Protein AF-A0A8H6UHA2-F1 (afdb_monomer_lite)

Structure (mmCIF, N/CA/C/O backbone):
data_AF-A0A8H6UHA2-F1
#
_entry.id   AF-A0A8H6UHA2-F1
#
loop_
_atom_site.group_PDB
_atom_site.id
_atom_site.type_symbol
_atom_site.label_atom_id
_atom_site.label_alt_id
_atom_site.label_comp_id
_atom_site.label_asym_id
_atom_site.label_entity_id
_atom_site.label_seq_id
_atom_site.pdbx_PDB_ins_code
_atom_site.Cartn_x
_atom_site.Cartn_y
_atom_site.Cartn_z
_atom_site.occupancy
_atom_site.B_iso_or_equiv
_atom_site.auth_seq_id
_atom_site.auth_comp_id
_atom_site.auth_asym_id
_atom_site.auth_atom_id
_atom_site.pdbx_PDB_model_num
ATOM 1 N N . MET A 1 1 ? -34.410 -8.675 12.178 1.00 56.06 1 MET A N 1
ATOM 2 C CA . MET A 1 1 ? -33.194 -8.217 12.886 1.00 56.06 1 MET A CA 1
ATOM 3 C C . MET A 1 1 ? -32.420 -7.348 11.918 1.00 56.06 1 MET A C 1
ATOM 5 O O . MET A 1 1 ? -32.382 -7.712 10.748 1.00 56.06 1 MET A O 1
ATOM 9 N N . ALA A 1 2 ? -31.889 -6.205 12.358 1.00 67.25 2 ALA A N 1
ATOM 10 C CA . ALA A 1 2 ? -31.005 -5.407 11.510 1.00 67.25 2 ALA A CA 1
ATOM 11 C C . ALA A 1 2 ? -29.770 -6.248 11.123 1.00 67.25 2 ALA A C 1
ATOM 13 O O . ALA A 1 2 ? -29.340 -7.072 11.941 1.00 67.25 2 ALA A O 1
ATOM 14 N N . PRO A 1 3 ? -29.244 -6.111 9.895 1.00 74.31 3 PRO A N 1
ATOM 15 C CA . PRO A 1 3 ? -28.055 -6.845 9.479 1.00 74.31 3 PRO A CA 1
ATOM 16 C C . PRO A 1 3 ? -26.880 -6.507 10.405 1.00 74.31 3 PRO A C 1
ATOM 18 O O . PRO A 1 3 ? -26.643 -5.348 10.726 1.00 74.31 3 PRO A O 1
ATOM 21 N N . THR A 1 4 ? -26.153 -7.528 10.862 1.00 90.06 4 THR A N 1
ATOM 22 C CA . THR A 1 4 ? -24.969 -7.368 11.729 1.00 90.06 4 THR A CA 1
ATOM 23 C C . THR A 1 4 ? -23.661 -7.354 10.934 1.00 90.06 4 THR A C 1
ATOM 25 O O . THR A 1 4 ? -22.578 -7.383 11.520 1.00 90.06 4 THR A O 1
ATOM 28 N N . TYR A 1 5 ? -23.756 -7.393 9.606 1.00 95.19 5 TYR A N 1
ATOM 29 C CA . TYR A 1 5 ? -22.645 -7.417 8.665 1.00 95.19 5 TYR A CA 1
ATOM 30 C C . TYR A 1 5 ? -23.092 -6.863 7.308 1.00 95.19 5 TYR A C 1
ATOM 32 O O . TYR A 1 5 ? -24.283 -6.891 6.997 1.00 95.19 5 TYR A O 1
ATOM 40 N N . ILE A 1 6 ? -22.124 -6.434 6.502 1.00 96.50 6 ILE A N 1
ATOM 41 C CA . ILE A 1 6 ? -22.271 -6.173 5.067 1.00 96.50 6 ILE A CA 1
ATOM 42 C C . ILE A 1 6 ? -21.631 -7.310 4.257 1.00 96.50 6 ILE A C 1
ATOM 44 O O . ILE A 1 6 ? -20.741 -8.013 4.750 1.00 96.50 6 ILE A O 1
ATOM 48 N N . GLU A 1 7 ? -22.063 -7.481 3.011 1.00 95.69 7 GLU A N 1
ATOM 49 C CA . GLU A 1 7 ? -21.413 -8.350 2.024 1.00 95.69 7 GLU A CA 1
ATOM 50 C C . GLU A 1 7 ? -20.870 -7.498 0.879 1.00 95.69 7 GLU A C 1
ATOM 52 O O . GLU A 1 7 ? -21.615 -6.741 0.267 1.00 95.69 7 GLU A O 1
ATOM 57 N N . LEU A 1 8 ? -19.583 -7.635 0.568 1.00 96.00 8 LEU A N 1
ATOM 58 C CA . LEU A 1 8 ? -18.948 -6.934 -0.544 1.00 96.00 8 LEU A CA 1
ATOM 59 C C . LEU A 1 8 ? -17.928 -7.850 -1.217 1.00 96.00 8 LEU A C 1
ATOM 61 O O . LEU A 1 8 ? -17.124 -8.490 -0.542 1.00 96.00 8 LEU A O 1
ATOM 65 N N . HIS A 1 9 ? -17.978 -7.931 -2.549 1.00 93.44 9 HIS A N 1
ATOM 66 C CA . HIS A 1 9 ? -17.052 -8.726 -3.370 1.00 93.44 9 HIS A CA 1
ATOM 67 C C . HIS A 1 9 ? -16.891 -10.187 -2.890 1.00 93.44 9 HIS A C 1
ATOM 69 O O . HIS A 1 9 ? -15.796 -10.742 -2.880 1.00 93.44 9 HIS A O 1
ATOM 75 N N . GLY A 1 10 ? -17.994 -10.814 -2.459 1.00 90.31 10 GLY A N 1
ATOM 76 C CA . GLY A 1 10 ? -18.006 -12.196 -1.959 1.00 90.31 10 GLY A CA 1
ATOM 77 C C . GLY A 1 10 ? -17.456 -12.373 -0.538 1.00 90.31 10 GLY A C 1
ATOM 78 O O . GLY A 1 10 ? -17.262 -13.504 -0.093 1.00 90.31 10 GLY A O 1
ATOM 79 N N . ARG A 1 11 ? -17.209 -11.277 0.188 1.00 93.38 11 ARG A N 1
ATOM 80 C CA . ARG A 1 11 ? -16.680 -11.264 1.557 1.00 93.38 11 ARG A CA 1
ATOM 81 C C . ARG A 1 11 ? -17.698 -10.663 2.521 1.00 93.38 11 ARG A C 1
ATOM 83 O O . ARG A 1 11 ? -18.449 -9.766 2.156 1.00 93.38 11 ARG A O 1
ATOM 90 N N . LYS A 1 12 ? -17.704 -11.148 3.765 1.00 94.44 12 LYS A N 1
ATOM 91 C CA . LYS A 1 12 ? -18.527 -10.612 4.860 1.00 94.44 12 LYS A CA 1
ATOM 92 C C . LYS A 1 12 ? -17.694 -9.704 5.746 1.00 94.44 12 LYS A C 1
ATOM 94 O O . LYS A 1 12 ? -16.592 -10.095 6.123 1.00 94.44 12 LYS A O 1
ATOM 99 N N . TYR A 1 13 ? -18.242 -8.556 6.126 1.00 96.38 13 TYR A N 1
ATOM 100 C CA . TYR A 1 13 ? -17.638 -7.647 7.100 1.00 96.38 13 TYR A CA 1
ATOM 101 C C . TYR A 1 13 ? -18.652 -7.323 8.188 1.00 96.38 13 TYR A C 1
ATOM 103 O O . TYR A 1 13 ? -19.693 -6.733 7.910 1.00 96.38 13 TYR A O 1
ATOM 111 N N . ALA A 1 14 ? -18.373 -7.727 9.422 1.00 96.25 14 ALA A N 1
ATOM 112 C CA . ALA A 1 14 ? -19.202 -7.384 10.567 1.00 96.25 14 ALA A CA 1
ATOM 113 C C . ALA A 1 14 ? -19.240 -5.863 10.767 1.00 96.25 14 ALA A C 1
ATOM 115 O O . ALA A 1 14 ? -18.234 -5.181 10.573 1.00 96.25 14 ALA A O 1
ATOM 116 N N . LEU A 1 15 ? -20.390 -5.338 11.193 1.00 96.19 15 LEU A N 1
ATOM 117 C CA . LEU A 1 15 ? -20.465 -3.945 11.630 1.00 96.19 15 LEU A CA 1
ATOM 118 C C . LEU A 1 15 ? -19.591 -3.754 12.888 1.00 96.19 15 LEU A C 1
ATOM 120 O O . LEU A 1 15 ? -19.525 -4.670 13.723 1.00 96.19 15 LEU A O 1
ATOM 124 N N . PRO A 1 16 ? -18.922 -2.597 13.050 1.00 95.25 16 PRO A N 1
ATOM 125 C CA . PRO A 1 16 ? -18.050 -2.349 14.193 1.00 95.25 16 PRO A CA 1
ATOM 126 C C . PRO A 1 16 ? -18.838 -2.418 15.508 1.00 95.25 16 PRO A C 1
ATOM 128 O O . PRO A 1 16 ? -19.915 -1.844 15.645 1.00 95.25 16 PRO A O 1
ATOM 131 N N . ARG A 1 17 ? -18.292 -3.142 16.491 1.00 91.19 17 ARG A N 1
ATOM 132 C CA . ARG A 1 17 ? -18.884 -3.292 17.841 1.00 91.19 17 ARG A CA 1
ATOM 133 C C . ARG A 1 17 ? -18.364 -2.263 18.844 1.00 91.19 17 ARG A C 1
ATOM 135 O O . ARG A 1 17 ? -18.929 -2.100 19.917 1.00 91.19 17 ARG A O 1
ATOM 142 N N . GLN A 1 18 ? -17.252 -1.637 18.496 1.00 94.50 18 GLN A N 1
ATOM 143 C CA . GLN A 1 18 ? -16.556 -0.571 19.202 1.00 94.50 18 GLN A CA 1
ATOM 144 C C . GLN A 1 18 ? -15.773 0.221 18.143 1.00 94.50 18 GLN A C 1
ATOM 146 O O . GLN A 1 18 ? -15.638 -0.281 17.015 1.00 94.50 18 GLN A O 1
ATOM 151 N N . PRO A 1 19 ? -15.233 1.407 18.470 1.00 97.88 19 PRO A N 1
ATOM 152 C CA . PRO A 1 19 ? -14.441 2.167 17.516 1.00 97.88 19 PRO A CA 1
ATOM 153 C C . PRO A 1 19 ? -13.342 1.302 16.895 1.00 97.88 19 PRO A C 1
ATOM 155 O O . PRO A 1 19 ? -12.606 0.602 17.594 1.00 97.88 19 PRO A O 1
ATOM 158 N N . THR A 1 20 ? -13.276 1.285 15.569 1.00 98.56 20 THR A N 1
ATOM 159 C CA . THR A 1 20 ? -12.359 0.424 14.819 1.00 98.56 20 THR A CA 1
ATOM 160 C C . THR A 1 20 ? -11.537 1.277 13.870 1.00 98.56 20 THR A C 1
ATOM 162 O O . THR A 1 20 ? -12.085 2.017 13.059 1.00 98.56 20 THR A O 1
ATOM 165 N N . VAL A 1 21 ? -10.216 1.178 13.966 1.00 98.88 21 VAL A N 1
ATOM 166 C CA . VAL A 1 21 ? -9.272 2.013 13.225 1.00 98.88 21 VAL A CA 1
ATOM 167 C C . VAL A 1 21 ? -8.405 1.127 12.349 1.00 98.88 21 VAL A C 1
ATOM 169 O O . VAL A 1 21 ? -7.690 0.264 12.850 1.00 98.88 21 VAL A O 1
ATOM 172 N N . VAL A 1 22 ? -8.450 1.348 11.039 1.00 98.88 22 VAL A N 1
ATOM 173 C CA . VAL A 1 22 ? -7.529 0.737 10.080 1.00 98.88 22 VAL A CA 1
ATOM 174 C C . VAL A 1 22 ? -6.542 1.803 9.622 1.00 98.88 22 VAL A C 1
ATOM 176 O O . VAL A 1 22 ? -6.945 2.826 9.067 1.00 98.88 22 VAL A O 1
ATOM 179 N N . VAL A 1 23 ? -5.252 1.566 9.858 1.00 98.94 23 VAL A N 1
ATOM 180 C CA . VAL A 1 23 ? -4.166 2.475 9.478 1.00 98.94 23 VAL A CA 1
ATOM 181 C C . VAL A 1 23 ? -3.316 1.849 8.377 1.00 98.94 23 VAL A C 1
ATOM 183 O O . VAL A 1 23 ? -2.755 0.769 8.560 1.00 98.94 23 VAL A O 1
ATOM 186 N N . CYS A 1 24 ? -3.193 2.548 7.251 1.00 98.88 24 CYS A N 1
ATOM 187 C CA . CYS A 1 24 ? -2.229 2.245 6.199 1.00 98.88 24 CYS A CA 1
ATOM 188 C C . CYS A 1 24 ? -0.989 3.131 6.383 1.00 98.88 24 CYS A C 1
ATOM 190 O O . CYS A 1 24 ? -1.022 4.335 6.109 1.00 98.88 24 CYS A O 1
ATOM 192 N N . VAL A 1 25 ? 0.102 2.546 6.880 1.00 98.75 25 VAL A N 1
ATOM 193 C CA . VAL A 1 25 ? 1.410 3.207 6.945 1.00 98.75 25 VAL A CA 1
ATOM 194 C C . VAL A 1 25 ? 2.075 3.016 5.584 1.00 98.75 25 VAL A C 1
ATOM 196 O O . VAL A 1 25 ? 2.623 1.957 5.291 1.00 98.75 25 VAL A O 1
ATOM 199 N N . ASP A 1 26 ? 1.955 4.033 4.739 1.00 98.19 26 ASP A N 1
ATOM 200 C CA . ASP A 1 26 ? 2.427 4.020 3.353 1.00 98.19 26 ASP A CA 1
ATOM 201 C C . ASP A 1 26 ? 3.944 3.740 3.275 1.00 98.19 26 ASP A C 1
ATOM 203 O O . ASP A 1 26 ? 4.735 4.356 4.001 1.00 98.19 26 ASP A O 1
ATOM 207 N N . GLY A 1 27 ? 4.340 2.759 2.457 1.00 97.44 27 GLY A N 1
ATOM 208 C CA . GLY A 1 27 ? 5.735 2.325 2.288 1.00 97.44 27 GLY A CA 1
ATOM 209 C C . GLY A 1 27 ? 6.349 1.539 3.460 1.00 97.44 27 GLY A C 1
ATOM 210 O O . GLY A 1 27 ? 7.578 1.411 3.536 1.00 97.44 27 GLY A O 1
ATOM 211 N N . PHE A 1 28 ? 5.543 1.050 4.410 1.00 98.31 28 PHE A N 1
ATOM 212 C CA . PHE A 1 28 ? 6.022 0.413 5.641 1.00 98.31 28 PHE A CA 1
ATOM 213 C C . PHE A 1 28 ? 6.537 -1.015 5.419 1.00 98.31 28 PHE A C 1
ATOM 215 O O . PHE A 1 28 ? 5.839 -2.006 5.619 1.00 98.31 28 PHE A O 1
ATOM 222 N N . ASP A 1 29 ? 7.806 -1.107 5.029 1.00 98.00 29 ASP A N 1
ATOM 223 C CA . ASP A 1 29 ? 8.532 -2.366 4.867 1.00 98.00 29 ASP A CA 1
ATOM 224 C C . ASP A 1 29 ? 8.698 -3.139 6.200 1.00 98.00 29 ASP A C 1
ATOM 226 O O . ASP A 1 29 ? 8.981 -2.515 7.234 1.00 98.00 29 ASP A O 1
ATOM 230 N N . PRO A 1 30 ? 8.601 -4.487 6.209 1.00 97.75 30 PRO A N 1
ATOM 231 C CA . PRO A 1 30 ? 8.831 -5.304 7.403 1.00 97.75 30 PRO A CA 1
ATOM 232 C C . PRO A 1 30 ? 10.168 -5.052 8.114 1.00 97.75 30 PRO A C 1
ATOM 234 O O . PRO A 1 30 ? 10.244 -5.223 9.334 1.00 97.75 30 PRO A O 1
ATOM 237 N N . GLU A 1 31 ? 11.211 -4.609 7.401 1.00 97.25 31 GLU A N 1
ATOM 238 C CA . GLU A 1 31 ? 12.499 -4.259 8.006 1.00 97.25 31 GLU A CA 1
ATOM 239 C C . GLU A 1 31 ? 12.377 -3.080 8.999 1.00 97.25 31 GLU A C 1
ATOM 241 O O . GLU A 1 31 ? 13.049 -3.090 10.035 1.00 97.25 31 GLU A O 1
ATOM 246 N N . TYR A 1 32 ? 11.490 -2.099 8.757 1.00 98.50 32 TYR A N 1
ATOM 247 C CA . TYR A 1 32 ? 11.239 -1.002 9.708 1.00 98.50 32 TYR A CA 1
ATOM 248 C C . TYR A 1 32 ? 10.588 -1.504 10.995 1.00 98.50 32 TYR A C 1
ATOM 250 O O . TYR A 1 32 ? 11.011 -1.111 12.082 1.00 98.50 32 TYR A O 1
ATOM 258 N N . LEU A 1 33 ? 9.592 -2.390 10.882 1.00 98.00 33 LEU A N 1
ATOM 259 C CA . LEU A 1 33 ? 8.925 -2.985 12.039 1.00 98.00 33 LEU A CA 1
ATOM 260 C C . LEU A 1 33 ? 9.913 -3.819 12.861 1.00 98.00 33 LEU A C 1
ATOM 262 O O . LEU A 1 33 ? 10.067 -3.596 14.059 1.00 98.00 33 LEU A O 1
ATOM 266 N N . GLN A 1 34 ? 10.625 -4.746 12.213 1.00 96.38 34 GLN A N 1
ATOM 267 C CA . GLN A 1 34 ? 11.558 -5.643 12.892 1.00 96.38 34 GLN A CA 1
ATOM 268 C C . GLN A 1 34 ? 12.655 -4.862 13.621 1.00 96.38 34 GLN A C 1
ATOM 270 O O . GLN A 1 34 ? 12.948 -5.135 14.788 1.00 96.38 34 GLN A O 1
ATOM 275 N N . ARG A 1 35 ? 13.267 -3.886 12.938 1.00 95.88 35 ARG A N 1
ATOM 276 C CA . ARG A 1 35 ? 14.332 -3.068 13.517 1.00 95.88 35 ARG A CA 1
ATOM 277 C C . ARG A 1 35 ? 13.799 -2.153 14.614 1.00 95.88 35 ARG A C 1
ATOM 279 O O . ARG A 1 35 ? 14.401 -2.095 15.681 1.00 95.88 35 ARG A O 1
ATOM 286 N N . GLY A 1 36 ? 12.671 -1.488 14.376 1.00 97.50 36 GLY A N 1
ATOM 287 C CA . GLY A 1 36 ? 12.060 -0.572 15.331 1.00 97.50 36 GLY A CA 1
ATOM 288 C C . GLY A 1 36 ? 11.621 -1.264 16.624 1.00 97.50 36 GLY A C 1
ATOM 289 O O . GLY A 1 36 ? 11.874 -0.740 17.705 1.00 97.50 36 GLY A O 1
ATOM 290 N N . CYS A 1 37 ? 11.048 -2.468 16.545 1.00 96.88 37 CYS A N 1
ATOM 291 C CA . CYS A 1 37 ? 10.728 -3.277 17.726 1.00 96.88 37 CYS A CA 1
ATOM 292 C C . CYS A 1 37 ? 11.994 -3.737 18.461 1.00 96.88 37 CYS A C 1
ATOM 294 O O . CYS A 1 37 ? 12.083 -3.607 19.680 1.00 96.88 37 CYS A O 1
ATOM 296 N N . LYS A 1 38 ? 12.997 -4.238 17.725 1.00 95.88 38 LYS A N 1
ATOM 297 C CA . LYS A 1 38 ? 14.273 -4.686 18.306 1.00 95.88 38 LYS A CA 1
ATOM 298 C C . LYS A 1 38 ? 14.994 -3.568 19.063 1.00 95.88 38 LYS A C 1
ATOM 300 O O . LYS A 1 38 ? 15.564 -3.825 20.119 1.00 95.88 38 LYS A O 1
ATOM 305 N N . ASP A 1 39 ? 14.970 -2.355 18.521 1.00 96.50 39 ASP A N 1
ATOM 306 C CA . ASP A 1 39 ? 15.666 -1.196 19.080 1.00 96.50 39 ASP A CA 1
ATOM 307 C C . ASP A 1 39 ? 14.804 -0.416 20.100 1.00 96.50 39 ASP A C 1
ATOM 309 O O . ASP A 1 39 ? 15.235 0.619 20.601 1.00 96.50 39 ASP A O 1
ATOM 313 N N . GLY A 1 40 ? 13.592 -0.892 20.422 1.00 96.44 40 GLY A N 1
ATOM 314 C CA . GLY A 1 40 ? 12.695 -0.258 21.398 1.00 96.44 40 GLY A CA 1
ATOM 315 C C . GLY A 1 40 ? 12.020 1.035 20.919 1.00 96.44 40 GLY A C 1
ATOM 316 O O . GLY A 1 40 ? 11.446 1.762 21.725 1.00 96.44 40 GLY A O 1
ATOM 317 N N . ILE A 1 41 ? 12.069 1.323 19.618 1.00 98.19 41 ILE A N 1
ATOM 318 C CA . ILE A 1 41 ? 11.476 2.513 18.987 1.00 98.19 41 ILE A CA 1
ATOM 319 C C . ILE A 1 41 ? 9.951 2.395 18.877 1.00 98.19 41 ILE A C 1
ATOM 321 O O . ILE A 1 41 ? 9.255 3.406 18.965 1.00 98.19 41 ILE A O 1
ATOM 325 N N . LEU A 1 42 ? 9.435 1.173 18.698 1.00 98.62 42 LEU A N 1
ATOM 326 C CA . LEU A 1 42 ? 8.018 0.887 18.429 1.00 98.62 42 LEU A CA 1
ATOM 327 C C . LEU A 1 42 ? 7.376 0.061 19.561 1.00 98.62 42 LEU A C 1
ATOM 329 O O . LEU A 1 42 ? 7.096 -1.130 19.372 1.00 98.62 42 LEU A O 1
ATOM 333 N N . PRO A 1 43 ? 7.213 0.617 20.775 1.00 98.19 43 PRO A N 1
ATOM 334 C CA . PRO A 1 43 ? 6.697 -0.134 21.918 1.00 98.19 43 PRO A CA 1
ATOM 335 C C . PRO A 1 43 ? 5.250 -0.620 21.731 1.00 98.19 43 PRO A C 1
ATOM 337 O O . PRO A 1 43 ? 4.942 -1.745 22.128 1.00 98.19 43 PRO A O 1
ATOM 340 N N . ASN A 1 44 ? 4.366 0.158 21.094 1.00 98.56 44 ASN A N 1
ATOM 341 C CA . ASN A 1 44 ? 2.963 -0.235 20.922 1.00 98.56 44 ASN A CA 1
ATOM 342 C C . ASN A 1 44 ? 2.810 -1.336 19.869 1.00 98.56 44 ASN A C 1
ATOM 344 O O . ASN A 1 44 ? 2.152 -2.345 20.118 1.00 98.56 44 ASN A O 1
ATOM 348 N N . LEU A 1 45 ? 3.482 -1.215 18.724 1.00 98.25 45 LEU A N 1
ATOM 349 C CA . LEU A 1 45 ? 3.523 -2.271 17.713 1.00 98.25 45 LEU A CA 1
ATOM 350 C C . LEU A 1 45 ? 4.220 -3.535 18.239 1.00 98.25 45 LEU A C 1
ATOM 352 O O . LEU A 1 45 ? 3.795 -4.642 17.914 1.00 98.25 45 LEU A O 1
ATOM 356 N N . SER A 1 46 ? 5.224 -3.400 19.115 1.00 98.12 46 SER A N 1
ATOM 357 C CA . SER A 1 46 ? 5.800 -4.553 19.828 1.00 98.12 46 SER A CA 1
ATOM 358 C C . SER A 1 46 ? 4.749 -5.263 20.686 1.00 98.12 46 SER A C 1
ATOM 360 O O . SER A 1 46 ? 4.683 -6.491 20.680 1.00 98.12 46 SER A O 1
ATOM 362 N N . SER A 1 47 ? 3.881 -4.508 21.367 1.00 96.25 47 SER A N 1
ATOM 363 C CA . SER A 1 47 ? 2.745 -5.070 22.104 1.00 96.25 47 SER A CA 1
ATOM 364 C C . SER A 1 47 ? 1.745 -5.777 21.179 1.00 96.25 47 SER A C 1
ATOM 366 O O . SER A 1 47 ? 1.270 -6.862 21.517 1.00 96.25 47 SER A O 1
ATOM 368 N N . PHE A 1 48 ? 1.481 -5.244 19.978 1.00 95.62 48 PHE A N 1
ATOM 369 C CA . PHE A 1 48 ? 0.590 -5.892 19.001 1.00 95.62 48 PHE A CA 1
ATOM 370 C C . PHE A 1 48 ? 1.161 -7.238 18.536 1.00 95.62 48 PHE A C 1
ATOM 372 O O . PHE A 1 48 ? 0.414 -8.201 18.392 1.00 95.62 48 PHE A O 1
ATOM 379 N N . ILE A 1 49 ? 2.483 -7.333 18.355 1.00 92.56 49 ILE A N 1
ATOM 380 C CA . ILE A 1 49 ? 3.163 -8.594 18.017 1.00 92.56 49 ILE A CA 1
ATOM 381 C C . ILE A 1 49 ? 3.064 -9.606 19.167 1.00 92.56 49 ILE A C 1
ATOM 383 O O . ILE A 1 49 ? 2.874 -10.795 18.923 1.00 92.56 49 ILE A O 1
ATOM 387 N N . GLN A 1 50 ? 3.216 -9.153 20.413 1.00 90.31 50 GLN A N 1
ATOM 388 C CA . GLN A 1 50 ? 3.273 -10.033 21.587 1.00 90.31 50 GLN A CA 1
ATOM 389 C C . GLN A 1 50 ? 1.897 -10.505 22.065 1.00 90.31 50 GLN A C 1
ATOM 391 O O . GLN A 1 50 ? 1.759 -11.644 22.503 1.00 90.31 50 GLN A O 1
ATOM 396 N N . SER A 1 51 ? 0.899 -9.622 22.027 1.00 88.12 51 SER A N 1
ATOM 397 C CA . SER A 1 51 ? -0.411 -9.832 22.659 1.00 88.12 51 SER A CA 1
ATOM 398 C C . SER A 1 51 ? -1.595 -9.720 21.697 1.00 88.12 51 SER A C 1
ATOM 400 O O . SER A 1 51 ? -2.703 -10.139 22.032 1.00 88.12 51 SER A O 1
ATOM 402 N N . GLY A 1 52 ? -1.366 -9.171 20.504 1.00 91.50 52 GLY A N 1
ATOM 403 C CA . GLY A 1 52 ? -2.364 -8.997 19.461 1.00 91.50 52 GLY A CA 1
ATOM 404 C C . GLY A 1 52 ? -2.245 -10.048 18.360 1.00 91.50 52 GLY A C 1
ATOM 405 O O . GLY A 1 52 ? -2.108 -11.246 18.612 1.00 91.50 52 GLY A O 1
ATOM 406 N N . PHE A 1 53 ? -2.337 -9.594 17.114 1.00 92.31 53 PHE A N 1
ATOM 407 C CA . PHE A 1 53 ? -2.077 -10.403 15.927 1.00 92.31 53 PHE A CA 1
ATOM 408 C C . PHE A 1 53 ? -1.044 -9.711 15.048 1.00 92.31 53 PHE A C 1
ATOM 410 O O . PHE A 1 53 ? -1.074 -8.492 14.884 1.00 92.31 53 PHE A O 1
ATOM 417 N N . HIS A 1 54 ? -0.152 -10.502 14.460 1.00 92.62 54 HIS A N 1
ATOM 418 C CA . HIS A 1 54 ? 0.849 -10.038 13.513 1.00 92.62 54 HIS A CA 1
ATOM 419 C C . HIS A 1 54 ? 1.161 -11.138 12.501 1.00 92.62 54 HIS A C 1
ATOM 421 O O . HIS A 1 54 ? 1.379 -12.297 12.864 1.00 92.62 54 HIS A O 1
ATOM 427 N N . VAL A 1 55 ? 1.250 -10.747 11.235 1.00 92.75 55 VAL A N 1
ATOM 428 C CA . VAL A 1 55 ? 1.747 -11.578 10.142 1.00 92.75 55 VAL A CA 1
ATOM 429 C C . VAL A 1 55 ? 2.438 -10.698 9.102 1.00 92.75 55 VAL A C 1
ATOM 431 O O . VAL A 1 55 ? 2.160 -9.503 8.995 1.00 92.75 55 VAL A O 1
ATOM 434 N N . THR A 1 56 ? 3.324 -11.287 8.304 1.00 94.25 56 THR A N 1
ATOM 435 C CA . THR A 1 56 ? 3.768 -10.669 7.052 1.00 94.25 56 THR A CA 1
ATOM 436 C C . THR A 1 56 ? 2.783 -11.046 5.950 1.00 94.25 56 THR A C 1
ATOM 438 O O . THR A 1 56 ? 2.684 -12.213 5.577 1.00 94.25 56 THR A O 1
ATOM 441 N N . ALA A 1 57 ? 2.037 -10.063 5.459 1.00 95.62 57 ALA A N 1
ATOM 442 C CA . ALA A 1 57 ? 1.077 -10.204 4.373 1.00 95.62 57 ALA A CA 1
ATOM 443 C C . ALA A 1 57 ? 1.696 -9.762 3.035 1.00 95.62 57 ALA A C 1
ATOM 445 O O . ALA A 1 57 ? 2.814 -9.246 2.990 1.00 95.62 57 ALA A O 1
ATOM 446 N N . LYS A 1 58 ? 0.959 -9.951 1.937 1.00 97.38 58 LYS A N 1
ATOM 447 C CA . LYS A 1 58 ? 1.314 -9.460 0.603 1.00 97.38 58 LYS A CA 1
ATOM 448 C C . LYS A 1 58 ? 0.357 -8.390 0.107 1.00 97.38 58 LYS A C 1
ATOM 450 O O . LYS A 1 58 ? -0.859 -8.581 0.096 1.00 97.38 58 LYS A O 1
ATOM 455 N N . CYS A 1 59 ? 0.896 -7.293 -0.397 1.00 98.31 59 CYS A N 1
ATOM 456 C CA . CYS A 1 59 ? 0.095 -6.296 -1.080 1.00 98.31 59 CYS A CA 1
ATOM 457 C C . CYS A 1 59 ? -0.363 -6.757 -2.482 1.00 98.31 59 CYS A C 1
ATOM 459 O O . CYS A 1 59 ? 0.057 -7.800 -3.008 1.00 98.31 59 CYS A O 1
ATOM 461 N N . ALA A 1 60 ? -1.305 -6.028 -3.072 1.00 97.69 60 ALA A N 1
ATOM 462 C CA . ALA A 1 60 ? -1.714 -6.195 -4.459 1.00 97.69 60 ALA A CA 1
ATOM 463 C C . ALA A 1 60 ? -0.633 -5.682 -5.422 1.00 97.69 60 ALA A C 1
ATOM 465 O O . ALA A 1 60 ? 0.188 -4.830 -5.075 1.00 97.69 60 ALA A O 1
ATOM 466 N N . MET A 1 61 ? -0.647 -6.198 -6.652 1.00 97.19 61 MET A N 1
ATOM 467 C CA . MET A 1 61 ? 0.253 -5.735 -7.705 1.00 97.19 61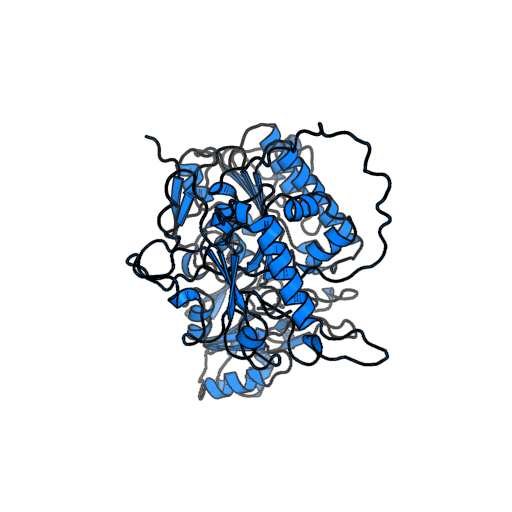 MET A CA 1
ATOM 468 C C . MET A 1 61 ? -0.456 -4.760 -8.658 1.00 97.19 61 MET A C 1
ATOM 470 O O . MET A 1 61 ? -1.647 -4.936 -8.940 1.00 97.19 61 MET A O 1
ATOM 474 N N . PRO A 1 62 ? 0.272 -3.764 -9.197 1.00 97.19 62 PRO A N 1
ATOM 475 C CA . PRO A 1 62 ? 1.638 -3.390 -8.813 1.00 97.19 62 PRO A CA 1
ATOM 476 C C . PRO A 1 62 ? 1.710 -2.851 -7.372 1.00 97.19 62 PRO A C 1
ATOM 478 O O . PRO A 1 62 ? 0.730 -2.302 -6.872 1.00 97.19 62 PRO A O 1
ATOM 481 N N . ALA A 1 63 ? 2.863 -3.004 -6.708 1.00 97.31 63 ALA A N 1
ATOM 482 C CA . ALA A 1 63 ? 3.073 -2.596 -5.311 1.00 97.31 63 ALA A CA 1
ATOM 483 C C . ALA A 1 63 ? 3.211 -1.063 -5.187 1.00 97.31 63 ALA A C 1
ATOM 485 O O . ALA A 1 63 ? 4.286 -0.530 -4.916 1.00 97.31 63 ALA A O 1
ATOM 486 N N . VAL A 1 64 ? 2.128 -0.350 -5.490 1.00 95.25 64 VAL A N 1
ATOM 487 C CA . VAL A 1 64 ? 2.027 1.115 -5.574 1.00 95.25 64 VAL A CA 1
ATOM 488 C C . VAL A 1 64 ? 0.816 1.631 -4.791 1.00 95.25 64 VAL A C 1
ATOM 490 O O . VAL A 1 64 ? -0.170 0.906 -4.622 1.00 95.25 64 VAL A O 1
ATOM 493 N N . THR A 1 65 ? 0.889 2.888 -4.352 1.00 94.56 65 THR A N 1
ATOM 494 C CA . THR A 1 65 ? -0.025 3.536 -3.397 1.00 94.56 65 THR A CA 1
ATOM 495 C C . THR A 1 65 ? -1.505 3.458 -3.790 1.00 94.56 65 THR A C 1
ATOM 497 O O . THR A 1 65 ? -2.302 2.901 -3.035 1.00 94.56 65 THR A O 1
ATOM 500 N N . ASN A 1 66 ? -1.902 3.983 -4.963 1.00 94.88 66 ASN A N 1
ATOM 501 C CA . ASN A 1 66 ? -3.318 4.069 -5.359 1.00 94.88 66 ASN A CA 1
ATOM 502 C C . ASN A 1 66 ? -3.995 2.684 -5.445 1.00 94.88 66 ASN A C 1
ATOM 504 O O . ASN A 1 66 ? -4.967 2.469 -4.720 1.00 94.88 66 ASN A O 1
ATOM 508 N N . PRO A 1 67 ? -3.508 1.734 -6.275 1.00 96.31 67 PRO A N 1
ATOM 509 C CA . PRO A 1 67 ? -4.069 0.388 -6.356 1.00 96.31 67 PRO A CA 1
ATOM 510 C C . PRO A 1 67 ? -4.238 -0.287 -5.003 1.00 96.31 67 PRO A C 1
ATOM 512 O O . PRO A 1 67 ? -5.307 -0.812 -4.727 1.00 96.31 67 PRO A O 1
ATOM 515 N N . ASN A 1 68 ? -3.223 -0.220 -4.142 1.00 98.44 68 ASN A N 1
ATOM 516 C CA . ASN A 1 68 ? -3.248 -0.917 -2.865 1.00 98.44 68 ASN A CA 1
ATOM 517 C C . ASN A 1 68 ? -4.171 -0.272 -1.837 1.00 98.44 68 ASN A C 1
ATOM 519 O O . ASN A 1 68 ? -4.882 -0.989 -1.139 1.00 98.44 68 ASN A O 1
ATOM 523 N N . ASN A 1 69 ? -4.232 1.058 -1.778 1.00 98.50 69 ASN A N 1
ATOM 524 C CA . ASN A 1 69 ? -5.229 1.738 -0.956 1.00 98.50 69 ASN A CA 1
ATOM 525 C C . ASN A 1 69 ? -6.653 1.380 -1.395 1.00 98.50 69 ASN A C 1
ATOM 527 O O . ASN A 1 69 ? -7.502 1.101 -0.548 1.00 98.50 69 ASN A O 1
ATOM 531 N N . VAL A 1 70 ? -6.908 1.325 -2.708 1.00 98.31 70 VAL A N 1
ATOM 532 C CA . VAL A 1 70 ? -8.217 0.905 -3.226 1.00 98.31 70 VAL A CA 1
ATOM 533 C C . VAL A 1 70 ? -8.477 -0.570 -2.920 1.00 98.31 70 VAL A C 1
ATOM 535 O O . VAL A 1 70 ? -9.579 -0.911 -2.494 1.00 98.31 70 VAL A O 1
ATOM 538 N N . SER A 1 71 ? -7.474 -1.444 -3.039 1.00 98.69 71 SER A N 1
ATOM 539 C CA . SER A 1 71 ? -7.607 -2.843 -2.630 1.00 98.69 71 SER A CA 1
ATOM 540 C C . SER A 1 71 ? -8.002 -2.940 -1.156 1.00 98.69 71 SER A C 1
ATOM 542 O O . SER A 1 71 ? -8.953 -3.643 -0.826 1.00 98.69 71 SER A O 1
ATOM 544 N N . ILE A 1 72 ? -7.349 -2.180 -0.267 1.00 98.81 72 ILE A N 1
ATOM 545 C CA . ILE A 1 72 ? -7.642 -2.185 1.173 1.00 98.81 72 ILE A CA 1
ATOM 546 C C . ILE A 1 72 ? -9.099 -1.811 1.453 1.00 98.81 72 ILE A C 1
ATOM 548 O O . ILE A 1 72 ? -9.784 -2.547 2.163 1.00 98.81 72 ILE A O 1
ATOM 552 N N . ILE A 1 73 ? -9.605 -0.725 0.864 1.00 98.56 73 ILE A N 1
ATOM 553 C CA . ILE A 1 73 ? -10.985 -0.274 1.108 1.00 98.56 73 ILE A CA 1
ATOM 554 C C . ILE A 1 73 ? -12.043 -1.073 0.338 1.00 98.56 73 ILE A C 1
ATOM 556 O O . ILE A 1 73 ? -13.224 -0.901 0.612 1.00 98.56 73 ILE A O 1
ATOM 560 N N . THR A 1 74 ? -11.669 -1.920 -0.623 1.00 98.38 74 THR A N 1
ATOM 561 C CA . THR A 1 74 ? -12.606 -2.782 -1.376 1.00 98.38 74 THR A CA 1
ATOM 562 C C . THR A 1 74 ? -12.547 -4.244 -0.955 1.00 98.38 74 THR A C 1
ATOM 564 O O . THR A 1 74 ? -13.439 -5.019 -1.307 1.00 98.38 74 THR A O 1
ATOM 567 N N . GLY A 1 75 ? -11.507 -4.634 -0.216 1.00 97.62 75 GLY A N 1
ATOM 568 C CA . GLY A 1 75 ? -11.285 -6.008 0.212 1.00 97.62 75 GLY A CA 1
ATOM 569 C C . GLY A 1 75 ? -10.911 -6.976 -0.910 1.00 97.62 75 GLY A C 1
ATOM 570 O O . GLY A 1 75 ? -11.020 -8.191 -0.716 1.00 97.62 75 GLY A O 1
ATOM 571 N N . GLY A 1 76 ? -10.517 -6.466 -2.078 1.00 96.00 76 GLY A N 1
ATOM 572 C CA . GLY A 1 76 ? -10.254 -7.263 -3.273 1.00 96.00 76 GLY A CA 1
ATOM 573 C C . GLY A 1 76 ? -9.032 -6.779 -4.057 1.00 96.00 76 GLY A C 1
ATOM 574 O O . GLY A 1 76 ? -8.562 -5.666 -3.834 1.00 96.00 76 GLY A O 1
ATOM 575 N N . PRO A 1 77 ? -8.508 -7.611 -4.973 1.00 97.00 77 PRO A N 1
ATOM 576 C CA . PRO A 1 77 ? -7.352 -7.270 -5.795 1.00 97.00 77 PRO A CA 1
ATOM 577 C C . PRO A 1 77 ? -7.692 -6.238 -6.883 1.00 97.00 77 PRO A C 1
ATOM 579 O O . PRO A 1 77 ? -8.856 -5.900 -7.119 1.00 97.00 77 PRO A O 1
ATOM 582 N N . THR A 1 78 ? -6.671 -5.781 -7.609 1.00 97.25 78 THR A N 1
ATOM 583 C CA . THR A 1 78 ? -6.800 -4.715 -8.615 1.00 97.25 78 THR A CA 1
ATOM 584 C C . THR A 1 78 ? -7.704 -5.086 -9.789 1.00 97.25 78 THR A C 1
ATOM 586 O O . THR A 1 78 ? -8.367 -4.207 -10.340 1.00 97.25 78 THR A O 1
ATOM 589 N N . ALA A 1 79 ? -7.833 -6.373 -10.124 1.00 97.12 79 ALA A N 1
ATOM 590 C CA . ALA A 1 79 ? -8.808 -6.866 -11.099 1.00 97.12 79 ALA A CA 1
ATOM 591 C C . ALA A 1 79 ? -10.268 -6.576 -10.706 1.00 97.12 79 ALA A C 1
ATOM 593 O O . ALA A 1 79 ? -11.104 -6.393 -11.590 1.00 97.12 79 ALA A O 1
ATOM 594 N N . VAL A 1 80 ? -10.578 -6.505 -9.404 1.00 96.69 80 VAL A N 1
ATOM 595 C CA . VAL A 1 80 ? -11.938 -6.230 -8.912 1.00 96.69 80 VAL A CA 1
ATOM 596 C C . VAL A 1 80 ? -12.282 -4.756 -9.078 1.00 96.69 80 VAL A C 1
ATOM 598 O O . VAL A 1 80 ? -13.313 -4.435 -9.661 1.00 96.69 80 VAL A O 1
ATOM 601 N N . HIS A 1 81 ? -11.416 -3.860 -8.600 1.00 96.75 81 HIS A N 1
ATOM 602 C CA . HIS A 1 81 ? -11.717 -2.428 -8.521 1.00 96.75 81 HIS A CA 1
ATOM 603 C C . HIS A 1 81 ? -11.182 -1.598 -9.700 1.00 96.75 81 HIS A C 1
ATOM 605 O O . HIS A 1 81 ? -11.518 -0.424 -9.824 1.00 96.75 81 HIS A O 1
ATOM 611 N N . GLY A 1 82 ? -10.348 -2.170 -10.574 1.00 95.12 82 GLY A N 1
ATOM 612 C CA . GLY A 1 82 ? -9.905 -1.568 -11.840 1.00 95.12 82 GLY A CA 1
ATOM 613 C C . GLY A 1 82 ? -8.768 -0.540 -11.748 1.00 95.12 82 GLY A C 1
ATOM 614 O O . GLY A 1 82 ? -8.135 -0.242 -12.760 1.00 95.12 82 GLY A O 1
ATOM 615 N N . ILE A 1 83 ? -8.463 -0.017 -10.558 1.00 95.25 83 ILE A N 1
ATOM 616 C CA . ILE A 1 83 ? -7.352 0.929 -10.350 1.00 95.25 83 ILE A CA 1
ATOM 617 C C . ILE A 1 83 ? -6.005 0.196 -10.458 1.00 95.25 83 ILE A C 1
ATOM 619 O O . ILE A 1 83 ? -5.636 -0.568 -9.568 1.00 95.25 83 ILE A O 1
ATOM 623 N N . SER A 1 84 ? -5.267 0.444 -11.545 1.00 91.12 84 SER A N 1
ATOM 624 C CA . SER A 1 84 ? -4.062 -0.312 -11.938 1.00 91.12 84 SER A CA 1
ATOM 625 C C . SER A 1 84 ? -2.729 0.437 -11.759 1.00 91.12 84 SER A C 1
ATOM 627 O O . SER A 1 84 ? -1.658 -0.114 -12.042 1.00 91.12 84 SER A O 1
ATOM 629 N N . GLY A 1 85 ? -2.772 1.692 -11.303 1.00 92.81 85 GLY A N 1
ATOM 630 C CA . GLY A 1 85 ? -1.605 2.543 -11.071 1.00 92.81 85 GLY A CA 1
ATOM 631 C C . GLY A 1 85 ? -1.978 3.954 -10.615 1.00 92.81 85 GLY A C 1
ATOM 632 O O . GLY A 1 85 ? -3.132 4.233 -10.295 1.00 92.81 85 GLY A O 1
ATOM 633 N N . ASN A 1 86 ? -1.002 4.862 -10.618 1.00 87.75 86 ASN A N 1
ATOM 634 C CA . ASN A 1 86 ? -1.228 6.302 -10.459 1.00 87.75 86 ASN A CA 1
ATOM 635 C C . ASN A 1 86 ? -1.647 6.979 -11.776 1.00 87.75 86 ASN A C 1
ATOM 637 O O . ASN A 1 86 ? -2.298 8.030 -11.741 1.00 87.75 86 ASN A O 1
ATOM 641 N N . TYR A 1 87 ? -1.296 6.358 -12.904 1.00 87.88 87 TYR A N 1
ATOM 642 C CA . TYR A 1 87 ? -1.725 6.670 -14.265 1.00 87.88 87 TYR A CA 1
ATOM 643 C C . TYR A 1 87 ? -1.675 5.396 -15.123 1.00 87.88 87 TYR A C 1
ATOM 645 O O . TYR A 1 87 ? -1.103 4.381 -14.712 1.00 87.88 87 TYR A O 1
ATOM 653 N N . TYR A 1 88 ? -2.270 5.453 -16.309 1.00 88.56 88 TYR A N 1
ATOM 654 C CA . TYR A 1 88 ? -2.228 4.386 -17.306 1.00 88.56 88 TYR A CA 1
ATOM 655 C C . TYR A 1 88 ? -2.075 4.976 -18.711 1.00 88.56 88 TYR A C 1
ATOM 657 O O . TYR A 1 88 ? -2.262 6.174 -18.908 1.00 88.56 88 TYR A O 1
ATOM 665 N N . LEU A 1 89 ? -1.735 4.134 -19.685 1.00 90.31 89 LEU A N 1
ATOM 666 C CA . LEU A 1 89 ? -1.747 4.503 -21.098 1.00 90.31 89 LEU A CA 1
ATOM 667 C C . LEU A 1 89 ? -3.062 4.029 -21.714 1.00 90.31 89 LEU A C 1
ATOM 669 O O . LEU A 1 89 ? -3.396 2.847 -21.626 1.00 90.31 89 LEU A O 1
ATOM 673 N N . ASP A 1 90 ? -3.813 4.945 -22.311 1.00 89.12 90 ASP A N 1
ATOM 674 C CA . ASP A 1 90 ? -4.961 4.598 -23.137 1.00 89.12 90 ASP A CA 1
ATOM 675 C C . ASP A 1 90 ? -4.442 4.008 -24.453 1.00 89.12 90 ASP A C 1
ATOM 677 O O . ASP A 1 90 ? -3.757 4.679 -25.224 1.00 89.12 90 ASP A O 1
ATOM 681 N N . ARG A 1 91 ? -4.720 2.723 -24.686 1.00 88.31 91 ARG A N 1
ATOM 682 C CA . ARG A 1 91 ? -4.212 2.005 -25.859 1.00 88.31 91 ARG A CA 1
ATOM 683 C C . ARG A 1 91 ? -4.813 2.521 -27.166 1.00 88.31 91 ARG A C 1
ATOM 685 O O . ARG A 1 91 ? -4.143 2.452 -28.191 1.00 88.31 91 ARG A O 1
ATOM 692 N N . GLU A 1 92 ? -6.051 3.008 -27.140 1.00 88.25 92 GLU A N 1
ATOM 693 C CA . GLU A 1 92 ? -6.744 3.477 -28.342 1.00 88.25 92 GLU A CA 1
ATOM 694 C C . GLU A 1 92 ? -6.218 4.842 -28.778 1.00 88.25 92 GLU A C 1
ATOM 696 O O . GLU A 1 92 ? -5.996 5.069 -29.967 1.00 88.25 92 GLU A O 1
ATOM 701 N N . THR A 1 93 ? -5.993 5.747 -27.821 1.00 90.00 93 THR A N 1
ATOM 702 C CA . THR A 1 93 ? -5.543 7.115 -28.122 1.00 90.00 93 THR A CA 1
ATOM 703 C C . THR A 1 93 ? -4.025 7.286 -28.067 1.00 90.00 93 THR A C 1
ATOM 705 O O . THR A 1 93 ? -3.497 8.237 -28.640 1.00 90.00 93 THR A O 1
ATOM 708 N N . GLY A 1 94 ? -3.314 6.390 -27.378 1.00 88.12 94 GLY A N 1
ATOM 709 C CA . GLY A 1 94 ? -1.889 6.526 -27.071 1.00 88.12 94 GLY A CA 1
ATOM 710 C C . GLY A 1 94 ? -1.586 7.575 -25.993 1.00 88.12 94 GLY A C 1
ATOM 711 O O . GLY A 1 94 ? -0.425 7.939 -25.811 1.00 88.12 94 GLY A O 1
ATOM 712 N N . GLU A 1 95 ? -2.602 8.089 -25.293 1.00 89.25 95 GLU A N 1
ATOM 713 C CA . GLU A 1 95 ? -2.441 9.131 -24.274 1.00 89.25 95 GLU A CA 1
ATOM 714 C C . GLU A 1 95 ? -2.177 8.550 -22.882 1.00 89.25 95 GLU A C 1
ATOM 716 O O . GLU A 1 95 ? -2.836 7.613 -22.431 1.00 89.25 95 GLU A O 1
ATOM 721 N N . GLU A 1 96 ? -1.253 9.166 -22.147 1.00 88.19 96 GLU A N 1
ATOM 722 C CA . GLU A 1 96 ? -1.015 8.872 -20.734 1.00 88.19 96 GLU A CA 1
ATOM 723 C C . GLU A 1 96 ? -2.052 9.613 -19.870 1.00 88.19 96 GLU A C 1
ATOM 725 O O . GLU A 1 96 ? -2.122 10.843 -19.873 1.00 88.19 96 GLU A O 1
ATOM 730 N N . ARG A 1 97 ? -2.873 8.871 -19.119 1.00 87.62 97 ARG A N 1
ATOM 731 C CA . ARG A 1 97 ? -3.980 9.408 -18.318 1.00 87.62 97 ARG A CA 1
ATOM 732 C C . ARG A 1 97 ? -3.787 9.179 -16.832 1.00 87.62 97 ARG A C 1
ATOM 734 O O . ARG A 1 97 ? -3.684 8.048 -16.359 1.00 87.62 97 ARG A O 1
ATOM 741 N N . MET A 1 98 ? -3.805 10.280 -16.091 1.00 87.75 98 MET A N 1
ATOM 742 C CA . MET A 1 98 ? -3.740 10.291 -14.634 1.00 87.75 98 MET A CA 1
ATOM 743 C C . MET A 1 98 ? -5.039 9.811 -13.997 1.00 87.75 98 MET A C 1
ATOM 745 O O . MET A 1 98 ? -6.123 10.215 -14.405 1.00 87.75 98 MET A O 1
ATOM 749 N N . ILE A 1 99 ? -4.916 9.003 -12.944 1.00 89.00 99 ILE A N 1
ATOM 750 C CA . ILE A 1 99 ? -6.049 8.594 -12.109 1.00 89.00 99 ILE A CA 1
ATOM 751 C C . ILE A 1 99 ? -6.164 9.596 -10.960 1.00 89.00 99 ILE A C 1
ATOM 753 O O . ILE A 1 99 ? -5.382 9.532 -10.011 1.00 89.00 99 ILE A O 1
ATOM 757 N N . LEU A 1 100 ? -7.068 10.570 -11.086 1.00 88.88 100 LEU A N 1
ATOM 758 C CA . LEU A 1 100 ? -7.209 11.706 -10.157 1.00 88.88 100 LEU A CA 1
ATOM 759 C C . LEU A 1 100 ? -8.409 11.592 -9.209 1.00 88.88 100 LEU A C 1
ATOM 761 O O . LEU A 1 100 ? -8.490 12.353 -8.243 1.00 88.88 100 LEU A O 1
ATOM 765 N N . ASP A 1 101 ? -9.318 10.673 -9.506 1.00 90.88 101 ASP A N 1
ATOM 766 C CA . ASP A 1 101 ? -10.597 10.476 -8.839 1.00 90.88 101 ASP A CA 1
ATOM 767 C C . ASP A 1 101 ? -11.066 9.018 -9.006 1.00 90.88 101 ASP A C 1
ATOM 769 O O . ASP A 1 101 ? -10.350 8.156 -9.530 1.00 90.88 101 ASP A O 1
ATOM 773 N N . ASP A 1 102 ? -12.265 8.743 -8.515 1.00 93.12 102 ASP A N 1
ATOM 774 C CA . ASP A 1 102 ? -12.919 7.443 -8.501 1.00 93.12 102 ASP A CA 1
ATOM 775 C C . ASP A 1 102 ? -13.635 7.072 -9.814 1.00 93.12 102 ASP A C 1
ATOM 777 O O . ASP A 1 102 ? -14.248 6.009 -9.884 1.00 93.12 102 ASP A O 1
ATOM 781 N N . THR A 1 103 ? -13.537 7.870 -10.886 1.00 93.44 103 THR A N 1
ATOM 782 C CA . THR A 1 103 ? -14.281 7.624 -12.144 1.00 93.44 103 THR A CA 1
ATOM 783 C C . THR A 1 103 ? -13.957 6.286 -12.811 1.00 93.44 103 THR A C 1
ATOM 785 O O . THR A 1 103 ? -14.773 5.739 -13.553 1.00 93.44 103 THR A O 1
ATOM 788 N N . LEU A 1 104 ? -12.760 5.751 -12.560 1.00 91.50 104 LEU A N 1
ATOM 789 C CA . LEU A 1 104 ? -12.292 4.470 -13.096 1.00 91.50 104 LEU A CA 1
ATOM 790 C C . LEU A 1 104 ? -12.529 3.296 -12.144 1.00 91.50 104 LEU A C 1
ATOM 792 O O . LEU A 1 104 ? -12.223 2.153 -12.497 1.00 91.50 104 LEU A O 1
ATOM 796 N N . MET A 1 105 ? -13.027 3.571 -10.941 1.00 94.31 105 MET A N 1
ATOM 797 C CA . MET A 1 105 ? -13.270 2.555 -9.937 1.00 94.31 105 MET A CA 1
ATOM 798 C C . MET A 1 105 ? -14.453 1.667 -10.338 1.00 94.31 105 MET A C 1
ATOM 800 O O . MET A 1 105 ? -15.470 2.126 -10.855 1.00 94.31 105 MET A O 1
ATOM 804 N N . ARG A 1 106 ? -14.307 0.364 -10.098 1.00 95.31 106 ARG A N 1
ATOM 805 C CA . ARG A 1 106 ? -15.345 -0.650 -10.301 1.00 95.31 106 ARG A CA 1
ATOM 806 C C . ARG A 1 106 ? -15.851 -1.139 -8.947 1.00 95.31 106 ARG A C 1
ATOM 808 O O . ARG A 1 106 ? -15.049 -1.431 -8.063 1.00 95.31 106 ARG A O 1
ATOM 815 N N . GLY A 1 107 ? -17.165 -1.300 -8.822 1.00 94.44 107 GLY A N 1
ATOM 816 C CA . GLY A 1 107 ? -17.790 -1.793 -7.593 1.00 94.44 107 GLY A CA 1
ATOM 817 C C . GLY A 1 107 ? -17.895 -0.730 -6.499 1.00 94.44 107 GLY A C 1
ATOM 818 O O . GLY A 1 107 ? -17.806 0.460 -6.776 1.00 94.44 107 GLY A O 1
ATOM 819 N N . SER A 1 108 ? -18.128 -1.179 -5.266 1.00 97.25 108 SER A N 1
ATOM 820 C CA . SER A 1 108 ? -18.302 -0.324 -4.081 1.00 97.25 108 SER A CA 1
ATOM 821 C C . SER A 1 108 ? -17.106 -0.459 -3.129 1.00 97.25 108 SER A C 1
ATOM 823 O O . SER A 1 108 ? -16.222 -1.295 -3.336 1.00 97.25 108 SER A O 1
ATOM 825 N N . THR A 1 109 ? -17.069 0.352 -2.071 1.00 98.56 109 THR A N 1
ATOM 826 C CA . THR A 1 109 ? -16.069 0.259 -0.995 1.00 98.56 109 THR A CA 1
ATOM 827 C C . THR A 1 109 ? -16.702 -0.269 0.287 1.00 98.56 109 THR A C 1
ATOM 829 O O . THR A 1 109 ? -17.867 -0.011 0.573 1.00 98.56 109 THR A O 1
ATOM 832 N N . ILE A 1 110 ? -15.910 -0.945 1.120 1.00 98.75 110 ILE A N 1
ATOM 833 C CA . ILE A 1 110 ? -16.280 -1.323 2.489 1.00 98.75 110 ILE A CA 1
ATOM 834 C C . ILE A 1 110 ? -16.740 -0.073 3.248 1.00 98.75 110 ILE A C 1
ATOM 836 O O . ILE A 1 110 ? -17.719 -0.124 3.980 1.00 98.75 110 ILE A O 1
ATOM 840 N N . LEU A 1 111 ? -16.069 1.063 3.041 1.00 98.69 111 LEU A N 1
ATOM 841 C CA . LEU A 1 111 ? -16.396 2.336 3.683 1.00 98.69 111 LEU A CA 1
ATOM 842 C C . LEU A 1 111 ? -17.792 2.845 3.292 1.00 98.69 111 LEU A C 1
ATOM 844 O O . LEU A 1 111 ? -18.566 3.224 4.170 1.00 98.69 111 LEU A O 1
ATOM 848 N N . ALA A 1 112 ? -18.125 2.826 2.000 1.00 98.38 112 ALA A N 1
ATOM 849 C CA . ALA A 1 112 ? -19.432 3.232 1.493 1.00 98.38 112 ALA A CA 1
ATOM 850 C C . ALA A 1 112 ? -20.542 2.302 1.985 1.00 98.38 112 ALA A C 1
ATOM 852 O O . ALA A 1 112 ? -21.529 2.782 2.535 1.00 98.38 112 ALA A O 1
ATOM 853 N N . GLU A 1 113 ? -20.341 0.986 1.874 1.00 98.31 113 GLU A N 1
ATOM 854 C CA . GLU A 1 113 ? -21.314 -0.005 2.339 1.00 98.31 113 GLU A CA 1
ATOM 855 C C . GLU A 1 113 ? -21.562 0.107 3.850 1.00 98.31 113 GLU A C 1
ATOM 857 O O . GLU A 1 113 ? -22.703 0.030 4.300 1.00 98.31 113 GLU A O 1
ATOM 862 N N . MET A 1 114 ? -20.520 0.347 4.652 1.00 98.19 114 MET A N 1
ATOM 863 C CA . MET A 1 114 ? -20.666 0.592 6.091 1.00 98.19 114 MET A CA 1
ATOM 864 C C . MET A 1 114 ? -21.487 1.857 6.366 1.00 98.19 114 MET A C 1
ATOM 866 O O . MET A 1 114 ? -22.405 1.823 7.189 1.00 98.19 114 MET A O 1
ATOM 870 N N . ALA A 1 115 ? -21.203 2.952 5.655 1.00 98.12 115 ALA A N 1
ATOM 871 C CA . ALA A 1 115 ? -21.955 4.198 5.783 1.00 98.12 115 ALA A CA 1
ATOM 872 C C . ALA A 1 115 ? -23.433 4.031 5.380 1.00 98.12 115 ALA A C 1
ATOM 874 O O . ALA A 1 115 ? -24.321 4.541 6.062 1.00 98.12 115 ALA A O 1
ATOM 875 N N . ASP A 1 116 ? -23.717 3.254 4.331 1.00 97.25 116 ASP A N 1
ATOM 876 C CA . ASP A 1 116 ? -25.086 2.916 3.911 1.00 97.25 116 ASP A CA 1
ATOM 877 C C . ASP A 1 116 ? -25.841 2.060 4.939 1.00 97.25 116 ASP A C 1
ATOM 879 O O . ASP A 1 116 ? -27.071 2.094 4.999 1.00 97.25 116 ASP A O 1
ATOM 883 N N . HIS A 1 117 ? -25.112 1.363 5.813 1.00 96.38 117 HIS A N 1
ATOM 884 C CA . HIS A 1 117 ? -25.659 0.615 6.945 1.00 96.38 117 HIS A CA 1
ATOM 885 C C . HIS A 1 117 ? -25.629 1.405 8.266 1.00 96.38 117 HIS A C 1
ATOM 887 O O . HIS A 1 117 ? -25.808 0.829 9.340 1.00 96.38 117 HIS A O 1
ATOM 893 N N . GLY A 1 118 ? -25.448 2.729 8.197 1.00 96.38 118 GLY A N 1
ATOM 894 C CA . GLY A 1 118 ? -25.553 3.641 9.337 1.00 96.38 118 GLY A CA 1
ATOM 895 C C . GLY A 1 118 ? -24.314 3.711 10.230 1.00 96.38 118 GLY A C 1
ATOM 896 O O . GLY A 1 118 ? -24.384 4.303 11.306 1.00 96.38 118 GLY A O 1
ATOM 897 N N . VAL A 1 119 ? -23.187 3.128 9.812 1.00 98.06 119 VAL A N 1
ATOM 898 C CA . VAL A 1 119 ? -21.901 3.279 10.506 1.00 98.06 119 VAL A CA 1
ATOM 899 C C . VAL A 1 119 ? -21.345 4.673 10.221 1.00 98.06 119 VAL A C 1
ATOM 901 O O . VAL A 1 119 ? -21.265 5.086 9.065 1.00 98.06 119 VAL A O 1
ATOM 904 N N . ARG A 1 120 ? -20.905 5.402 11.250 1.00 98.31 120 ARG A N 1
ATOM 905 C CA . ARG A 1 120 ? -20.240 6.698 11.053 1.00 98.31 120 ARG A CA 1
ATOM 906 C C . ARG A 1 120 ? -18.794 6.442 10.654 1.00 98.31 120 ARG A C 1
ATOM 908 O O . ARG A 1 120 ? -18.024 5.877 11.432 1.00 98.31 120 ARG A O 1
ATOM 915 N N . VAL A 1 121 ? -18.437 6.816 9.431 1.00 98.81 121 VAL A N 1
ATOM 916 C CA . VAL A 1 121 ? -17.152 6.458 8.813 1.00 98.81 121 VAL A CA 1
ATOM 917 C C . VAL A 1 121 ? -16.268 7.688 8.654 1.00 98.81 121 VAL A C 1
ATOM 919 O O . VAL A 1 121 ? -16.717 8.691 8.105 1.00 98.81 121 VAL A O 1
ATOM 922 N N . ALA A 1 122 ? -15.001 7.602 9.063 1.00 98.81 122 ALA A N 1
ATOM 923 C CA . ALA A 1 122 ? -13.981 8.577 8.696 1.00 98.81 122 ALA A CA 1
ATOM 924 C C . ALA A 1 122 ? -12.981 7.997 7.698 1.00 98.81 122 ALA A C 1
ATOM 926 O O . ALA A 1 122 ? -12.439 6.917 7.922 1.00 98.81 122 ALA A O 1
ATOM 927 N N . ALA A 1 123 ? -12.679 8.745 6.640 1.00 98.69 123 ALA A N 1
ATOM 928 C CA . ALA A 1 123 ? -11.611 8.429 5.699 1.00 98.69 123 ALA A CA 1
ATOM 929 C C . ALA A 1 123 ? -10.670 9.632 5.559 1.00 98.69 123 ALA A C 1
ATOM 931 O O . ALA A 1 123 ? -11.000 10.619 4.899 1.00 98.69 123 ALA A O 1
ATOM 932 N N . ILE A 1 124 ? -9.506 9.568 6.207 1.00 98.75 124 ILE A N 1
ATOM 933 C CA . ILE A 1 124 ? -8.546 10.677 6.252 1.00 98.75 124 ILE A CA 1
ATOM 934 C C . ILE A 1 124 ? -7.244 10.238 5.595 1.00 98.75 124 ILE A C 1
ATOM 936 O O . ILE A 1 124 ? -6.689 9.182 5.898 1.00 98.75 124 ILE A O 1
ATOM 940 N N . THR A 1 125 ? -6.753 11.064 4.681 1.00 98.62 125 THR A N 1
ATOM 941 C CA . THR A 1 125 ? -5.563 10.765 3.877 1.00 98.62 125 THR A CA 1
ATOM 942 C C . THR A 1 125 ? -4.494 11.832 4.069 1.00 98.62 125 THR A C 1
ATOM 944 O O . THR A 1 125 ? -4.801 12.991 4.346 1.00 98.62 125 THR A O 1
ATOM 947 N N . ALA A 1 126 ? -3.227 11.491 3.857 1.00 97.25 126 ALA A N 1
ATOM 948 C CA . ALA A 1 126 ? -2.182 12.508 3.789 1.00 97.25 126 ALA A CA 1
ATOM 949 C C . ALA A 1 126 ? -2.313 13.379 2.518 1.00 97.25 126 ALA A C 1
ATOM 951 O O . ALA A 1 126 ? -2.173 14.601 2.588 1.00 97.25 126 ALA A O 1
ATOM 952 N N . LYS A 1 127 ? -2.587 12.757 1.359 1.00 93.44 127 LYS A N 1
ATOM 953 C CA . LYS A 1 127 ? -2.611 13.393 0.025 1.00 93.44 127 LYS A CA 1
ATOM 954 C C . LYS A 1 127 ? -4.020 13.532 -0.535 1.00 93.44 127 LYS A C 1
ATOM 956 O O . LYS A 1 127 ? -4.778 12.567 -0.577 1.00 93.44 127 LYS A O 1
ATOM 961 N N . ASP A 1 128 ? -4.323 14.690 -1.111 1.00 94.12 128 ASP A N 1
ATOM 962 C CA . ASP A 1 128 ? -5.676 14.980 -1.594 1.00 94.12 128 ASP A CA 1
ATOM 963 C C . ASP A 1 128 ? -6.065 14.207 -2.858 1.00 94.12 128 ASP A C 1
ATOM 965 O O . ASP A 1 128 ? -7.221 13.826 -3.025 1.00 94.12 128 ASP A O 1
ATOM 969 N N . LYS A 1 129 ? -5.090 13.895 -3.722 1.00 89.56 129 LYS A N 1
ATOM 970 C CA . LYS A 1 129 ? -5.320 13.051 -4.906 1.00 89.56 129 LYS A CA 1
ATOM 971 C C . LYS A 1 129 ? -5.913 11.692 -4.514 1.00 89.56 129 LYS A C 1
ATOM 973 O O . LYS A 1 129 ? -6.848 11.225 -5.149 1.00 89.56 129 LYS A O 1
ATOM 978 N N . LEU A 1 130 ? -5.378 11.072 -3.463 1.00 92.38 130 LEU A N 1
ATOM 979 C CA . LEU A 1 130 ? -5.849 9.773 -2.987 1.00 92.38 130 LEU A CA 1
ATOM 980 C C . LEU A 1 130 ? -7.223 9.891 -2.301 1.00 92.38 130 LEU A C 1
ATOM 982 O O . LEU A 1 130 ? -8.069 9.011 -2.458 1.00 92.38 130 LEU A O 1
ATOM 986 N N . ARG A 1 131 ? -7.486 11.009 -1.608 1.00 96.06 131 ARG A N 1
ATOM 987 C CA . ARG A 1 131 ? -8.794 11.312 -1.003 1.00 96.06 131 ARG A CA 1
ATOM 988 C C . ARG A 1 131 ? -9.938 11.277 -2.010 1.00 96.06 131 ARG A C 1
ATOM 990 O O . ARG A 1 131 ? -10.989 10.754 -1.663 1.00 96.06 131 ARG A O 1
ATOM 997 N N . ASN A 1 132 ? -9.734 11.802 -3.221 1.00 94.69 132 ASN A N 1
ATOM 998 C CA . ASN A 1 132 ? -10.738 11.799 -4.297 1.00 94.69 132 ASN A CA 1
ATOM 999 C C . ASN A 1 132 ? -11.095 10.397 -4.819 1.00 94.69 132 ASN A C 1
ATOM 1001 O O . ASN A 1 132 ? -12.076 10.258 -5.537 1.00 94.69 132 ASN A O 1
ATOM 1005 N N . ILE A 1 133 ? -10.278 9.384 -4.520 1.00 95.38 133 ILE A N 1
ATOM 1006 C CA . ILE A 1 133 ? -10.554 7.989 -4.879 1.00 95.38 133 ILE A CA 1
ATOM 1007 C C . ILE A 1 133 ? -11.207 7.281 -3.688 1.00 95.38 133 ILE A C 1
ATOM 1009 O O . ILE A 1 133 ? -12.217 6.599 -3.826 1.00 95.38 133 ILE A O 1
ATOM 1013 N N . ILE A 1 134 ? -10.639 7.456 -2.490 1.00 95.12 134 ILE A N 1
ATOM 1014 C CA . ILE A 1 134 ? -11.091 6.768 -1.272 1.00 95.12 134 ILE A CA 1
ATOM 1015 C C . ILE A 1 134 ? -12.502 7.194 -0.849 1.00 95.12 134 ILE A C 1
ATOM 1017 O O . ILE A 1 134 ? -13.221 6.400 -0.245 1.00 95.12 134 ILE A O 1
ATOM 1021 N N . ASN A 1 135 ? -12.916 8.427 -1.148 1.00 94.75 135 ASN A N 1
ATOM 1022 C CA . ASN A 1 135 ? -14.246 8.917 -0.790 1.00 94.75 135 ASN A CA 1
ATOM 1023 C C . ASN A 1 135 ? -15.379 8.373 -1.681 1.00 94.75 135 ASN A C 1
ATOM 1025 O O . ASN A 1 135 ? -16.521 8.800 -1.503 1.00 94.75 135 ASN A O 1
ATOM 1029 N N . HIS A 1 136 ? -15.094 7.430 -2.587 1.00 96.75 136 HIS A N 1
ATOM 1030 C CA . HIS A 1 136 ? -16.093 6.767 -3.419 1.00 96.75 136 HIS A CA 1
ATOM 1031 C C . HIS A 1 136 ? -17.269 6.243 -2.581 1.00 96.75 136 HIS A C 1
ATOM 1033 O O . HIS A 1 136 ? -17.102 5.385 -1.711 1.00 96.75 136 HIS A O 1
ATOM 1039 N N . GLY A 1 137 ? -18.464 6.783 -2.837 1.00 96.25 137 GLY A N 1
ATOM 1040 C CA . GLY A 1 137 ? -19.712 6.418 -2.157 1.00 96.25 137 GLY A CA 1
ATOM 1041 C C . GLY A 1 137 ? -19.923 7.018 -0.756 1.00 96.25 137 GLY A C 1
ATOM 1042 O O . GLY A 1 137 ? -21.005 6.833 -0.184 1.00 96.25 137 GLY A O 1
ATOM 1043 N N . LEU A 1 138 ? -18.957 7.765 -0.208 1.00 97.56 138 LEU A N 1
ATOM 1044 C CA . LEU A 1 138 ? -19.099 8.468 1.071 1.00 97.56 138 LEU A CA 1
ATOM 1045 C C . LEU A 1 138 ? -19.863 9.787 0.913 1.00 97.56 138 LEU A C 1
ATOM 1047 O O . LEU A 1 138 ? -19.807 10.458 -0.115 1.00 97.56 138 LEU A O 1
ATOM 1051 N N . SER A 1 139 ? -20.589 10.182 1.960 1.00 97.44 139 SER A N 1
ATOM 1052 C CA . SER A 1 139 ? -21.296 11.464 1.989 1.00 97.44 139 SER A CA 1
ATOM 1053 C C . SER A 1 139 ? -21.521 11.933 3.425 1.00 97.44 139 SER A C 1
ATOM 1055 O O . SER A 1 139 ? -21.898 11.115 4.268 1.00 97.44 139 SER A O 1
ATOM 1057 N N . PRO A 1 140 ? -21.426 13.245 3.710 1.00 97.56 140 PRO A N 1
ATOM 1058 C CA . PRO A 1 140 ? -21.795 13.788 5.019 1.00 97.56 140 PRO A CA 1
ATOM 1059 C C . PRO A 1 140 ? -23.233 13.451 5.432 1.00 97.56 140 PRO A C 1
ATOM 1061 O O . PRO A 1 140 ? -23.518 13.248 6.609 1.00 97.56 140 PRO A O 1
ATOM 1064 N N . LYS A 1 141 ? -24.143 13.281 4.459 1.00 96.88 141 LYS A N 1
ATOM 1065 C CA . LYS A 1 141 ? -25.535 12.861 4.705 1.00 96.88 141 LYS A CA 1
ATOM 1066 C C . LYS A 1 141 ? -25.652 11.446 5.283 1.00 96.88 141 LYS A C 1
ATOM 1068 O O . LYS A 1 141 ? -26.658 11.145 5.917 1.00 96.88 141 LYS A O 1
ATOM 1073 N N . LYS A 1 142 ? -24.641 10.598 5.069 1.00 96.12 142 LYS A N 1
ATOM 1074 C CA . LYS A 1 142 ? -24.523 9.249 5.645 1.00 96.12 142 LYS A CA 1
ATOM 1075 C C . LYS A 1 142 ? -23.750 9.253 6.976 1.00 96.12 142 LYS A C 1
ATOM 1077 O O . LYS A 1 142 ? -23.408 8.197 7.489 1.00 96.12 142 LYS A O 1
ATOM 1082 N N . GLY A 1 143 ? -23.425 10.430 7.523 1.00 96.12 143 GLY A N 1
ATOM 1083 C CA . GLY A 1 143 ? -22.588 10.562 8.719 1.00 96.12 143 GLY A CA 1
ATOM 1084 C C . GLY A 1 143 ? -21.099 10.313 8.461 1.00 96.12 143 GLY A C 1
ATOM 1085 O O . GLY A 1 143 ? -20.365 10.014 9.401 1.00 96.12 143 GLY A O 1
ATOM 1086 N N . SER A 1 144 ? -20.650 10.396 7.204 1.00 98.50 144 SER A N 1
ATOM 1087 C CA . SER A 1 144 ? -19.241 10.214 6.851 1.00 98.50 144 SER A CA 1
ATOM 1088 C C . SER A 1 144 ? -18.442 11.513 6.977 1.00 98.50 144 SER A C 1
ATOM 1090 O O . SER A 1 144 ? -18.925 12.574 6.584 1.00 98.50 144 SER A O 1
ATOM 1092 N N . ILE A 1 145 ? -17.192 11.413 7.433 1.00 98.69 145 ILE A N 1
ATOM 1093 C CA . ILE A 1 145 ? -16.205 12.502 7.420 1.00 98.69 145 ILE A CA 1
ATOM 1094 C C . ILE A 1 145 ? -15.032 12.097 6.534 1.00 98.69 145 ILE A C 1
ATOM 1096 O O . ILE A 1 145 ? -14.433 11.044 6.734 1.00 98.69 145 ILE A O 1
ATOM 1100 N N . PHE A 1 146 ? -14.663 12.914 5.553 1.00 98.38 146 PHE A N 1
ATOM 1101 C CA . PHE A 1 146 ? -13.531 12.583 4.686 1.00 98.38 146 PHE A CA 1
ATOM 1102 C C . PHE A 1 146 ? -12.810 13.822 4.174 1.00 98.38 146 PHE A C 1
ATOM 1104 O O . PHE A 1 146 ? -13.417 14.754 3.648 1.00 98.38 146 PHE A O 1
ATOM 1111 N N . PHE A 1 147 ? -11.488 13.830 4.314 1.00 98.56 147 PHE A N 1
ATOM 1112 C CA . PHE A 1 147 ? -10.631 14.921 3.859 1.00 98.56 147 PHE A CA 1
ATOM 1113 C C . PHE A 1 147 ? -9.161 14.485 3.797 1.00 98.56 147 PHE A C 1
ATOM 1115 O O . PHE A 1 147 ? -8.812 13.344 4.107 1.00 98.56 147 PHE A O 1
ATOM 1122 N N . SER A 1 148 ? -8.292 15.388 3.345 1.00 98.50 148 SER A N 1
ATOM 1123 C CA . SER A 1 148 ? -6.848 15.179 3.346 1.00 98.50 148 SER A CA 1
ATOM 1124 C C . SER A 1 148 ? -6.134 16.200 4.220 1.00 98.50 148 SER A C 1
ATOM 1126 O O . SER A 1 148 ? -6.546 17.360 4.283 1.00 98.50 148 SER A O 1
ATOM 1128 N N . SER A 1 149 ? -5.025 15.801 4.841 1.00 98.19 149 SER A N 1
ATOM 1129 C CA . SER A 1 149 ? -4.134 16.740 5.528 1.00 98.19 149 SER A CA 1
ATOM 1130 C C . SER A 1 149 ? -3.640 17.832 4.577 1.00 98.19 149 SER A C 1
ATOM 1132 O O . SER A 1 149 ? -3.550 18.981 4.981 1.00 98.19 149 SER A O 1
ATOM 1134 N N . GLU A 1 150 ? -3.367 17.501 3.306 1.00 97.25 150 GLU A N 1
ATOM 1135 C CA . GLU A 1 150 ? -2.876 18.438 2.279 1.00 97.25 150 GLU A CA 1
ATOM 1136 C C . GLU A 1 150 ? -3.850 19.591 1.989 1.00 97.25 150 GLU A C 1
ATOM 1138 O O . GLU A 1 150 ? -3.418 20.681 1.607 1.00 97.25 150 GLU A O 1
ATOM 1143 N N . ARG A 1 151 ? -5.158 19.366 2.154 1.00 96.94 151 ARG A N 1
ATOM 1144 C CA . ARG A 1 151 ? -6.214 20.353 1.881 1.00 96.94 151 ARG A CA 1
ATOM 1145 C C . ARG A 1 151 ? -7.154 20.554 3.070 1.00 96.94 151 ARG A C 1
ATOM 1147 O O . ARG A 1 151 ? -8.307 20.934 2.880 1.00 96.94 151 ARG A O 1
ATOM 1154 N N . ALA A 1 152 ? -6.668 20.353 4.296 1.00 97.44 152 ALA A N 1
ATOM 1155 C CA . ALA A 1 152 ? -7.476 20.485 5.511 1.00 97.44 152 ALA A CA 1
ATOM 1156 C C . ALA A 1 152 ? -8.160 21.865 5.614 1.00 97.44 152 ALA A C 1
ATOM 1158 O O . ALA A 1 152 ? -9.343 21.953 5.937 1.00 97.44 152 ALA A O 1
ATOM 1159 N N . TYR A 1 153 ? -7.456 22.933 5.233 1.00 96.50 153 TYR A N 1
ATOM 1160 C CA . TYR A 1 153 ? -7.973 24.306 5.185 1.00 96.50 153 TYR A CA 1
ATOM 1161 C C . TYR A 1 153 ? -9.143 24.548 4.207 1.00 96.50 153 TYR A C 1
ATOM 1163 O O . TYR A 1 153 ? -9.768 25.604 4.264 1.00 96.50 153 TYR A O 1
ATOM 1171 N N . MET A 1 154 ? -9.435 23.616 3.293 1.00 96.62 154 MET A N 1
ATOM 1172 C CA . MET A 1 154 ? -10.532 23.732 2.319 1.00 96.62 154 MET A CA 1
ATOM 1173 C C . MET A 1 154 ? -11.806 22.989 2.746 1.00 96.62 154 MET A C 1
ATOM 1175 O O . MET A 1 154 ? -12.786 22.995 2.003 1.00 96.62 154 MET A O 1
ATOM 1179 N N . CYS A 1 155 ? -11.800 22.318 3.901 1.00 97.62 155 CYS A N 1
ATOM 1180 C CA . CYS A 1 155 ? -12.907 21.456 4.303 1.00 97.62 155 CYS A CA 1
ATOM 1181 C C . CYS A 1 155 ? -14.165 22.251 4.664 1.00 97.62 155 CYS A C 1
ATOM 1183 O O . CYS A 1 155 ? -14.101 23.272 5.353 1.00 97.62 155 CYS A O 1
ATOM 1185 N N . THR A 1 156 ? -15.319 21.738 4.240 1.00 97.75 156 THR A N 1
ATOM 1186 C CA . THR A 1 156 ? -16.638 22.295 4.569 1.00 97.75 156 THR A CA 1
ATOM 1187 C C . THR A 1 156 ? -17.577 21.200 5.070 1.00 97.75 156 THR A C 1
ATOM 1189 O O . THR A 1 156 ? -17.458 20.047 4.662 1.00 97.75 156 THR A O 1
ATOM 1192 N N . GLU A 1 157 ? -18.555 21.549 5.910 1.00 97.44 157 GLU A N 1
ATOM 1193 C CA . GLU A 1 157 ? -19.567 20.591 6.387 1.00 97.44 157 GLU A CA 1
ATOM 1194 C C . GLU A 1 157 ? -20.327 19.924 5.230 1.00 97.44 157 GLU A C 1
ATOM 1196 O O . GLU A 1 157 ? -20.549 18.715 5.241 1.00 97.44 157 GLU A O 1
ATOM 1201 N N . GLU A 1 158 ? -20.672 20.693 4.193 1.00 96.81 158 GLU A N 1
ATOM 1202 C CA . GLU A 1 158 ? -21.444 20.200 3.047 1.00 96.81 158 GLU A CA 1
ATOM 1203 C C . GLU A 1 158 ? -20.693 19.140 2.233 1.00 96.81 158 GLU A C 1
ATOM 1205 O O . GLU A 1 158 ? -21.291 18.147 1.813 1.00 96.81 158 GLU A O 1
ATOM 1210 N N . VAL A 1 159 ? -19.392 19.342 2.013 1.00 95.75 159 VAL A N 1
ATOM 1211 C CA . VAL A 1 159 ? -18.581 18.461 1.164 1.00 95.75 159 VAL A CA 1
ATOM 1212 C C . VAL A 1 159 ? -17.912 17.356 1.976 1.00 95.75 159 VAL A C 1
ATOM 1214 O O . VAL A 1 159 ? -17.854 16.221 1.517 1.00 95.75 159 VAL A O 1
ATOM 1217 N N . ASN A 1 160 ? -17.410 17.670 3.170 1.00 98.25 160 ASN A N 1
ATOM 1218 C CA . ASN A 1 160 ? -16.497 16.815 3.932 1.00 98.25 160 ASN A CA 1
ATOM 1219 C C . ASN A 1 160 ? -17.085 16.286 5.244 1.00 98.25 160 ASN A C 1
ATOM 1221 O O . ASN A 1 160 ? -16.456 15.431 5.863 1.00 98.25 160 ASN A O 1
ATOM 1225 N N . GLY A 1 161 ? -18.235 16.802 5.695 1.00 97.88 161 GLY A N 1
ATOM 1226 C CA . GLY A 1 161 ? -18.818 16.474 7.006 1.00 97.88 161 GLY A CA 1
ATOM 1227 C C . GLY A 1 161 ? -18.058 17.094 8.180 1.00 97.88 161 GLY A C 1
ATOM 1228 O O . GLY A 1 161 ? -18.211 16.668 9.327 1.00 97.88 161 GLY A O 1
ATOM 1229 N N . ILE A 1 162 ? -17.175 18.047 7.867 1.00 98.19 162 ILE A N 1
ATOM 1230 C CA . ILE A 1 162 ? -16.407 18.827 8.827 1.00 98.19 162 ILE A CA 1
ATOM 1231 C C . ILE A 1 162 ? -15.950 20.144 8.187 1.00 98.19 162 ILE A C 1
ATOM 1233 O O . ILE A 1 162 ? -15.484 20.154 7.046 1.00 98.19 162 ILE A O 1
ATOM 1237 N N . SER A 1 163 ? -16.050 21.258 8.911 1.00 97.31 163 SER A N 1
ATOM 1238 C CA . SER A 1 163 ? -15.458 22.549 8.522 1.00 97.31 163 SER A CA 1
ATOM 1239 C C . SER A 1 163 ? -14.366 23.018 9.483 1.00 97.31 163 SER A C 1
ATOM 1241 O O . SER A 1 163 ? -14.228 22.495 10.586 1.00 97.31 163 SER A O 1
ATOM 1243 N N . ASP A 1 164 ? -13.604 24.039 9.073 1.00 96.44 164 ASP A N 1
ATOM 1244 C CA . ASP A 1 164 ? -12.594 24.713 9.905 1.00 96.44 164 ASP A CA 1
ATOM 1245 C C . ASP A 1 164 ? -11.589 23.746 10.558 1.00 96.44 164 ASP A C 1
ATOM 1247 O O . ASP A 1 164 ? -11.198 23.921 11.715 1.00 96.44 164 ASP A O 1
ATOM 1251 N N . VAL A 1 165 ? -11.155 22.715 9.819 1.00 98.06 165 VAL A N 1
ATOM 1252 C CA . VAL A 1 165 ? -10.346 21.601 10.350 1.00 98.06 165 VAL A CA 1
ATOM 1253 C C . VAL A 1 165 ? -9.090 22.088 11.070 1.00 98.06 165 VAL A C 1
ATOM 1255 O O . VAL A 1 165 ? -8.749 21.543 12.113 1.00 98.06 165 VAL A O 1
ATOM 1258 N N . GLU A 1 166 ? -8.428 23.138 10.581 1.00 97.69 166 GLU A N 1
ATOM 1259 C CA . GLU A 1 166 ? -7.231 23.672 11.240 1.00 97.69 166 GLU A CA 1
ATOM 1260 C C . GLU A 1 166 ? -7.522 24.214 12.644 1.00 97.69 166 GLU A C 1
ATOM 1262 O O . GLU A 1 166 ? -6.792 23.948 13.600 1.00 97.69 166 GLU A O 1
ATOM 1267 N N . LYS A 1 167 ? -8.625 24.954 12.780 1.00 97.69 167 LYS A N 1
ATOM 1268 C CA . LYS A 1 167 ? -9.072 25.512 14.058 1.00 97.69 167 LYS A CA 1
ATOM 1269 C C . LYS A 1 167 ? -9.598 24.415 14.974 1.00 97.69 167 LYS A C 1
ATOM 1271 O O . LYS A 1 167 ? -9.300 24.431 16.164 1.00 97.69 167 LYS A O 1
ATOM 1276 N N . TRP A 1 168 ? -10.374 23.482 14.424 1.00 98.44 168 TRP A N 1
ATOM 1277 C CA . TRP A 1 168 ? -10.908 22.337 15.154 1.00 98.44 168 TRP A CA 1
ATOM 1278 C C . TRP A 1 168 ? -9.772 21.477 15.720 1.00 98.44 168 TRP A C 1
ATOM 1280 O O . TRP A 1 168 ? -9.740 21.223 16.925 1.00 98.44 168 TRP A O 1
ATOM 1290 N N . LEU A 1 169 ? -8.794 21.103 14.891 1.00 98.00 169 LEU A N 1
ATOM 1291 C CA . LEU A 1 169 ? -7.650 20.291 15.307 1.00 98.00 169 LEU A CA 1
ATOM 1292 C C . LEU A 1 169 ? -6.631 21.079 16.144 1.00 98.00 169 LEU A C 1
ATOM 1294 O O . LEU A 1 169 ? -5.869 20.483 16.899 1.00 98.00 169 LEU A O 1
ATOM 1298 N N . GLY A 1 170 ? -6.612 22.410 16.028 1.00 97.44 170 GLY A N 1
ATOM 1299 C CA . GLY A 1 170 ? -5.597 23.262 16.649 1.00 97.44 170 GLY A CA 1
ATOM 1300 C C . GLY A 1 170 ? -4.238 23.173 15.946 1.00 97.44 170 GLY A C 1
ATOM 1301 O O . GLY A 1 170 ? -3.202 23.401 16.569 1.00 97.44 170 GLY A O 1
ATOM 1302 N N . ARG A 1 171 ? -4.232 22.813 14.657 1.00 95.62 171 ARG A N 1
ATOM 1303 C CA . ARG A 1 171 ? -3.036 22.597 13.834 1.00 95.62 171 ARG A CA 1
ATOM 1304 C C . ARG A 1 171 ? -3.227 23.224 12.459 1.00 95.62 171 ARG A C 1
ATOM 1306 O O . ARG A 1 171 ? -4.273 23.057 11.849 1.00 95.62 171 ARG A O 1
ATOM 1313 N N . THR A 1 172 ? -2.207 23.892 11.936 1.00 96.19 172 THR A N 1
ATOM 1314 C CA . THR A 1 172 ? -2.217 24.383 10.550 1.00 96.19 172 THR A CA 1
ATOM 1315 C C . THR A 1 172 ? -1.960 23.246 9.564 1.00 96.19 172 THR A C 1
ATOM 1317 O O . THR A 1 172 ? -1.267 22.284 9.898 1.00 96.19 172 THR A O 1
ATOM 1320 N N . THR A 1 173 ? -2.458 23.388 8.338 1.00 94.12 173 THR A N 1
ATOM 1321 C CA . THR A 1 173 ? -2.201 22.485 7.210 1.00 94.12 173 THR A CA 1
ATOM 1322 C C . THR A 1 173 ? -0.690 22.265 7.045 1.00 94.12 173 THR A C 1
ATOM 1324 O O . THR A 1 173 ? 0.043 23.234 6.813 1.00 94.12 173 THR A O 1
ATOM 1327 N N . PRO A 1 174 ? -0.197 21.018 7.157 1.00 94.31 174 PRO A N 1
ATOM 1328 C CA . PRO A 1 174 ? 1.229 20.737 7.058 1.00 94.31 174 PRO A CA 1
ATOM 1329 C C . PRO A 1 174 ? 1.773 20.909 5.634 1.00 94.31 174 PRO A C 1
ATOM 1331 O O . PRO A 1 174 ? 1.049 20.711 4.653 1.00 94.31 174 PRO A O 1
ATOM 1334 N N . PRO A 1 175 ? 3.082 21.176 5.470 1.00 92.56 175 PRO A N 1
ATOM 1335 C CA . PRO A 1 175 ? 3.722 21.130 4.163 1.00 92.56 175 PRO A CA 1
ATOM 1336 C C . PRO A 1 175 ? 3.592 19.746 3.512 1.00 92.56 175 PRO A C 1
ATOM 1338 O O . PRO A 1 175 ? 3.828 18.721 4.155 1.00 92.56 175 PRO A O 1
ATOM 1341 N N . LYS A 1 176 ? 3.327 19.717 2.198 1.00 88.12 176 LYS A N 1
ATOM 1342 C CA . LYS A 1 176 ? 3.162 18.480 1.409 1.00 88.12 176 LYS A CA 1
ATOM 1343 C C . LYS A 1 176 ? 4.323 17.487 1.567 1.00 88.12 176 LYS A C 1
ATOM 1345 O O . LYS A 1 176 ? 4.106 16.280 1.508 1.00 88.12 176 LYS A O 1
ATOM 1350 N N . TYR A 1 177 ? 5.547 17.979 1.715 1.00 88.44 177 TYR A N 1
ATOM 1351 C CA . TYR A 1 177 ? 6.766 17.175 1.807 1.00 88.44 177 TYR A CA 1
ATOM 1352 C C . TYR A 1 177 ? 7.295 17.175 3.245 1.00 88.44 177 TYR A C 1
ATOM 1354 O O . TYR A 1 177 ? 8.343 17.756 3.527 1.00 88.44 177 TYR A O 1
ATOM 1362 N N . SER A 1 178 ? 6.540 16.575 4.167 1.00 93.44 178 SER A N 1
ATOM 1363 C CA . SER A 1 178 ? 6.895 16.508 5.588 1.00 93.44 178 SER A CA 1
ATOM 1364 C C . SER A 1 178 ? 6.335 15.252 6.264 1.00 93.44 178 SER A C 1
ATOM 1366 O O . SER A 1 178 ? 5.324 14.707 5.823 1.00 93.44 178 SER A O 1
ATOM 1368 N N . ALA A 1 179 ? 6.974 14.823 7.359 1.00 94.94 179 ALA A N 1
ATOM 1369 C CA . ALA A 1 179 ? 6.421 13.824 8.281 1.00 94.94 179 ALA A CA 1
ATOM 1370 C C . ALA A 1 179 ? 5.082 14.285 8.882 1.00 94.94 179 ALA A C 1
ATOM 1372 O O . ALA A 1 179 ? 4.170 13.489 9.106 1.00 94.94 179 ALA A O 1
ATOM 1373 N N . ASP A 1 180 ? 4.967 15.595 9.104 1.00 97.19 180 ASP A N 1
ATOM 1374 C CA . ASP A 1 180 ? 3.842 16.218 9.786 1.00 97.19 180 ASP A CA 1
ATOM 1375 C C . ASP A 1 180 ? 2.514 16.036 9.038 1.00 97.19 180 ASP A C 1
ATOM 1377 O O . ASP A 1 180 ? 1.460 15.924 9.660 1.00 97.19 180 ASP A O 1
ATOM 1381 N N . LEU A 1 181 ? 2.571 15.891 7.708 1.00 97.44 181 LEU A N 1
ATOM 1382 C CA . LEU A 1 181 ? 1.411 15.576 6.874 1.00 97.44 181 LEU A CA 1
ATOM 1383 C C . LEU A 1 181 ? 0.729 14.261 7.287 1.00 97.44 181 LEU A C 1
ATOM 1385 O O . LEU A 1 181 ? -0.499 14.197 7.348 1.00 97.44 181 LEU A O 1
ATOM 1389 N N . SER A 1 182 ? 1.525 13.234 7.593 1.00 98.38 182 SER 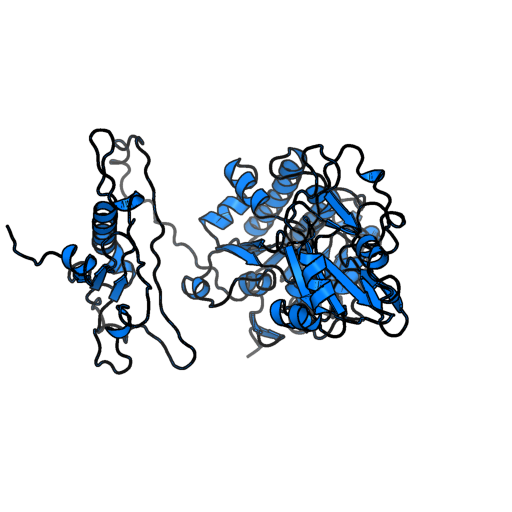A N 1
ATOM 1390 C CA . SER A 1 182 ? 1.051 11.933 8.073 1.00 98.38 182 SER A CA 1
ATOM 1391 C C . SER A 1 182 ? 0.600 12.010 9.534 1.00 98.38 182 SER A C 1
ATOM 1393 O O . SER A 1 182 ? -0.439 11.462 9.889 1.00 98.38 182 SER A O 1
ATOM 1395 N N . LEU A 1 183 ? 1.332 12.731 10.389 1.00 98.69 183 LEU A N 1
ATOM 1396 C CA . LEU A 1 183 ? 0.960 12.874 11.803 1.00 98.69 183 LEU A CA 1
ATOM 1397 C C . LEU A 1 183 ? -0.360 13.636 11.982 1.00 98.69 183 LEU A C 1
ATOM 1399 O O . LEU A 1 183 ? -1.136 13.306 12.872 1.00 98.69 183 LEU A O 1
ATOM 1403 N N . PHE A 1 184 ? -0.657 14.603 11.111 1.00 98.75 184 PHE A N 1
ATOM 1404 C CA . PHE A 1 184 ? -1.942 15.306 11.090 1.00 98.75 184 PHE A CA 1
ATOM 1405 C C . PHE A 1 184 ? -3.124 14.354 10.847 1.00 98.75 184 PHE A C 1
ATOM 1407 O O . PHE A 1 184 ? -4.168 14.522 11.472 1.00 98.75 184 PHE A O 1
ATOM 1414 N N . VAL A 1 185 ? -2.959 13.329 9.995 1.00 98.88 185 VAL A N 1
ATOM 1415 C CA . VAL A 1 185 ? -3.997 12.307 9.749 1.00 98.88 185 VAL A CA 1
ATOM 1416 C C . VAL A 1 185 ? -4.355 11.588 11.049 1.00 98.88 185 VAL A C 1
ATOM 1418 O O . VAL A 1 185 ? -5.531 11.437 11.377 1.00 98.88 185 VAL A O 1
ATOM 1421 N N . LEU A 1 186 ? -3.334 11.156 11.793 1.00 98.88 186 LEU A N 1
ATOM 1422 C CA . LEU A 1 186 ? -3.512 10.406 13.035 1.00 98.88 186 LEU A CA 1
ATOM 1423 C C . LEU A 1 186 ? -4.092 11.285 14.143 1.00 98.88 186 LEU A C 1
ATOM 1425 O O . LEU A 1 186 ? -5.025 10.860 14.818 1.00 98.88 186 LEU A O 1
ATOM 1429 N N . ASP A 1 187 ? -3.603 12.516 14.287 1.00 98.81 187 ASP A N 1
ATOM 1430 C CA . ASP A 1 187 ? -4.112 13.463 15.283 1.00 98.81 187 ASP A CA 1
ATOM 1431 C C . ASP A 1 187 ? -5.580 13.835 15.005 1.00 98.81 187 ASP A C 1
ATOM 1433 O O . ASP A 1 187 ? -6.390 13.896 15.931 1.00 98.81 187 ASP A O 1
ATOM 1437 N N . ALA A 1 188 ? -5.962 14.014 13.735 1.00 98.81 188 ALA A N 1
ATOM 1438 C CA . ALA A 1 188 ? -7.359 14.212 13.361 1.00 98.81 188 ALA A CA 1
ATOM 1439 C C . ALA A 1 188 ? -8.225 12.983 13.677 1.00 98.81 188 ALA A C 1
ATOM 1441 O O . ALA A 1 188 ? -9.319 13.121 14.223 1.00 98.81 188 ALA A O 1
ATOM 1442 N N . GLY A 1 189 ? -7.737 11.777 13.374 1.00 98.81 189 GLY A N 1
ATOM 1443 C CA . GLY A 1 189 ? -8.431 10.538 13.725 1.00 98.81 189 GLY A CA 1
ATOM 1444 C C . GLY A 1 189 ? -8.636 10.395 15.237 1.00 98.81 189 GLY A C 1
ATOM 1445 O O . GLY A 1 189 ? -9.739 10.076 15.676 1.00 98.81 189 GLY A O 1
ATOM 1446 N N . LEU A 1 190 ? -7.606 10.690 16.037 1.00 98.88 190 LEU A N 1
ATOM 1447 C CA . LEU A 1 190 ? -7.678 10.657 17.500 1.00 98.88 190 LEU A CA 1
ATOM 1448 C C . LEU A 1 190 ? -8.705 11.647 18.034 1.00 98.88 190 LEU A C 1
ATOM 1450 O O . LEU A 1 190 ? -9.531 11.277 18.862 1.00 98.88 190 LEU A O 1
ATOM 1454 N N . LYS A 1 191 ? -8.702 12.879 17.523 1.00 98.75 191 LYS A N 1
ATOM 1455 C CA . LYS A 1 191 ? -9.661 13.896 17.950 1.00 98.75 191 LYS A CA 1
ATOM 1456 C C . LYS A 1 191 ? -11.105 13.505 17.612 1.00 98.75 191 LYS A C 1
ATOM 1458 O O . LYS A 1 191 ? -11.997 13.679 18.434 1.00 98.75 191 LYS A O 1
ATOM 1463 N N . LEU A 1 192 ? -11.348 12.930 16.432 1.00 98.81 192 LEU A N 1
ATOM 1464 C CA . LEU A 1 192 ? -12.673 12.404 16.070 1.00 98.81 192 LEU A CA 1
ATOM 1465 C C . LEU A 1 192 ? -13.110 11.233 16.960 1.00 98.81 192 LEU A C 1
ATOM 1467 O O . LEU A 1 192 ? -14.304 11.101 17.236 1.00 98.81 192 LEU A O 1
ATOM 1471 N N . LEU A 1 193 ? -12.165 10.394 17.395 1.00 98.62 193 LEU A N 1
ATOM 1472 C CA . LEU A 1 193 ? -12.427 9.320 18.350 1.00 98.62 193 LEU A CA 1
ATOM 1473 C C . LEU A 1 193 ? -12.784 9.875 19.736 1.00 98.62 193 LEU A C 1
ATOM 1475 O O . LEU A 1 193 ? -13.755 9.423 20.331 1.00 98.62 193 LEU A O 1
ATOM 1479 N N . GLU A 1 194 ? -12.037 10.864 20.231 1.00 98.38 194 GLU A N 1
ATOM 1480 C CA . GLU A 1 194 ? -12.293 11.535 21.517 1.00 98.38 194 GLU A CA 1
ATOM 1481 C C . GLU A 1 194 ? -13.645 12.250 21.556 1.00 98.38 194 GLU A C 1
ATOM 1483 O O . GLU A 1 194 ? -14.304 12.278 22.591 1.00 98.38 194 GLU A O 1
ATOM 1488 N N . GLU A 1 195 ? -14.071 12.815 20.426 1.00 98.25 195 GLU A N 1
ATOM 1489 C CA . GLU A 1 195 ? -15.389 13.436 20.268 1.00 98.25 195 GLU A CA 1
ATOM 1490 C C . GLU A 1 195 ? -16.513 12.407 20.045 1.00 98.25 195 GLU A C 1
ATOM 1492 O O . GLU A 1 195 ? -17.665 12.795 19.851 1.00 98.25 195 GLU A O 1
ATOM 1497 N N . GLU A 1 196 ? -16.189 11.108 20.029 1.00 97.75 196 GLU A N 1
ATOM 1498 C CA . GLU A 1 196 ? -17.109 9.994 19.781 1.00 97.75 196 GLU A CA 1
ATOM 1499 C C . GLU A 1 196 ? -17.920 10.156 18.484 1.00 97.75 196 GLU A C 1
ATOM 1501 O O . GLU A 1 196 ? -19.070 9.723 18.398 1.00 97.75 196 GLU A O 1
ATOM 1506 N N . ARG A 1 197 ? -17.348 10.789 17.450 1.00 96.81 197 ARG A N 1
ATOM 1507 C CA . ARG A 1 197 ? -18.061 11.135 16.203 1.00 96.81 197 ARG A CA 1
ATOM 1508 C C . ARG A 1 197 ? -18.105 10.009 15.177 1.00 96.81 197 ARG A C 1
ATOM 1510 O O . ARG A 1 197 ? -18.942 10.060 14.279 1.00 96.81 197 ARG A O 1
ATOM 1517 N N . ILE A 1 198 ? -17.205 9.036 15.285 1.00 98.38 198 ILE A N 1
ATOM 1518 C CA . ILE A 1 198 ? -16.906 8.055 14.239 1.00 98.38 198 ILE A CA 1
ATOM 1519 C C . ILE A 1 198 ? -16.749 6.662 14.852 1.00 98.38 198 ILE A C 1
ATOM 1521 O O . ILE A 1 198 ? -16.129 6.502 15.900 1.00 98.38 198 ILE A O 1
ATOM 1525 N N . ASP A 1 199 ? -17.283 5.656 14.161 1.00 98.38 199 ASP A N 1
ATOM 1526 C CA . ASP A 1 199 ? -17.251 4.249 14.567 1.00 98.38 199 ASP A CA 1
ATOM 1527 C C . ASP A 1 199 ? -16.189 3.449 13.793 1.00 98.38 199 ASP A C 1
ATOM 1529 O O . ASP A 1 199 ? -15.602 2.505 14.327 1.00 98.38 199 ASP A O 1
ATOM 1533 N N . LEU A 1 200 ? -15.922 3.826 12.536 1.00 98.81 200 LEU A N 1
ATOM 1534 C CA . LEU A 1 200 ? -14.956 3.164 11.658 1.00 98.81 200 LEU A CA 1
ATOM 1535 C C . LEU A 1 200 ? -14.040 4.180 10.976 1.00 98.81 200 LEU A C 1
ATOM 1537 O O . LEU A 1 200 ? -14.512 5.100 10.312 1.00 98.81 200 LEU A O 1
ATOM 1541 N N . PHE A 1 201 ? -12.732 3.977 11.085 1.00 98.88 201 PHE A N 1
ATOM 1542 C CA . PHE A 1 201 ? -11.724 4.861 10.514 1.00 98.88 201 PHE A CA 1
ATOM 1543 C C . PHE A 1 201 ? -10.884 4.132 9.468 1.00 98.88 201 PHE A C 1
ATOM 1545 O O . PHE A 1 201 ? -10.396 3.028 9.717 1.00 98.88 201 PHE A O 1
ATOM 1552 N N . TYR A 1 202 ? -10.642 4.800 8.343 1.00 98.94 202 TYR A N 1
ATOM 1553 C CA . TYR A 1 202 ? -9.534 4.516 7.443 1.00 98.94 202 TYR A CA 1
ATOM 1554 C C . TYR A 1 202 ? -8.573 5.701 7.428 1.00 98.94 202 TYR A C 1
ATOM 1556 O O . TYR A 1 202 ? -8.934 6.800 7.002 1.00 98.94 202 TYR A O 1
ATOM 1564 N N . LEU A 1 203 ? -7.357 5.479 7.917 1.00 98.94 203 LEU A N 1
ATOM 1565 C CA . LEU A 1 203 ? -6.318 6.496 8.031 1.00 98.94 203 LEU A CA 1
ATOM 1566 C C . LEU A 1 203 ? -5.127 6.069 7.176 1.00 98.94 203 LEU A C 1
ATOM 1568 O O . LEU A 1 203 ? -4.477 5.076 7.488 1.00 98.94 203 LEU A O 1
ATOM 1572 N N . THR A 1 204 ? -4.826 6.801 6.107 1.00 98.62 204 THR A N 1
ATOM 1573 C CA . THR A 1 204 ? -3.680 6.484 5.239 1.00 98.62 204 THR A CA 1
ATOM 1574 C C . THR A 1 204 ? -2.645 7.594 5.248 1.00 98.62 204 THR A C 1
ATOM 1576 O O . THR A 1 204 ? -2.961 8.778 5.083 1.00 98.62 204 THR A O 1
ATOM 1579 N N . LEU A 1 205 ? -1.396 7.195 5.468 1.00 98.56 205 LEU A N 1
ATOM 1580 C CA . LEU A 1 205 ? -0.258 8.091 5.627 1.00 98.56 205 LEU A CA 1
ATOM 1581 C C . LEU A 1 205 ? 0.424 8.353 4.274 1.00 98.56 205 LEU A C 1
ATOM 1583 O O . LEU A 1 205 ? -0.149 8.078 3.225 1.00 98.56 205 LEU A O 1
ATOM 1587 N N . SER A 1 206 ? 1.614 8.954 4.305 1.00 95.69 206 SER A N 1
ATOM 1588 C CA . SER A 1 206 ? 2.496 9.109 3.146 1.00 95.69 206 SER A CA 1
ATOM 1589 C C . SER A 1 206 ? 3.868 8.509 3.435 1.00 95.69 206 SER A C 1
ATOM 1591 O O . SER A 1 206 ? 4.450 8.752 4.496 1.00 95.69 206 SER A O 1
ATOM 1593 N N . ASP A 1 207 ? 4.409 7.825 2.436 1.00 94.00 207 ASP A N 1
ATOM 1594 C CA . ASP A 1 207 ? 5.750 7.234 2.390 1.00 94.00 207 ASP A CA 1
ATOM 1595 C C . ASP A 1 207 ? 6.909 8.236 2.224 1.00 94.00 207 ASP A C 1
ATOM 1597 O O . ASP A 1 207 ? 8.067 7.832 2.102 1.00 94.00 207 ASP A O 1
ATOM 1601 N N . PHE A 1 208 ? 6.653 9.550 2.256 1.00 93.19 208 PHE A N 1
ATOM 1602 C CA . PHE A 1 208 ? 7.668 10.583 2.002 1.00 93.19 208 PHE A CA 1
ATOM 1603 C C . PHE A 1 208 ? 8.953 10.408 2.832 1.00 93.19 208 PHE A C 1
ATOM 1605 O O . PHE A 1 208 ? 10.058 10.615 2.326 1.00 93.19 208 PHE A O 1
ATOM 1612 N N . ILE A 1 209 ? 8.816 10.037 4.109 1.00 94.94 209 ILE A N 1
ATOM 1613 C CA . ILE A 1 209 ? 9.963 9.766 4.985 1.00 94.94 209 ILE A CA 1
ATOM 1614 C C . ILE A 1 209 ? 10.663 8.467 4.575 1.00 94.94 209 ILE A C 1
ATOM 1616 O O . ILE A 1 209 ? 11.890 8.434 4.487 1.00 94.94 209 ILE A O 1
ATOM 1620 N N . LEU A 1 210 ? 9.909 7.415 4.259 1.00 95.12 210 LEU A N 1
ATOM 1621 C CA . LEU A 1 210 ? 10.454 6.087 3.966 1.00 95.12 210 LEU A CA 1
ATOM 1622 C C . LEU A 1 210 ? 11.138 6.021 2.590 1.00 95.12 210 LEU A C 1
ATOM 1624 O O . LEU A 1 210 ? 12.097 5.266 2.417 1.00 95.12 210 LEU A O 1
ATOM 1628 N N . HIS A 1 211 ? 10.751 6.889 1.653 1.00 93.19 211 HIS A N 1
ATOM 1629 C CA . HIS A 1 211 ? 11.486 7.140 0.409 1.00 93.19 211 HIS A CA 1
ATOM 1630 C C . HIS A 1 211 ? 12.874 7.761 0.625 1.00 93.19 211 HIS A C 1
ATOM 1632 O O . HIS A 1 211 ? 13.768 7.587 -0.202 1.00 93.19 211 HIS A O 1
ATOM 1638 N N . LYS A 1 212 ? 13.078 8.503 1.717 1.00 91.12 212 LYS A N 1
ATOM 1639 C CA . LYS A 1 212 ? 14.338 9.215 1.980 1.00 91.12 212 LYS A CA 1
ATOM 1640 C C . LYS A 1 212 ? 15.265 8.464 2.922 1.00 91.12 212 LYS A C 1
ATOM 1642 O O . LYS A 1 212 ? 16.482 8.524 2.767 1.00 91.12 212 LYS A O 1
ATOM 1647 N N . TYR A 1 213 ? 14.691 7.767 3.893 1.00 94.56 213 TYR A N 1
ATOM 1648 C CA . TYR A 1 213 ? 15.410 7.325 5.076 1.00 94.56 213 TYR A CA 1
ATOM 1649 C C . TYR A 1 213 ? 15.253 5.814 5.270 1.00 94.56 213 TYR A C 1
ATOM 1651 O O . TYR A 1 213 ? 14.126 5.348 5.428 1.00 94.56 213 TYR A O 1
ATOM 1659 N N . PRO A 1 214 ? 16.341 5.019 5.241 1.00 95.94 214 PRO A N 1
ATOM 1660 C CA . PRO A 1 214 ? 16.271 3.564 5.382 1.00 95.94 214 PRO A CA 1
ATOM 1661 C C . PRO A 1 214 ? 15.906 3.127 6.814 1.00 95.94 214 PRO A C 1
ATOM 1663 O O . PRO A 1 214 ? 16.004 3.938 7.744 1.00 95.94 214 PRO A O 1
ATOM 1666 N N . PRO A 1 215 ? 15.530 1.850 7.024 1.00 96.88 215 PRO A N 1
ATOM 1667 C CA . PRO A 1 215 ? 15.307 1.299 8.359 1.00 96.88 215 PRO A CA 1
ATOM 1668 C C . PRO A 1 215 ? 16.487 1.556 9.303 1.00 96.88 215 PRO A C 1
ATOM 1670 O O . PRO A 1 215 ? 17.644 1.343 8.942 1.00 96.88 215 PRO A O 1
ATOM 1673 N N . GLY A 1 216 ? 16.190 2.023 10.518 1.00 95.50 216 GLY A N 1
ATOM 1674 C CA . GLY A 1 216 ? 17.185 2.316 11.553 1.00 95.50 216 GLY A CA 1
ATOM 1675 C C . GLY A 1 216 ? 17.846 3.696 11.470 1.00 95.50 216 GLY A C 1
ATOM 1676 O O . GLY A 1 216 ? 18.634 4.032 12.353 1.00 95.50 216 GLY A O 1
ATOM 1677 N N . SER A 1 217 ? 17.541 4.508 10.455 1.00 97.12 217 SER A N 1
ATOM 1678 C CA . SER A 1 217 ? 17.965 5.915 10.436 1.00 97.12 217 SER A CA 1
ATOM 1679 C C . SER A 1 217 ? 17.234 6.743 11.509 1.00 97.12 217 SER A C 1
ATOM 1681 O O . SER A 1 217 ? 16.077 6.442 11.819 1.00 97.12 217 SER A O 1
ATOM 1683 N N . PRO A 1 218 ? 17.865 7.794 12.072 1.00 98.06 218 PRO A N 1
ATOM 1684 C CA . PRO A 1 218 ? 17.238 8.640 13.087 1.00 98.06 218 PRO A CA 1
ATOM 1685 C C . PRO A 1 218 ? 15.897 9.236 12.645 1.00 98.06 218 PRO A C 1
ATOM 1687 O O . PRO A 1 218 ? 14.945 9.224 13.415 1.00 98.06 218 PRO A O 1
ATOM 1690 N N . GLU A 1 219 ? 15.795 9.702 11.400 1.00 97.44 219 GLU A N 1
ATOM 1691 C CA . GLU A 1 219 ? 14.597 10.355 10.870 1.00 97.44 219 GLU A CA 1
ATOM 1692 C C . GLU A 1 219 ? 13.440 9.375 10.651 1.00 97.44 219 GLU A C 1
ATOM 1694 O O . GLU A 1 219 ? 12.293 9.700 10.960 1.00 97.44 219 GLU A O 1
ATOM 1699 N N . ALA A 1 220 ? 13.719 8.163 10.153 1.00 97.94 220 ALA A N 1
ATOM 1700 C CA . ALA A 1 220 ? 12.690 7.133 10.037 1.00 97.94 220 ALA A CA 1
ATOM 1701 C C . ALA A 1 220 ? 12.243 6.631 11.416 1.00 97.94 220 ALA A C 1
ATOM 1703 O O . ALA A 1 220 ? 11.050 6.425 11.632 1.00 97.94 220 ALA A O 1
ATOM 1704 N N . ASN A 1 221 ? 13.183 6.463 12.350 1.00 98.56 221 ASN A N 1
ATOM 1705 C CA . ASN A 1 221 ? 12.878 6.038 13.712 1.00 98.56 221 ASN A CA 1
ATOM 1706 C C . ASN A 1 221 ? 12.027 7.078 14.449 1.00 98.56 221 ASN A C 1
ATOM 1708 O O . ASN A 1 221 ? 11.040 6.699 15.068 1.00 98.56 221 ASN A O 1
ATOM 1712 N N . ASP A 1 222 ? 12.363 8.368 14.355 1.00 98.69 222 ASP A N 1
ATOM 1713 C CA . ASP A 1 222 ? 11.576 9.446 14.967 1.00 98.69 222 ASP A CA 1
ATOM 1714 C C . ASP A 1 222 ? 10.154 9.498 14.394 1.00 98.69 222 ASP A C 1
ATOM 1716 O O . ASP A 1 222 ? 9.174 9.485 15.140 1.00 98.69 222 ASP A O 1
ATOM 1720 N N . PHE A 1 223 ? 10.023 9.456 13.065 1.00 98.75 223 PHE A N 1
ATOM 1721 C CA . PHE A 1 223 ? 8.716 9.432 12.413 1.00 98.75 223 PHE A CA 1
ATOM 1722 C C . PHE A 1 223 ? 7.868 8.233 12.860 1.00 98.75 223 PHE A C 1
ATOM 1724 O O . PHE A 1 223 ? 6.715 8.404 13.261 1.00 98.75 223 PHE A O 1
ATOM 1731 N N . LEU A 1 224 ? 8.430 7.023 12.819 1.00 98.81 224 LEU A N 1
ATOM 1732 C CA . LEU A 1 224 ? 7.698 5.810 13.177 1.00 98.81 224 LEU A CA 1
ATOM 1733 C C . LEU A 1 224 ? 7.411 5.723 14.679 1.00 98.81 224 LEU A C 1
ATOM 1735 O O . LEU A 1 224 ? 6.352 5.228 15.044 1.00 98.81 224 LEU A O 1
ATOM 1739 N N . HIS A 1 225 ? 8.282 6.253 15.542 1.00 98.81 225 HIS A N 1
ATOM 1740 C CA . HIS A 1 225 ? 8.006 6.391 16.974 1.00 98.81 225 HIS A CA 1
ATOM 1741 C C . HIS A 1 225 ? 6.786 7.285 17.217 1.00 98.81 225 HIS A C 1
ATOM 1743 O O . HIS A 1 225 ? 5.897 6.953 18.000 1.00 98.81 225 HIS A O 1
ATOM 1749 N N . GLN A 1 226 ? 6.705 8.407 16.499 1.00 98.81 226 GLN A N 1
ATOM 1750 C CA . GLN A 1 226 ? 5.561 9.305 16.585 1.00 98.81 226 GLN A CA 1
ATOM 1751 C C . GLN A 1 226 ? 4.276 8.661 16.053 1.00 98.81 226 GLN A C 1
ATOM 1753 O O . GLN A 1 226 ? 3.225 8.884 16.652 1.00 98.81 226 GLN A O 1
ATOM 1758 N N . VAL A 1 227 ? 4.343 7.862 14.982 1.00 98.88 227 VAL A N 1
ATOM 1759 C CA . VAL A 1 227 ? 3.207 7.059 14.493 1.00 98.88 227 VAL A CA 1
ATOM 1760 C C . VAL A 1 227 ? 2.784 6.030 15.546 1.00 98.88 227 VAL A C 1
ATOM 1762 O O . VAL A 1 227 ? 1.613 5.996 15.919 1.00 98.88 227 VAL A O 1
ATOM 1765 N N . ASP A 1 228 ? 3.729 5.249 16.073 1.00 98.94 228 ASP A N 1
ATOM 1766 C CA . ASP A 1 228 ? 3.509 4.219 17.097 1.00 98.94 228 ASP A CA 1
ATOM 1767 C C . ASP A 1 228 ? 2.822 4.780 18.348 1.00 98.94 228 ASP A C 1
ATOM 1769 O O . ASP A 1 228 ? 1.856 4.194 18.838 1.00 98.94 228 ASP A O 1
ATOM 1773 N N . ALA A 1 229 ? 3.235 5.966 18.804 1.00 98.88 229 ALA A N 1
ATOM 1774 C CA . ALA A 1 229 ? 2.606 6.646 19.930 1.00 98.88 229 ALA A CA 1
ATOM 1775 C C . ALA A 1 229 ? 1.111 6.942 19.691 1.00 98.88 229 ALA A C 1
ATOM 1777 O O . ALA A 1 229 ? 0.297 6.714 20.586 1.00 98.88 229 ALA A O 1
ATOM 1778 N N . ARG A 1 230 ? 0.713 7.393 18.488 1.00 98.81 230 ARG A N 1
ATOM 1779 C CA . ARG A 1 230 ? -0.716 7.607 18.171 1.00 98.81 230 ARG A CA 1
ATOM 1780 C C . ARG A 1 230 ? -1.479 6.290 18.073 1.00 98.81 230 ARG A C 1
ATOM 1782 O O . ARG A 1 230 ? -2.627 6.226 18.503 1.00 98.81 230 ARG A O 1
ATOM 1789 N N . LEU A 1 231 ? -0.857 5.239 17.534 1.00 98.88 231 LEU A N 1
ATOM 1790 C CA . LEU A 1 231 ? -1.465 3.905 17.499 1.00 98.88 231 LEU A CA 1
ATOM 1791 C C . LEU A 1 231 ? -1.792 3.416 18.918 1.00 98.88 231 LEU A C 1
ATOM 1793 O O . LEU A 1 231 ? -2.899 2.932 19.146 1.00 98.88 231 LEU A O 1
ATOM 1797 N N . GLY A 1 232 ? -0.880 3.620 19.874 1.00 98.69 232 GLY A N 1
ATOM 1798 C CA . GLY A 1 232 ? -1.130 3.374 21.297 1.00 98.69 232 GLY A CA 1
ATOM 1799 C C . GLY A 1 232 ? -2.308 4.187 21.838 1.00 98.69 232 GLY A C 1
ATOM 1800 O O . GLY A 1 232 ? -3.226 3.627 22.432 1.00 98.69 232 GLY A O 1
ATOM 1801 N N . GLN A 1 233 ? -2.354 5.487 21.538 1.00 98.81 233 GLN A N 1
ATOM 1802 C CA . GLN A 1 233 ? -3.428 6.386 21.980 1.00 98.81 233 GLN A CA 1
ATOM 1803 C C . GLN A 1 233 ? -4.826 5.990 21.477 1.00 98.81 233 GLN A C 1
ATOM 1805 O O . GLN A 1 233 ? -5.806 6.184 22.203 1.00 98.81 233 GLN A O 1
ATOM 1810 N N . PHE A 1 234 ? -4.941 5.426 20.268 1.00 98.81 234 PHE A N 1
ATOM 1811 C CA . PHE A 1 234 ? -6.201 4.860 19.775 1.00 98.81 234 PHE A CA 1
ATOM 1812 C C . PHE A 1 234 ? -6.638 3.655 20.620 1.00 98.81 234 PHE A C 1
ATOM 1814 O O . PHE A 1 234 ? -7.802 3.568 21.016 1.00 98.81 234 PHE A O 1
ATOM 1821 N N . VAL A 1 235 ? -5.706 2.747 20.933 1.00 98.25 235 VAL A N 1
ATOM 1822 C CA . VAL A 1 235 ? -5.977 1.563 21.767 1.00 98.25 235 VAL A CA 1
ATOM 1823 C C . VAL A 1 235 ? -6.369 1.963 23.190 1.00 98.25 235 VAL A C 1
ATOM 1825 O O . VAL A 1 235 ? -7.346 1.439 23.722 1.00 98.25 235 VAL A O 1
ATOM 1828 N N . GLU A 1 236 ? -5.671 2.930 23.788 1.00 98.00 236 GLU A N 1
ATOM 1829 C CA . GLU A 1 236 ? -5.981 3.475 25.120 1.00 98.00 236 GLU A CA 1
ATOM 1830 C C . GLU A 1 236 ? -7.402 4.052 25.207 1.00 98.00 236 GLU A C 1
ATOM 1832 O O . GLU A 1 236 ? -8.051 3.958 26.246 1.00 98.00 236 GLU A O 1
ATOM 1837 N N . ARG A 1 237 ? -7.911 4.605 24.099 1.00 97.69 237 ARG A N 1
ATOM 1838 C CA . ARG A 1 237 ? -9.281 5.135 23.966 1.00 97.69 237 ARG A CA 1
ATOM 1839 C C . ARG A 1 237 ? -10.308 4.062 23.584 1.00 97.69 237 ARG A C 1
ATOM 1841 O O . ARG A 1 237 ? -11.435 4.380 23.218 1.00 97.69 237 ARG A O 1
ATOM 1848 N N . GLY A 1 238 ? -9.937 2.785 23.673 1.00 96.06 238 GLY A N 1
ATOM 1849 C CA . GLY A 1 238 ? -10.837 1.649 23.478 1.00 96.06 238 GLY A CA 1
ATOM 1850 C C . GLY A 1 238 ? -11.032 1.221 22.023 1.00 96.06 238 GLY A C 1
ATOM 1851 O O . GLY A 1 238 ? -11.899 0.383 21.755 1.00 96.06 238 GLY A O 1
ATOM 1852 N N . ALA A 1 239 ? -10.248 1.744 21.076 1.00 98.00 239 ALA A N 1
ATOM 1853 C CA . ALA A 1 239 ? -10.353 1.317 19.688 1.00 98.00 239 ALA A CA 1
ATOM 1854 C C . ALA A 1 239 ? -9.663 -0.035 19.433 1.00 98.00 239 ALA A C 1
ATOM 1856 O O . ALA A 1 239 ? -8.600 -0.334 19.983 1.00 98.00 239 ALA A O 1
ATOM 1857 N N . VAL A 1 240 ? -10.231 -0.844 18.534 1.00 97.75 240 VAL A N 1
ATOM 1858 C CA . VAL A 1 240 ? -9.465 -1.911 17.867 1.00 97.75 240 VAL A CA 1
ATOM 1859 C C . VAL A 1 240 ? -8.658 -1.264 16.754 1.00 97.75 240 VAL A C 1
ATOM 1861 O O . VAL A 1 240 ? -9.232 -0.589 15.904 1.00 97.75 240 VAL A O 1
ATOM 1864 N N . VAL A 1 241 ? -7.346 -1.486 16.732 1.00 98.69 241 VAL A N 1
ATOM 1865 C CA . VAL A 1 241 ? -6.452 -0.892 15.734 1.00 98.69 241 VAL A CA 1
ATOM 1866 C C . VAL A 1 241 ? -5.864 -1.999 14.874 1.00 98.69 241 VAL A C 1
ATOM 1868 O O . VAL A 1 241 ? -5.220 -2.904 15.399 1.00 98.69 241 VAL A O 1
ATOM 1871 N N . ALA A 1 242 ? -6.073 -1.929 13.564 1.00 98.62 242 ALA A N 1
ATOM 1872 C CA . ALA A 1 242 ? -5.367 -2.737 12.581 1.00 98.62 242 ALA A CA 1
ATOM 1873 C C . ALA A 1 242 ? -4.385 -1.859 11.803 1.00 98.62 242 ALA A C 1
ATOM 1875 O O . ALA A 1 242 ? -4.718 -0.740 11.417 1.00 98.62 242 ALA A O 1
ATOM 1876 N N . VAL A 1 243 ? -3.177 -2.366 11.574 1.00 98.88 243 VAL A N 1
ATOM 1877 C CA . VAL A 1 243 ? -2.103 -1.640 10.886 1.00 98.88 243 VAL A CA 1
ATOM 1878 C C . VAL A 1 243 ? -1.620 -2.480 9.719 1.00 98.88 243 VAL A C 1
ATOM 1880 O O . VAL A 1 243 ? -1.328 -3.660 9.890 1.00 98.88 243 VAL A O 1
ATOM 1883 N N . THR A 1 244 ? -1.536 -1.876 8.542 1.00 98.81 244 THR A N 1
ATOM 1884 C CA . THR A 1 244 ? -0.984 -2.495 7.335 1.00 98.81 244 THR A CA 1
ATOM 1885 C C . THR A 1 244 ? -0.165 -1.477 6.546 1.00 98.81 244 THR A C 1
ATOM 1887 O O . THR A 1 244 ? -0.109 -0.304 6.916 1.00 98.81 244 THR A O 1
ATOM 1890 N N . ALA A 1 245 ? 0.434 -1.911 5.443 1.00 98.81 245 ALA A N 1
ATOM 1891 C CA . ALA A 1 245 ? 0.971 -1.030 4.412 1.00 98.81 245 ALA A CA 1
ATOM 1892 C C . ALA A 1 245 ? 0.300 -1.292 3.056 1.00 98.81 245 ALA A C 1
ATOM 1894 O O . ALA A 1 245 ? -0.245 -2.372 2.799 1.00 98.81 245 ALA A O 1
ATOM 1895 N N . ASP A 1 246 ? 0.371 -0.310 2.172 1.00 98.25 246 ASP A N 1
ATOM 1896 C CA . ASP A 1 246 ? 0.067 -0.449 0.752 1.00 98.25 246 ASP A CA 1
ATOM 1897 C C . ASP A 1 246 ? 1.197 -1.153 -0.006 1.00 98.25 246 ASP A C 1
ATOM 1899 O O . ASP A 1 246 ? 0.925 -1.966 -0.881 1.00 98.25 246 ASP A O 1
ATOM 1903 N N . HIS A 1 247 ? 2.452 -0.899 0.350 1.00 98.50 247 HIS A N 1
ATOM 1904 C CA . HIS A 1 247 ? 3.637 -1.595 -0.150 1.00 98.50 247 HIS A CA 1
ATOM 1905 C C . HIS A 1 247 ? 4.819 -1.457 0.818 1.00 98.50 247 HIS A C 1
ATOM 1907 O O . HIS A 1 247 ? 4.803 -0.656 1.749 1.00 98.50 247 HIS A O 1
ATOM 1913 N N . GLY A 1 248 ? 5.860 -2.258 0.592 1.00 97.88 248 GLY A N 1
ATOM 1914 C CA . GLY A 1 248 ? 7.169 -2.101 1.219 1.00 97.88 248 GLY A CA 1
ATOM 1915 C C . GLY A 1 248 ? 8.018 -1.023 0.537 1.00 97.88 248 GLY A C 1
ATOM 1916 O O . GLY A 1 248 ? 7.527 -0.213 -0.256 1.00 97.88 248 GLY A O 1
ATOM 1917 N N . MET A 1 249 ? 9.319 -1.021 0.834 1.00 97.31 249 MET A N 1
ATOM 1918 C CA . MET A 1 249 ? 10.254 -0.009 0.333 1.00 97.31 249 MET A CA 1
ATOM 1919 C C . MET A 1 249 ? 11.695 -0.530 0.318 1.00 97.31 249 MET A C 1
ATOM 1921 O O . MET A 1 249 ? 12.270 -0.822 1.368 1.00 97.31 249 MET A O 1
ATOM 1925 N N . SER A 1 250 ? 12.338 -0.531 -0.852 1.00 96.38 250 SER A N 1
ATOM 1926 C CA . SER A 1 250 ? 13.723 -1.010 -0.998 1.00 96.38 250 SER A CA 1
ATOM 1927 C C . SER A 1 250 ? 14.690 0.084 -1.433 1.00 96.38 250 SER A C 1
ATOM 1929 O O . SER A 1 250 ? 14.319 1.025 -2.129 1.00 96.38 250 SER A O 1
ATOM 1931 N N . ASP A 1 251 ? 15.968 -0.083 -1.080 1.00 95.75 251 ASP A N 1
ATOM 1932 C CA . ASP A 1 251 ? 17.070 0.686 -1.669 1.00 95.75 251 ASP A CA 1
ATOM 1933 C C . ASP A 1 251 ? 17.339 0.224 -3.108 1.00 95.75 251 ASP A C 1
ATOM 1935 O O . ASP A 1 251 ? 17.584 -0.960 -3.349 1.00 95.75 251 ASP A O 1
ATOM 1939 N N . LYS A 1 252 ? 17.304 1.175 -4.043 1.00 95.69 252 LYS A N 1
ATOM 1940 C CA . LYS A 1 252 ? 17.406 1.008 -5.500 1.00 95.69 252 LYS A CA 1
ATOM 1941 C C . LYS A 1 252 ? 18.687 1.631 -6.054 1.00 95.69 252 LYS A C 1
ATOM 1943 O O . LYS A 1 252 ? 18.722 2.113 -7.188 1.00 95.69 252 LYS A O 1
ATOM 1948 N N . SER A 1 253 ? 19.727 1.660 -5.230 1.00 93.50 253 SER A N 1
ATOM 1949 C CA . SER A 1 253 ? 21.001 2.295 -5.549 1.00 93.50 253 SER A CA 1
ATOM 1950 C C . SER A 1 253 ? 22.127 1.271 -5.642 1.00 93.50 253 SER A C 1
ATOM 1952 O O . SER A 1 253 ? 22.148 0.266 -4.932 1.00 93.50 253 SER A O 1
ATOM 1954 N N . ASN A 1 254 ? 23.112 1.564 -6.483 1.00 93.62 254 ASN A N 1
ATOM 1955 C CA . ASN A 1 254 ? 24.379 0.854 -6.560 1.00 93.62 254 ASN A CA 1
ATOM 1956 C C . ASN A 1 254 ? 25.194 1.022 -5.262 1.00 93.62 254 ASN A C 1
ATOM 1958 O O . ASN A 1 254 ? 24.857 1.804 -4.363 1.00 93.62 254 ASN A O 1
ATOM 1962 N N . ALA A 1 255 ? 26.309 0.295 -5.162 1.00 92.00 255 ALA A N 1
ATOM 1963 C CA . ALA A 1 255 ? 27.214 0.386 -4.015 1.00 92.00 255 ALA A CA 1
ATOM 1964 C C . ALA A 1 255 ? 27.760 1.813 -3.803 1.00 92.00 255 ALA A C 1
ATOM 1966 O O . ALA A 1 255 ? 27.875 2.257 -2.664 1.00 92.00 255 ALA A O 1
ATOM 1967 N N . ASP A 1 256 ? 28.006 2.558 -4.885 1.00 91.00 256 ASP A N 1
ATOM 1968 C CA . ASP A 1 256 ? 28.470 3.954 -4.856 1.00 91.00 256 ASP A CA 1
ATOM 1969 C C . ASP A 1 256 ? 27.368 4.980 -4.513 1.00 91.00 256 ASP A C 1
ATOM 1971 O O . ASP A 1 256 ? 27.643 6.173 -4.404 1.00 91.00 256 ASP A O 1
ATOM 1975 N N . GLY A 1 257 ? 26.121 4.529 -4.331 1.00 89.75 257 GLY A N 1
ATOM 1976 C CA . GLY A 1 257 ? 24.968 5.381 -4.036 1.00 89.75 257 GLY A CA 1
ATOM 1977 C C . GLY A 1 257 ? 24.266 5.965 -5.257 1.00 89.75 257 GLY A C 1
ATOM 1978 O O . GLY A 1 257 ? 23.228 6.600 -5.088 1.00 89.75 257 GLY A O 1
ATOM 1979 N N . SER A 1 258 ? 24.765 5.727 -6.472 1.00 90.56 258 SER A N 1
ATOM 1980 C CA . SER A 1 258 ? 24.062 6.115 -7.696 1.00 90.56 258 SER A CA 1
ATOM 1981 C C . SER A 1 258 ? 22.800 5.261 -7.913 1.00 90.56 258 SER A C 1
ATOM 1983 O O . SER A 1 258 ? 22.801 4.079 -7.566 1.00 90.56 258 SER A O 1
ATOM 1985 N N . PRO A 1 259 ? 21.716 5.802 -8.498 1.00 92.25 259 PRO A N 1
ATOM 1986 C CA . PRO A 1 259 ? 20.533 5.012 -8.841 1.00 92.25 259 PRO A CA 1
ATOM 1987 C C . PRO A 1 259 ? 20.848 3.853 -9.800 1.00 92.25 259 PRO A C 1
ATOM 1989 O O . PRO A 1 259 ? 21.487 4.047 -10.835 1.00 92.25 259 PRO A O 1
ATOM 1992 N N . ASN A 1 260 ? 20.354 2.652 -9.493 1.00 95.50 260 ASN A N 1
ATOM 1993 C CA . ASN A 1 260 ? 20.451 1.487 -10.371 1.00 95.50 260 ASN A CA 1
ATOM 1994 C C . ASN A 1 260 ? 19.223 1.422 -11.288 1.00 95.50 260 ASN A C 1
ATOM 1996 O O . ASN A 1 260 ? 18.198 0.828 -10.942 1.00 95.50 260 ASN A O 1
ATOM 2000 N N . VAL A 1 261 ? 19.324 2.081 -12.443 1.00 95.44 261 VAL A N 1
ATOM 2001 C CA . VAL A 1 261 ? 18.211 2.248 -13.385 1.00 95.44 261 VAL A CA 1
ATOM 2002 C C . VAL A 1 261 ? 18.439 1.440 -14.655 1.00 95.44 261 VAL A C 1
ATOM 2004 O O . VAL A 1 261 ? 19.488 1.557 -15.291 1.00 95.44 261 VAL A O 1
ATOM 2007 N N . LEU A 1 262 ? 17.424 0.674 -15.051 1.00 97.12 262 LEU A N 1
ATOM 2008 C CA . LEU A 1 262 ? 17.285 0.127 -16.396 1.00 97.12 262 LEU A CA 1
ATOM 2009 C C . LEU A 1 262 ? 16.401 1.054 -17.242 1.00 97.12 262 LEU A C 1
ATOM 2011 O O . LEU A 1 262 ? 15.242 1.271 -16.901 1.00 97.12 262 LEU A O 1
ATOM 2015 N N . TRP A 1 263 ? 16.925 1.561 -18.357 1.00 96.69 263 TRP A N 1
ATOM 2016 C CA . TRP A 1 263 ? 16.167 2.363 -19.326 1.00 96.69 263 TRP A CA 1
ATOM 2017 C C . TRP A 1 263 ? 15.564 1.447 -20.385 1.00 96.69 263 TRP A C 1
ATOM 2019 O O . TRP A 1 263 ? 16.112 1.282 -21.472 1.00 96.69 263 TRP A O 1
ATOM 2029 N N . LEU A 1 264 ? 14.474 0.768 -20.026 1.00 97.38 264 LEU A N 1
ATOM 2030 C CA . LEU A 1 264 ? 13.961 -0.348 -20.817 1.00 97.38 264 LEU A CA 1
ATOM 2031 C C . LEU A 1 264 ? 13.496 0.089 -22.213 1.00 97.38 264 LEU A C 1
ATOM 2033 O O . LEU A 1 264 ? 13.659 -0.672 -23.162 1.00 97.38 264 LEU A O 1
ATOM 2037 N N . GLU A 1 265 ? 12.950 1.300 -22.360 1.00 96.62 265 GLU A N 1
ATOM 2038 C CA . GLU A 1 265 ? 12.508 1.777 -23.677 1.00 96.62 265 GLU A CA 1
ATOM 2039 C C . GLU A 1 265 ? 13.700 1.990 -24.619 1.00 96.62 265 GLU A C 1
ATOM 2041 O O . GLU A 1 265 ? 13.614 1.630 -25.790 1.00 96.62 265 GLU A O 1
ATOM 2046 N N . ASP A 1 266 ? 14.828 2.493 -24.103 1.00 97.44 266 ASP A N 1
ATOM 2047 C CA . ASP A 1 266 ? 16.062 2.664 -24.880 1.00 97.44 266 ASP A CA 1
ATOM 2048 C C . ASP A 1 266 ? 16.645 1.305 -25.312 1.00 97.44 266 ASP A C 1
ATOM 2050 O O . ASP A 1 266 ? 17.011 1.139 -26.475 1.00 97.44 266 ASP A O 1
ATOM 2054 N N . GLU A 1 267 ? 16.683 0.316 -24.409 1.00 98.00 267 GLU A N 1
ATOM 2055 C CA . GLU A 1 267 ? 17.173 -1.040 -24.715 1.00 98.00 267 GLU A CA 1
ATOM 2056 C C . GLU A 1 267 ? 16.315 -1.739 -25.782 1.00 98.00 267 GLU A C 1
ATOM 2058 O O . GLU A 1 267 ? 16.841 -2.372 -26.701 1.00 98.00 267 GLU A O 1
ATOM 2063 N N . LEU A 1 268 ? 14.985 -1.607 -25.695 1.00 97.69 268 LEU A N 1
ATOM 2064 C CA . LEU A 1 268 ? 14.067 -2.188 -26.676 1.00 97.69 268 LEU A CA 1
ATOM 2065 C C . LEU A 1 268 ? 14.151 -1.469 -28.028 1.00 97.69 268 LEU A C 1
ATOM 2067 O O . LEU A 1 268 ? 14.202 -2.135 -29.060 1.00 97.69 268 LEU A O 1
ATOM 2071 N N . LEU A 1 269 ? 14.223 -0.132 -28.043 1.00 97.00 269 LEU A N 1
ATOM 2072 C CA . LEU A 1 269 ? 14.383 0.653 -29.274 1.00 97.00 269 LEU A CA 1
ATOM 2073 C C . LEU A 1 269 ? 15.711 0.376 -29.983 1.00 97.00 269 LEU A C 1
ATOM 2075 O O . LEU A 1 269 ? 15.757 0.404 -31.211 1.00 97.00 269 LEU A O 1
ATOM 2079 N N . ALA A 1 270 ? 16.784 0.108 -29.236 1.00 97.00 270 ALA A N 1
ATOM 2080 C CA . ALA A 1 270 ? 18.086 -0.208 -29.814 1.00 97.00 270 ALA A CA 1
ATOM 2081 C C . ALA A 1 270 ? 18.080 -1.532 -30.596 1.00 97.00 270 ALA A C 1
ATOM 2083 O O . ALA A 1 270 ? 18.840 -1.677 -31.555 1.00 97.00 270 ALA A O 1
ATOM 2084 N N . ARG A 1 271 ? 17.237 -2.493 -30.195 1.00 96.06 271 ARG A N 1
ATOM 2085 C CA . ARG A 1 271 ? 17.191 -3.835 -30.789 1.00 96.06 271 ARG A CA 1
ATOM 2086 C C . ARG A 1 271 ? 16.021 -4.050 -31.753 1.00 96.06 271 ARG A C 1
ATOM 2088 O O . ARG A 1 271 ? 16.213 -4.727 -32.757 1.00 96.06 271 ARG A O 1
ATOM 2095 N N . TRP A 1 272 ? 14.859 -3.461 -31.472 1.00 97.06 272 TRP A N 1
ATOM 2096 C CA . TRP A 1 272 ? 13.630 -3.574 -32.271 1.00 97.06 272 TRP A CA 1
ATOM 2097 C C . TRP A 1 272 ? 12.958 -2.204 -32.468 1.00 97.06 272 TRP A C 1
ATOM 2099 O O . TRP A 1 272 ? 11.854 -1.972 -31.957 1.00 97.06 272 TRP A O 1
ATOM 2109 N N . PRO A 1 273 ? 13.591 -1.258 -33.183 1.00 96.06 273 PRO A N 1
ATOM 2110 C CA . PRO A 1 273 ? 13.027 0.077 -33.405 1.00 96.06 273 PRO A CA 1
ATOM 2111 C C . PRO A 1 273 ? 11.650 0.046 -34.094 1.00 96.06 273 PRO A C 1
ATOM 2113 O O . PRO A 1 273 ? 10.794 0.886 -33.817 1.00 96.06 273 PRO A O 1
ATOM 2116 N N . GLU A 1 274 ? 11.404 -0.943 -34.954 1.00 96.44 274 GLU A N 1
ATOM 2117 C CA . GLU A 1 274 ? 10.142 -1.161 -35.664 1.00 96.44 274 GLU A CA 1
ATOM 2118 C C . GLU A 1 274 ? 8.974 -1.555 -34.754 1.00 96.44 274 GLU A C 1
ATOM 2120 O O . GLU A 1 274 ? 7.821 -1.378 -35.150 1.00 96.44 274 GLU A O 1
ATOM 2125 N N . SER A 1 275 ? 9.254 -2.047 -33.542 1.00 96.00 275 SER A N 1
ATOM 2126 C CA . SER A 1 275 ? 8.231 -2.440 -32.566 1.00 96.00 275 SER A CA 1
ATOM 2127 C C . SER A 1 275 ? 7.579 -1.244 -31.860 1.00 96.00 275 SER A C 1
ATOM 2129 O O . SER A 1 275 ? 6.497 -1.384 -31.291 1.00 96.00 275 SER A O 1
ATOM 2131 N N . GLN A 1 276 ? 8.202 -0.059 -31.938 1.00 95.81 276 GLN A N 1
ATOM 2132 C CA . GLN A 1 276 ? 7.744 1.191 -31.315 1.00 95.81 276 GLN A CA 1
ATOM 2133 C C . GLN A 1 276 ? 7.272 0.987 -29.857 1.00 95.81 276 GLN A C 1
ATOM 2135 O O . GLN A 1 276 ? 6.099 1.226 -29.547 1.00 95.81 276 GLN A O 1
ATOM 2140 N N . PRO A 1 277 ? 8.161 0.504 -28.965 1.00 96.25 277 PRO A N 1
ATOM 2141 C CA . PRO A 1 277 ? 7.818 0.222 -27.581 1.00 96.25 277 PRO A CA 1
ATOM 2142 C C . PRO A 1 277 ? 7.577 1.524 -26.820 1.00 96.25 277 PRO A C 1
ATOM 2144 O O . PRO A 1 277 ? 8.331 2.482 -26.980 1.00 96.25 277 PRO A O 1
ATOM 2147 N N . ARG A 1 278 ? 6.574 1.536 -25.944 1.00 94.94 278 ARG A N 1
ATOM 2148 C CA . ARG A 1 278 ? 6.340 2.582 -24.944 1.00 94.94 278 ARG A CA 1
ATOM 2149 C C . ARG A 1 278 ? 6.291 1.968 -23.558 1.00 94.94 278 ARG A C 1
ATOM 2151 O O . ARG A 1 278 ? 5.466 1.094 -23.294 1.00 94.94 278 ARG A O 1
ATOM 2158 N N . VAL A 1 279 ? 7.178 2.427 -22.679 1.00 94.62 279 VAL A N 1
ATOM 2159 C CA . VAL A 1 279 ? 7.315 1.913 -21.313 1.00 94.62 279 VAL A CA 1
ATOM 2160 C C . VAL A 1 279 ? 6.617 2.848 -20.333 1.00 94.62 279 VAL A C 1
ATOM 2162 O O . VAL A 1 279 ? 6.917 4.036 -20.254 1.00 94.62 279 VAL A O 1
ATOM 2165 N N . ILE A 1 280 ? 5.701 2.286 -19.551 1.00 92.50 280 ILE A N 1
ATOM 2166 C CA . ILE A 1 280 ? 4.848 2.988 -18.596 1.00 92.50 280 ILE A CA 1
ATOM 2167 C C . ILE A 1 280 ? 5.174 2.496 -17.193 1.00 92.50 280 ILE A C 1
ATOM 2169 O O . ILE A 1 280 ? 5.024 1.309 -16.891 1.00 92.50 280 ILE A O 1
ATOM 2173 N N . CYS A 1 281 ? 5.600 3.413 -16.324 1.00 92.00 281 CYS A N 1
ATOM 2174 C CA . CYS A 1 281 ? 5.913 3.113 -14.932 1.00 92.00 281 CYS A CA 1
ATOM 2175 C C . CYS A 1 281 ? 4.783 3.615 -14.020 1.00 92.00 281 CYS A C 1
ATOM 2177 O O . CYS A 1 281 ? 4.773 4.790 -13.665 1.00 92.00 281 CYS A O 1
ATOM 2179 N N . PRO A 1 282 ? 3.838 2.760 -13.592 1.00 89.75 282 PRO A N 1
ATOM 2180 C CA . PRO A 1 282 ? 2.586 3.187 -12.959 1.00 89.75 282 PRO A CA 1
ATOM 2181 C C . PRO A 1 282 ? 2.738 3.835 -11.573 1.00 89.75 282 PRO A C 1
ATOM 2183 O O . PRO A 1 282 ? 1.734 4.228 -10.985 1.00 89.75 282 PRO A O 1
ATOM 2186 N N . ILE A 1 283 ? 3.955 3.925 -11.032 1.00 83.81 283 ILE A N 1
ATOM 2187 C CA . ILE A 1 283 ? 4.254 4.517 -9.722 1.00 83.81 283 ILE A CA 1
ATOM 2188 C C . ILE A 1 283 ? 4.148 6.046 -9.713 1.00 83.81 283 ILE A C 1
ATOM 2190 O O . ILE A 1 283 ? 3.818 6.623 -8.683 1.00 83.81 283 ILE A O 1
ATOM 2194 N N . ALA A 1 284 ? 4.394 6.727 -10.833 1.00 69.81 284 ALA A N 1
ATOM 2195 C CA . ALA A 1 284 ? 4.550 8.181 -10.826 1.00 69.81 284 ALA A CA 1
ATOM 2196 C C . ALA A 1 284 ? 3.455 8.937 -11.550 1.00 69.81 284 ALA A C 1
ATOM 2198 O O . ALA A 1 284 ? 2.673 8.387 -12.309 1.00 69.81 284 ALA A O 1
ATOM 2199 N N . ASP A 1 285 ? 3.428 10.235 -11.296 1.00 64.88 285 ASP A N 1
ATOM 2200 C CA . ASP A 1 285 ? 2.723 11.195 -12.124 1.00 64.88 285 ASP A CA 1
ATOM 2201 C C . ASP A 1 285 ? 3.539 11.418 -13.420 1.00 64.88 285 ASP A C 1
ATOM 2203 O O . ASP A 1 285 ? 4.724 11.750 -13.313 1.00 64.88 285 ASP A O 1
ATOM 2207 N N . PRO A 1 286 ? 2.958 11.265 -14.629 1.00 52.41 286 PRO A N 1
ATOM 2208 C CA . PRO A 1 286 ? 3.658 11.457 -15.899 1.00 52.41 286 PRO A CA 1
ATOM 2209 C C . PRO A 1 286 ? 4.169 12.893 -16.089 1.00 52.41 286 PRO A C 1
ATOM 2211 O O . PRO A 1 286 ? 5.081 13.125 -16.886 1.00 52.41 286 PRO A O 1
ATOM 2214 N N . TYR A 1 287 ? 3.634 13.859 -15.333 1.00 51.88 287 TYR A N 1
ATOM 2215 C CA . TYR A 1 287 ? 4.091 15.248 -15.323 1.00 51.88 287 TYR A CA 1
ATOM 2216 C C . TYR A 1 287 ? 5.240 15.498 -14.334 1.00 51.88 287 TYR A C 1
ATOM 2218 O O . TYR A 1 287 ? 5.925 16.517 -14.428 1.00 51.88 287 TYR A O 1
ATOM 2226 N N . VAL A 1 288 ? 5.507 14.561 -13.417 1.00 55.78 288 VAL A N 1
ATOM 2227 C CA . VAL A 1 288 ? 6.647 14.598 -12.490 1.00 55.78 288 VAL A CA 1
ATOM 2228 C C . VAL A 1 288 ? 7.763 13.712 -13.053 1.00 55.78 288 VAL A C 1
ATOM 2230 O O . VAL A 1 288 ? 8.130 12.680 -12.500 1.00 55.78 288 VAL A O 1
ATOM 2233 N N . ARG A 1 289 ? 8.365 14.161 -14.160 1.00 53.31 289 ARG A N 1
ATOM 2234 C CA . ARG A 1 289 ? 9.591 13.584 -14.761 1.00 53.31 289 ARG A CA 1
ATOM 2235 C C . ARG A 1 289 ? 10.874 13.873 -13.954 1.00 53.31 289 ARG A C 1
ATOM 2237 O O . ARG A 1 289 ? 11.992 13.812 -14.466 1.00 53.31 289 ARG A O 1
ATOM 2244 N N . HIS A 1 290 ? 10.718 14.199 -12.674 1.00 46.25 290 HIS A N 1
ATOM 2245 C CA . HIS A 1 290 ? 11.796 14.433 -11.722 1.00 46.25 290 HIS A CA 1
ATOM 2246 C C . HIS A 1 290 ? 11.873 13.226 -10.793 1.00 46.25 290 HIS A C 1
ATOM 2248 O O . HIS A 1 290 ? 10.961 13.072 -9.993 1.00 46.25 290 HIS A O 1
ATOM 2254 N N . HIS A 1 291 ? 12.930 12.409 -10.903 1.00 50.94 291 HIS A N 1
ATOM 2255 C CA . HIS A 1 291 ? 13.357 11.294 -10.026 1.00 50.94 291 HIS A CA 1
ATOM 2256 C C . HIS A 1 291 ? 12.341 10.226 -9.538 1.00 50.94 291 HIS A C 1
ATOM 2258 O O . HIS A 1 291 ? 12.772 9.135 -9.174 1.00 50.94 291 HIS A O 1
ATOM 2264 N N . GLY A 1 292 ? 11.032 10.484 -9.537 1.00 53.84 292 GLY A N 1
ATOM 2265 C CA . GLY A 1 292 ? 9.972 9.652 -8.972 1.00 53.84 292 GLY A CA 1
ATOM 2266 C C . GLY A 1 292 ? 9.303 8.712 -9.972 1.00 53.84 292 GLY A C 1
ATOM 2267 O O . GLY A 1 292 ? 8.671 7.756 -9.545 1.00 53.84 292 GLY A O 1
ATOM 2268 N N . ALA A 1 293 ? 9.497 8.900 -11.284 1.00 72.31 293 ALA A N 1
ATOM 2269 C CA . ALA A 1 293 ? 9.017 7.995 -12.343 1.00 72.31 293 ALA A CA 1
ATOM 2270 C C . ALA A 1 293 ? 9.827 6.699 -12.491 1.00 72.31 293 ALA A C 1
ATOM 2272 O O . ALA A 1 293 ? 9.867 6.086 -13.556 1.00 72.31 293 ALA A O 1
ATOM 2273 N N . LEU A 1 294 ? 10.459 6.275 -11.400 1.00 88.00 294 LEU A N 1
ATOM 2274 C CA . LEU A 1 294 ? 11.305 5.101 -11.320 1.00 88.00 294 LEU A CA 1
ATOM 2275 C C . LEU A 1 294 ? 10.734 4.132 -10.291 1.00 88.00 294 LEU A C 1
ATOM 2277 O O . LEU A 1 294 ? 10.838 4.343 -9.082 1.00 88.00 294 LEU A O 1
ATOM 2281 N N . GLY A 1 295 ? 10.155 3.048 -10.788 1.00 92.56 295 GLY A N 1
ATOM 2282 C CA . GLY A 1 295 ? 9.571 1.978 -9.990 1.00 92.56 295 GLY A CA 1
ATOM 2283 C C . GLY A 1 295 ? 10.111 0.619 -10.402 1.00 92.56 295 GLY A C 1
ATOM 2284 O O . GLY A 1 295 ? 10.873 0.484 -11.357 1.00 92.56 295 GLY A O 1
ATOM 2285 N N . SER A 1 296 ? 9.713 -0.409 -9.665 1.00 96.81 296 SER A N 1
ATOM 2286 C CA . SER A 1 296 ? 10.193 -1.782 -9.871 1.00 96.81 296 SER A CA 1
ATOM 2287 C C . SER A 1 296 ? 9.235 -2.643 -10.698 1.00 96.81 296 SER A C 1
ATOM 2289 O O . SER A 1 296 ? 9.398 -3.856 -10.774 1.00 96.81 296 SER A O 1
ATOM 2291 N N . PHE A 1 297 ? 8.236 -2.014 -11.315 1.00 97.50 297 PHE A N 1
ATOM 2292 C CA . PHE A 1 297 ? 7.249 -2.622 -12.200 1.00 97.50 297 PHE A CA 1
ATOM 2293 C C . PHE A 1 297 ? 6.969 -1.653 -13.346 1.00 97.50 297 PHE A C 1
ATOM 2295 O O . PHE A 1 297 ? 6.734 -0.467 -13.102 1.00 97.50 297 PHE A O 1
ATOM 2302 N N . VAL A 1 298 ? 6.970 -2.150 -14.580 1.00 96.88 298 VAL A N 1
ATOM 2303 C CA . VAL A 1 298 ? 6.575 -1.384 -15.766 1.00 96.88 298 VAL A CA 1
ATOM 2304 C C . VAL A 1 298 ? 5.715 -2.220 -16.703 1.00 96.88 298 VAL A C 1
ATOM 2306 O O . VAL A 1 298 ? 5.829 -3.446 -16.756 1.00 96.88 298 VAL A O 1
ATOM 2309 N N . ARG A 1 299 ? 4.883 -1.520 -17.472 1.00 96.81 299 ARG A N 1
ATOM 2310 C CA . ARG A 1 299 ? 4.127 -2.057 -18.605 1.00 96.81 299 ARG A CA 1
ATOM 2311 C C . ARG A 1 299 ? 4.777 -1.580 -19.891 1.00 96.81 299 ARG A C 1
ATOM 2313 O O . ARG A 1 299 ? 5.163 -0.418 -19.977 1.00 96.81 299 ARG A O 1
ATOM 2320 N N . VAL A 1 300 ? 4.874 -2.448 -20.884 1.00 97.19 300 VAL A N 1
ATOM 2321 C CA . VAL A 1 300 ? 5.359 -2.107 -22.219 1.00 97.19 300 VAL A CA 1
ATOM 2322 C C . VAL A 1 300 ? 4.228 -2.313 -23.212 1.00 97.19 300 VAL A C 1
ATOM 2324 O O . VAL A 1 300 ? 3.603 -3.372 -23.234 1.00 97.19 300 VAL A O 1
ATOM 2327 N N . TYR A 1 301 ? 3.975 -1.287 -24.014 1.00 96.81 301 TYR A N 1
ATOM 2328 C CA . TYR A 1 301 ? 3.011 -1.293 -25.107 1.00 96.81 301 TYR A CA 1
ATOM 2329 C C . TYR A 1 301 ? 3.774 -1.224 -26.423 1.00 96.81 301 TYR A C 1
ATOM 2331 O O . TYR A 1 301 ? 4.657 -0.378 -26.564 1.00 96.81 301 TYR A O 1
ATOM 2339 N N . PHE A 1 302 ? 3.443 -2.082 -27.381 1.00 96.38 302 PHE A N 1
ATOM 2340 C CA . PHE A 1 302 ? 4.038 -2.048 -28.713 1.00 96.38 302 PHE A CA 1
ATOM 2341 C C . PHE A 1 302 ? 3.024 -1.497 -29.714 1.00 96.38 302 PHE A C 1
ATOM 2343 O O . PHE A 1 302 ? 1.950 -2.067 -29.910 1.00 96.38 302 PHE A O 1
ATOM 2350 N N . PHE A 1 303 ? 3.369 -0.377 -30.351 1.00 95.44 303 PHE A N 1
ATOM 2351 C CA . PHE A 1 303 ? 2.537 0.250 -31.388 1.00 95.44 303 PHE A CA 1
ATOM 2352 C C . PHE A 1 303 ? 2.971 -0.123 -32.810 1.00 95.44 303 PHE A C 1
ATOM 2354 O O . PHE A 1 303 ? 2.268 0.172 -33.776 1.00 95.44 303 PHE A O 1
ATOM 2361 N N . GLY A 1 304 ? 4.135 -0.758 -32.941 1.00 93.44 304 GLY A N 1
ATOM 2362 C CA . GLY A 1 304 ? 4.691 -1.230 -34.198 1.00 93.44 304 GLY A CA 1
ATOM 2363 C C . GLY A 1 304 ? 4.632 -2.750 -34.343 1.00 93.44 304 GLY A C 1
ATOM 2364 O O . GLY A 1 304 ? 3.894 -3.446 -33.646 1.00 93.44 304 GLY A O 1
ATOM 2365 N N . GLN A 1 305 ? 5.418 -3.284 -35.276 1.00 91.38 305 GLN A N 1
ATOM 2366 C CA . GLN A 1 305 ? 5.432 -4.717 -35.555 1.00 91.38 305 GLN A CA 1
ATOM 2367 C C . GLN A 1 305 ? 6.279 -5.461 -34.516 1.00 91.38 305 GLN A C 1
ATOM 2369 O O . GLN A 1 305 ? 7.469 -5.198 -34.375 1.00 91.38 305 GLN A O 1
ATOM 2374 N N . VAL A 1 306 ? 5.681 -6.441 -33.837 1.00 91.62 306 VAL A N 1
ATOM 2375 C CA . VAL A 1 306 ? 6.397 -7.377 -32.960 1.00 91.62 306 VAL A CA 1
ATOM 2376 C C . VAL A 1 306 ? 6.506 -8.720 -33.670 1.00 91.62 306 VAL A C 1
ATOM 2378 O O . VAL A 1 306 ? 5.509 -9.415 -33.848 1.00 91.62 306 VAL A O 1
ATOM 2381 N N . ALA A 1 307 ? 7.716 -9.081 -34.104 1.00 79.12 307 ALA A N 1
ATOM 2382 C CA . ALA A 1 307 ? 7.945 -10.337 -34.820 1.00 79.12 307 ALA A CA 1
ATOM 2383 C C . ALA A 1 307 ? 7.898 -11.563 -33.892 1.00 79.12 307 ALA A C 1
ATOM 2385 O O . ALA A 1 307 ? 7.378 -12.606 -34.283 1.00 79.12 307 ALA A O 1
ATOM 2386 N N . ASN A 1 308 ? 8.439 -11.444 -32.673 1.00 92.62 308 ASN A N 1
ATOM 2387 C CA . ASN A 1 308 ? 8.491 -12.535 -31.703 1.00 92.62 308 ASN A CA 1
ATOM 2388 C C . ASN A 1 308 ? 8.514 -12.004 -30.256 1.00 92.62 308 ASN A C 1
ATOM 2390 O O . ASN A 1 308 ? 9.531 -11.485 -29.797 1.00 92.62 308 ASN A O 1
ATOM 2394 N N . MET A 1 309 ? 7.400 -12.156 -29.532 1.00 95.06 309 MET A N 1
ATOM 2395 C CA . MET A 1 309 ? 7.294 -11.719 -28.132 1.00 95.06 309 MET A CA 1
ATOM 2396 C C . MET A 1 309 ? 8.193 -12.537 -27.192 1.00 95.06 309 MET A C 1
ATOM 2398 O O . MET A 1 309 ? 8.776 -11.975 -26.266 1.00 95.06 309 MET A O 1
ATOM 2402 N N . ASP A 1 310 ? 8.368 -13.835 -27.453 1.00 95.94 310 ASP A N 1
ATOM 2403 C CA . ASP A 1 310 ? 9.211 -14.700 -26.621 1.00 95.94 310 ASP A CA 1
ATOM 2404 C C . ASP A 1 310 ? 10.681 -14.278 -26.694 1.00 95.94 310 ASP A C 1
ATOM 2406 O O . ASP A 1 310 ? 11.385 -14.308 -25.685 1.00 95.94 310 ASP A O 1
ATOM 2410 N N . GLU A 1 311 ? 11.149 -13.835 -27.865 1.00 97.06 311 GLU A N 1
ATOM 2411 C CA . GLU A 1 311 ? 12.511 -13.312 -28.019 1.00 97.06 311 GLU A CA 1
ATOM 2412 C C . GLU A 1 311 ? 12.715 -12.029 -27.198 1.00 97.06 311 GLU A C 1
ATOM 2414 O O . GLU A 1 311 ? 13.735 -11.886 -26.516 1.00 97.06 311 GLU A O 1
ATOM 2419 N N . ILE A 1 312 ? 11.735 -11.117 -27.212 1.00 97.62 312 ILE A N 1
ATOM 2420 C CA . ILE A 1 312 ? 11.773 -9.884 -26.413 1.00 97.62 312 ILE A CA 1
ATOM 2421 C C . ILE A 1 312 ? 11.792 -10.218 -24.918 1.00 97.62 312 ILE A C 1
ATOM 2423 O O . ILE A 1 312 ? 12.631 -9.698 -24.183 1.00 97.62 312 ILE A O 1
ATOM 2427 N N . MET A 1 313 ? 10.918 -11.122 -24.464 1.00 97.69 313 MET A N 1
ATOM 2428 C CA . MET A 1 313 ? 10.878 -11.574 -23.069 1.00 97.69 313 MET A CA 1
ATOM 2429 C C . MET A 1 313 ? 12.205 -12.202 -22.635 1.00 97.69 313 MET A C 1
ATOM 2431 O O . MET A 1 313 ? 12.754 -11.832 -21.595 1.00 97.69 313 MET A O 1
ATOM 2435 N N . GLN A 1 314 ? 12.760 -13.107 -23.447 1.00 97.62 314 GLN A N 1
ATOM 2436 C CA . GLN A 1 314 ? 14.053 -13.736 -23.180 1.00 97.62 314 GLN A CA 1
ATOM 2437 C C . GLN A 1 314 ? 15.172 -12.699 -23.096 1.00 97.62 314 GLN A C 1
ATOM 2439 O O . GLN A 1 314 ? 15.974 -12.755 -22.167 1.00 97.62 314 GLN A O 1
ATOM 2444 N N . PHE A 1 315 ? 15.204 -11.721 -24.007 1.00 97.94 315 PHE A N 1
ATOM 2445 C CA . PHE A 1 315 ? 16.161 -10.620 -23.943 1.00 97.94 315 PHE A CA 1
ATOM 2446 C C . PHE A 1 315 ? 16.018 -9.816 -22.652 1.00 97.94 315 PHE A C 1
ATOM 2448 O O . PHE A 1 315 ? 17.009 -9.642 -21.942 1.00 97.94 315 PHE A O 1
ATOM 2455 N N . CYS A 1 316 ? 14.807 -9.380 -22.300 1.00 97.81 316 CYS A N 1
ATOM 2456 C CA . CYS A 1 316 ? 14.573 -8.654 -21.057 1.00 97.81 316 CYS A CA 1
ATOM 2457 C C . CYS A 1 316 ? 15.044 -9.464 -19.840 1.00 97.81 316 CYS A C 1
ATOM 2459 O O . CYS A 1 316 ? 15.668 -8.906 -18.943 1.00 97.81 316 CYS A O 1
ATOM 2461 N N . GLN A 1 317 ? 14.842 -10.784 -19.836 1.00 96.81 317 GLN A N 1
ATOM 2462 C CA . GLN A 1 317 ? 15.307 -11.674 -18.770 1.00 96.81 317 GLN A CA 1
ATOM 2463 C C . GLN A 1 317 ? 16.845 -11.771 -18.670 1.00 96.81 317 GLN A C 1
ATOM 2465 O O . GLN A 1 317 ? 17.362 -12.114 -17.606 1.00 96.81 317 GLN A O 1
ATOM 2470 N N . THR A 1 318 ? 17.592 -11.449 -19.737 1.00 97.94 318 THR A N 1
ATOM 2471 C CA . THR A 1 318 ? 19.067 -11.360 -19.689 1.00 97.94 318 THR A CA 1
ATOM 2472 C C . THR A 1 318 ? 19.583 -10.078 -19.033 1.00 97.94 318 THR A C 1
ATOM 2474 O O . THR A 1 318 ? 20.742 -10.033 -18.615 1.00 97.94 318 THR A O 1
ATOM 2477 N N . LEU A 1 319 ? 18.748 -9.040 -18.919 1.00 98.25 319 LEU A N 1
ATOM 2478 C CA . LEU A 1 319 ? 19.157 -7.756 -18.355 1.00 98.25 319 LEU A CA 1
ATOM 2479 C C . LEU A 1 319 ? 19.395 -7.898 -16.839 1.00 98.25 319 LEU A C 1
ATOM 2481 O O . LEU A 1 319 ? 18.514 -8.383 -16.121 1.00 98.25 319 LEU A O 1
ATOM 2485 N N . PRO A 1 320 ? 20.548 -7.454 -16.297 1.00 97.69 320 PRO A N 1
ATOM 2486 C CA . PRO A 1 320 ? 20.921 -7.709 -14.902 1.00 97.69 320 PRO A CA 1
ATOM 2487 C C . PRO A 1 320 ? 19.906 -7.228 -13.859 1.00 97.69 320 PRO A C 1
ATOM 2489 O O . PRO A 1 320 ? 19.795 -7.832 -12.788 1.00 97.69 320 PRO A O 1
ATOM 2492 N N . GLN A 1 321 ? 19.179 -6.152 -14.160 1.00 98.19 321 GLN A N 1
ATOM 2493 C CA . GLN A 1 321 ? 18.189 -5.514 -13.298 1.00 98.19 321 GLN A CA 1
ATOM 2494 C C . GLN A 1 321 ? 16.849 -6.253 -13.267 1.00 98.19 321 GLN A C 1
ATOM 2496 O O . GLN A 1 321 ? 16.093 -6.075 -12.313 1.00 98.19 321 GLN A O 1
ATOM 2501 N N . VAL A 1 322 ? 16.536 -7.059 -14.283 1.00 98.38 322 VAL A N 1
ATOM 2502 C CA . VAL A 1 322 ? 15.225 -7.695 -14.439 1.00 98.38 322 VAL A CA 1
ATOM 2503 C C . VAL A 1 322 ? 15.127 -8.929 -13.549 1.00 98.38 322 VAL A C 1
ATOM 2505 O O . VAL A 1 322 ? 16.020 -9.775 -13.510 1.00 98.38 322 VAL A O 1
ATOM 2508 N N . CYS A 1 323 ? 14.038 -9.008 -12.788 1.00 97.56 323 CYS A N 1
ATOM 2509 C CA . CYS A 1 323 ? 13.681 -10.167 -11.979 1.00 97.56 323 CYS A CA 1
ATOM 2510 C C . CYS A 1 323 ? 12.845 -11.142 -12.806 1.00 97.56 323 CYS A C 1
ATOM 2512 O O . CYS A 1 323 ? 13.201 -12.313 -12.930 1.00 97.56 323 CYS A O 1
ATOM 2514 N N . VAL A 1 324 ? 11.759 -10.647 -13.401 1.00 97.69 324 VAL A N 1
ATOM 2515 C CA . VAL A 1 324 ? 10.826 -11.468 -14.170 1.00 97.69 324 VAL A CA 1
ATOM 2516 C C . VAL A 1 324 ? 10.154 -10.658 -15.272 1.00 97.69 324 VAL A C 1
ATOM 2518 O O . VAL A 1 324 ? 9.993 -9.438 -15.164 1.00 97.69 324 VAL A O 1
ATOM 2521 N N . THR A 1 325 ? 9.760 -11.364 -16.326 1.00 97.94 325 THR A N 1
ATOM 2522 C CA . THR A 1 325 ? 9.011 -10.848 -17.470 1.00 97.94 325 THR A CA 1
ATOM 2523 C C . THR A 1 325 ? 7.810 -11.743 -17.739 1.00 97.94 325 THR A C 1
ATOM 2525 O O . THR A 1 325 ? 7.902 -12.965 -17.627 1.00 97.94 325 THR A O 1
ATOM 2528 N N . TYR A 1 326 ? 6.680 -11.141 -18.097 1.00 97.81 326 TYR A N 1
ATOM 2529 C CA . TYR A 1 326 ? 5.463 -11.851 -18.484 1.00 97.81 326 TYR A CA 1
ATOM 2530 C C . TYR A 1 326 ? 4.750 -11.079 -19.583 1.00 97.81 326 TYR A C 1
ATOM 2532 O O . TYR A 1 326 ? 4.760 -9.853 -19.569 1.00 97.81 326 TYR A O 1
ATOM 2540 N N . THR A 1 327 ? 4.039 -11.770 -20.471 1.00 98.00 327 THR A N 1
ATOM 2541 C CA . THR A 1 327 ? 2.965 -11.121 -21.241 1.00 98.00 327 THR A CA 1
ATOM 2542 C C . THR A 1 327 ? 1.978 -10.442 -20.285 1.00 98.00 327 THR A C 1
ATOM 2544 O O . THR A 1 327 ? 1.768 -10.953 -19.179 1.00 98.00 327 THR A O 1
ATOM 2547 N N . GLY A 1 328 ? 1.328 -9.358 -20.709 1.00 96.19 328 GLY A N 1
ATOM 2548 C CA . GLY A 1 328 ? 0.313 -8.677 -19.895 1.00 96.19 328 GLY A CA 1
ATOM 2549 C C . GLY A 1 328 ? -0.806 -9.597 -19.418 1.00 96.19 328 GLY A C 1
ATOM 2550 O O . GLY A 1 328 ? -1.166 -9.564 -18.246 1.00 96.19 328 GLY A O 1
ATOM 2551 N N . GLU A 1 329 ? -1.279 -10.490 -20.291 1.00 96.88 329 GLU A N 1
ATOM 2552 C CA . GLU A 1 329 ? -2.291 -11.497 -19.957 1.00 96.88 329 GLU A CA 1
ATOM 2553 C C . GLU A 1 329 ? -1.839 -12.402 -18.811 1.00 96.88 329 GLU A C 1
ATOM 2555 O O . GLU A 1 329 ? -2.526 -12.529 -17.796 1.00 96.88 329 GLU A O 1
ATOM 2560 N N . LYS A 1 330 ? -0.633 -12.969 -18.928 1.00 97.25 330 LYS A N 1
ATOM 2561 C CA . LYS A 1 330 ? -0.098 -13.842 -17.884 1.00 97.25 330 LYS A CA 1
ATOM 2562 C C . LYS A 1 330 ? 0.144 -13.100 -16.570 1.00 97.25 330 LYS A C 1
ATOM 2564 O O . LYS A 1 330 ? -0.095 -13.657 -15.501 1.00 97.25 330 LYS A O 1
ATOM 2569 N N . ALA A 1 331 ? 0.601 -11.850 -16.634 1.00 97.31 331 ALA A N 1
ATOM 2570 C CA . ALA A 1 331 ? 0.774 -11.021 -15.447 1.00 97.31 331 ALA A CA 1
ATOM 2571 C C . ALA A 1 331 ? -0.573 -10.727 -14.767 1.00 97.31 331 ALA A C 1
ATOM 2573 O O . ALA A 1 331 ? -0.669 -10.850 -13.547 1.00 97.31 331 ALA A O 1
ATOM 2574 N N . ALA A 1 332 ? -1.608 -10.385 -15.541 1.00 97.19 332 ALA A N 1
ATOM 2575 C CA . ALA A 1 332 ? -2.956 -10.143 -15.035 1.00 97.19 332 ALA A CA 1
ATOM 2576 C C . ALA A 1 332 ? -3.538 -11.369 -14.328 1.00 97.19 332 ALA A C 1
ATOM 2578 O O . ALA A 1 332 ? -4.119 -11.234 -13.254 1.00 97.19 332 ALA A O 1
ATOM 2579 N N . GLU A 1 333 ? -3.327 -12.558 -14.894 1.00 96.38 333 GLU A N 1
ATOM 2580 C CA . GLU A 1 333 ? -3.748 -13.826 -14.299 1.00 96.38 333 GLU A CA 1
ATOM 2581 C C . GLU A 1 333 ? -3.013 -14.115 -12.979 1.00 96.38 333 GLU A C 1
ATOM 2583 O O . GLU A 1 333 ? -3.654 -14.354 -11.959 1.00 96.38 333 GLU A O 1
ATOM 2588 N N . ILE A 1 334 ? -1.673 -14.081 -12.978 1.00 95.44 334 ILE A N 1
ATOM 2589 C CA . ILE A 1 334 ? -0.859 -14.438 -11.799 1.00 95.44 334 ILE A CA 1
ATOM 2590 C C . ILE A 1 334 ? -1.088 -13.456 -10.648 1.00 95.44 334 ILE A C 1
ATOM 2592 O O . ILE A 1 334 ? -1.101 -13.856 -9.483 1.00 95.44 334 ILE A O 1
ATOM 2596 N N . TYR A 1 335 ? -1.204 -12.168 -10.969 1.00 96.12 335 TYR A N 1
ATOM 2597 C CA . TYR A 1 335 ? -1.204 -11.096 -9.981 1.00 96.12 335 TYR A CA 1
ATOM 2598 C C . TYR A 1 335 ? -2.570 -10.452 -9.752 1.00 96.12 335 TYR A C 1
ATOM 2600 O O . TYR A 1 335 ? -2.651 -9.460 -9.026 1.00 96.12 335 TYR A O 1
ATOM 2608 N N . GLU A 1 336 ? -3.624 -11.020 -10.339 1.00 97.06 336 GLU A N 1
ATOM 2609 C CA . GLU A 1 336 ? -5.006 -10.567 -10.178 1.00 97.06 336 GLU A CA 1
ATOM 2610 C C . GLU A 1 336 ? -5.180 -9.089 -10.585 1.00 97.06 336 GLU A C 1
ATOM 2612 O O . GLU A 1 336 ? -5.786 -8.300 -9.856 1.00 97.06 336 GLU A O 1
ATOM 2617 N N . MET A 1 337 ? -4.629 -8.706 -11.746 1.00 96.81 337 MET A N 1
ATOM 2618 C CA . MET A 1 337 ? -4.659 -7.331 -12.275 1.00 96.81 337 MET A CA 1
ATOM 2619 C C . MET A 1 337 ? -5.726 -7.144 -13.366 1.00 96.81 337 MET A C 1
ATOM 2621 O O . MET A 1 337 ? -6.128 -8.116 -14.010 1.00 96.81 337 MET A O 1
ATOM 2625 N N . PRO A 1 338 ? -6.224 -5.913 -13.600 1.00 94.94 338 PRO A N 1
ATOM 2626 C CA . PRO A 1 338 ? -7.247 -5.670 -14.613 1.00 94.94 338 PRO A CA 1
ATOM 2627 C C . PRO A 1 338 ? -6.648 -5.771 -16.021 1.00 94.94 338 PRO A C 1
ATOM 2629 O O . PRO A 1 338 ? -5.989 -4.844 -16.486 1.00 94.94 338 PRO A O 1
ATOM 2632 N N . LEU A 1 339 ? -6.914 -6.889 -16.707 1.00 94.31 339 LEU A N 1
ATOM 2633 C CA . LEU A 1 339 ? -6.373 -7.209 -18.036 1.00 94.31 339 LEU A CA 1
ATOM 2634 C C . LEU A 1 339 ? -6.552 -6.080 -19.062 1.00 94.31 339 LEU A C 1
ATOM 2636 O O . LEU A 1 339 ? -5.656 -5.814 -19.856 1.00 94.31 339 LEU A O 1
ATOM 2640 N N . ASP A 1 340 ? -7.684 -5.378 -19.021 1.00 91.06 340 ASP A N 1
ATOM 2641 C CA . ASP A 1 340 ? -7.998 -4.276 -19.936 1.00 91.06 340 ASP A CA 1
ATOM 2642 C C . ASP A 1 340 ? -7.124 -3.021 -19.735 1.00 91.06 340 ASP A C 1
ATOM 2644 O O . ASP A 1 340 ? -7.192 -2.080 -20.524 1.00 91.06 340 ASP A O 1
ATOM 2648 N N . ARG A 1 341 ? -6.297 -2.998 -18.683 1.00 90.06 341 ARG A N 1
ATOM 2649 C CA . ARG A 1 341 ? -5.351 -1.920 -18.354 1.00 90.06 341 ARG A CA 1
ATOM 2650 C C . ARG A 1 341 ? -3.893 -2.377 -18.372 1.00 90.06 341 ARG A C 1
ATOM 2652 O O . ARG A 1 341 ? -3.021 -1.630 -17.918 1.00 90.06 341 ARG A O 1
ATOM 2659 N N . GLU A 1 342 ? -3.628 -3.587 -18.853 1.00 93.38 342 GLU A N 1
ATOM 2660 C CA . GLU A 1 342 ? -2.276 -4.120 -18.953 1.00 93.38 342 GLU A CA 1
ATOM 2661 C C . GLU A 1 342 ? -1.633 -3.815 -20.311 1.00 93.38 342 GLU A C 1
ATOM 2663 O O . GLU A 1 342 ? -2.301 -3.693 -21.340 1.00 93.38 342 GLU A O 1
ATOM 2668 N N . GLY A 1 343 ? -0.305 -3.670 -20.290 1.00 94.88 343 GLY A N 1
ATOM 2669 C CA . GLY A 1 343 ? 0.496 -3.594 -21.512 1.00 94.88 343 GLY A CA 1
ATOM 2670 C C . GLY A 1 343 ? 0.643 -4.964 -22.164 1.00 94.88 343 GLY A C 1
ATOM 2671 O O . GLY A 1 343 ? 0.248 -5.978 -21.601 1.00 94.88 343 GLY A O 1
ATOM 2672 N N . ASP A 1 344 ? 1.266 -5.019 -23.334 1.00 97.00 344 ASP A N 1
ATOM 2673 C CA . ASP A 1 344 ? 1.561 -6.290 -24.006 1.00 97.00 344 ASP A CA 1
ATOM 2674 C C . ASP A 1 344 ? 2.581 -7.126 -23.214 1.00 97.00 344 ASP A C 1
ATOM 2676 O O . ASP A 1 344 ? 2.523 -8.358 -23.197 1.00 97.00 344 ASP A O 1
ATOM 2680 N N . LEU A 1 345 ? 3.487 -6.446 -22.509 1.00 97.81 345 LEU A N 1
ATOM 2681 C CA . LEU A 1 345 ? 4.533 -7.033 -21.681 1.00 97.81 345 LEU A CA 1
ATOM 2682 C C . LEU A 1 345 ? 4.592 -6.326 -20.320 1.00 97.81 345 LEU A C 1
ATOM 2684 O O . LEU A 1 345 ? 4.487 -5.105 -20.223 1.00 97.81 345 LEU A O 1
ATOM 2688 N N . VAL A 1 346 ? 4.818 -7.097 -19.265 1.00 98.12 346 VAL A N 1
ATOM 2689 C CA . VAL A 1 346 ? 5.117 -6.629 -17.912 1.00 98.12 346 VAL A CA 1
ATOM 2690 C C . VAL A 1 346 ? 6.548 -7.018 -17.569 1.00 98.12 346 VAL A C 1
ATOM 2692 O O . VAL A 1 346 ? 6.951 -8.171 -17.742 1.00 98.12 346 VAL A O 1
ATOM 2695 N N . VAL A 1 347 ? 7.311 -6.057 -17.048 1.00 98.50 347 VAL A N 1
ATOM 2696 C CA . VAL A 1 347 ? 8.687 -6.274 -16.585 1.00 98.50 347 VAL A CA 1
ATOM 2697 C C . VAL A 1 347 ? 8.810 -5.803 -15.144 1.00 98.50 347 VAL A C 1
ATOM 2699 O O . VAL A 1 347 ? 8.432 -4.680 -14.806 1.00 98.50 347 VAL A O 1
ATOM 2702 N N . ILE A 1 348 ? 9.352 -6.669 -14.290 1.00 98.50 348 ILE A N 1
ATOM 2703 C CA . ILE A 1 348 ? 9.554 -6.400 -12.866 1.00 98.50 348 ILE A CA 1
ATOM 2704 C C . ILE A 1 348 ? 11.047 -6.491 -12.561 1.00 98.50 348 ILE A C 1
ATOM 2706 O O . ILE A 1 348 ? 11.702 -7.465 -12.943 1.00 98.50 348 ILE A O 1
ATOM 2710 N N . SER A 1 349 ? 11.601 -5.500 -11.866 1.00 98.38 349 SER A N 1
ATOM 2711 C CA . SER A 1 349 ? 13.018 -5.490 -11.490 1.00 98.38 349 SER A CA 1
ATOM 2712 C C . SER A 1 349 ? 13.307 -6.268 -10.205 1.00 98.38 349 SER A C 1
ATOM 2714 O O . SER A 1 349 ? 12.422 -6.656 -9.441 1.00 98.38 349 SER A O 1
ATOM 2716 N N . LYS A 1 350 ? 14.596 -6.521 -9.971 1.00 98.00 350 LYS A N 1
ATOM 2717 C CA . LYS A 1 350 ? 15.134 -7.054 -8.714 1.00 98.00 350 LYS A CA 1
ATOM 2718 C C . LYS A 1 350 ? 15.078 -6.004 -7.598 1.00 98.00 350 LYS A C 1
ATOM 2720 O O . LYS A 1 350 ? 15.005 -4.806 -7.862 1.00 98.00 350 LYS A O 1
ATOM 2725 N N . LYS A 1 351 ? 15.241 -6.461 -6.345 1.00 95.81 351 LYS A N 1
ATOM 2726 C CA . LYS A 1 351 ? 15.189 -5.634 -5.119 1.00 95.81 351 LYS A CA 1
ATOM 2727 C C . LYS A 1 351 ? 15.955 -4.317 -5.223 1.00 95.81 351 LYS A C 1
ATOM 2729 O O . LYS A 1 351 ? 15.425 -3.297 -4.805 1.00 95.81 351 LYS A O 1
ATOM 2734 N N . HIS A 1 352 ? 17.147 -4.331 -5.816 1.00 96.12 352 HIS A N 1
ATOM 2735 C CA . HIS A 1 352 ? 18.054 -3.180 -5.860 1.00 96.12 352 HIS A CA 1
ATOM 2736 C C . HIS A 1 352 ? 18.060 -2.409 -7.181 1.00 96.12 352 HIS A C 1
ATOM 2738 O O . HIS A 1 352 ? 19.036 -1.721 -7.461 1.00 96.12 352 HIS A O 1
ATOM 2744 N N . ALA A 1 353 ? 17.022 -2.537 -8.009 1.00 97.19 353 ALA A N 1
ATOM 2745 C CA . ALA A 1 353 ? 16.940 -1.844 -9.290 1.00 97.19 353 ALA A CA 1
ATOM 2746 C C . ALA A 1 353 ? 15.544 -1.274 -9.547 1.00 97.19 353 ALA A C 1
ATOM 2748 O O . ALA A 1 353 ? 14.546 -1.797 -9.054 1.00 97.19 353 ALA A O 1
ATOM 2749 N N . VAL A 1 354 ? 15.484 -0.232 -10.366 1.00 95.94 354 VAL A N 1
ATOM 2750 C CA . VAL A 1 354 ? 14.256 0.362 -10.912 1.00 95.94 354 VAL A CA 1
ATOM 2751 C C . VAL A 1 354 ? 14.299 0.331 -12.432 1.00 95.94 354 VAL A C 1
ATOM 2753 O O . VAL A 1 354 ? 15.369 0.228 -13.037 1.00 95.94 354 VAL A O 1
ATOM 2756 N N . ILE A 1 355 ? 13.129 0.432 -13.049 1.00 95.38 355 ILE A N 1
ATOM 2757 C CA . ILE A 1 355 ? 12.961 0.479 -14.495 1.00 95.38 355 ILE A CA 1
ATOM 2758 C C . ILE A 1 355 ? 12.326 1.821 -14.849 1.00 95.38 355 ILE A C 1
ATOM 2760 O O . ILE A 1 355 ? 11.288 2.192 -14.302 1.00 95.38 355 ILE A O 1
ATOM 2764 N N . GLY A 1 356 ? 12.977 2.547 -15.749 1.00 91.06 356 GLY A N 1
ATOM 2765 C CA . GLY A 1 356 ? 12.464 3.761 -16.369 1.00 91.06 356 GLY A CA 1
ATOM 2766 C C . GLY A 1 356 ? 12.137 3.537 -17.845 1.00 91.06 356 GLY A C 1
ATOM 2767 O O . GLY A 1 356 ? 12.433 2.483 -18.413 1.00 91.06 356 GLY A O 1
ATOM 2768 N N . SER A 1 357 ? 11.541 4.559 -18.460 1.00 91.12 357 SER A N 1
ATOM 2769 C CA . SER A 1 357 ? 11.313 4.628 -19.905 1.00 91.12 357 SER A CA 1
ATOM 2770 C C . SER A 1 357 ? 12.623 4.927 -20.648 1.00 91.12 357 SER A C 1
ATOM 2772 O O . SER A 1 357 ? 13.493 4.057 -20.724 1.00 91.12 357 SER A O 1
ATOM 2774 N N . LYS A 1 358 ? 12.802 6.150 -21.157 1.00 91.38 358 LYS A N 1
ATOM 2775 C CA . LYS A 1 358 ? 14.038 6.611 -21.802 1.00 91.38 358 LYS A CA 1
ATOM 2776 C C . LYS A 1 358 ? 14.887 7.402 -20.833 1.00 91.38 358 LYS A C 1
ATOM 2778 O O . LYS A 1 358 ? 14.360 8.203 -20.065 1.00 91.38 358 LYS A O 1
ATOM 2783 N N . ARG A 1 359 ? 16.209 7.309 -20.945 1.00 91.06 359 ARG A N 1
ATOM 2784 C CA . ARG A 1 359 ? 17.123 8.135 -20.145 1.00 91.06 359 ARG A CA 1
ATOM 2785 C C . ARG A 1 359 ? 16.860 9.632 -20.322 1.00 91.06 359 ARG A C 1
ATOM 2787 O O . ARG A 1 359 ? 16.960 10.383 -19.360 1.00 91.06 359 ARG A O 1
ATOM 2794 N N . SER A 1 360 ? 16.523 10.067 -21.538 1.00 89.38 360 SER A N 1
ATOM 2795 C CA . SER A 1 360 ? 16.255 11.479 -21.848 1.00 89.38 360 SER A CA 1
ATOM 2796 C C . SER A 1 360 ? 14.984 12.028 -21.200 1.00 89.38 360 SER A C 1
ATOM 2798 O O . SER A 1 360 ? 14.827 13.243 -21.127 1.00 89.38 360 SER A O 1
ATOM 2800 N N . ASP A 1 361 ? 14.078 11.156 -20.750 1.00 83.31 361 ASP A N 1
ATOM 2801 C CA . ASP A 1 361 ? 12.805 11.556 -20.150 1.00 83.31 361 ASP A CA 1
ATOM 2802 C C . ASP A 1 361 ? 12.902 11.794 -18.637 1.00 83.31 361 ASP A C 1
ATOM 2804 O O . ASP A 1 361 ? 11.914 12.207 -18.038 1.00 83.31 361 ASP A O 1
ATOM 2808 N N . HIS A 1 362 ? 14.056 11.538 -18.008 1.00 83.00 362 HIS A N 1
ATOM 2809 C CA . HIS A 1 362 ? 14.195 11.559 -16.550 1.00 83.00 362 HIS A CA 1
ATOM 2810 C C . HIS A 1 362 ? 15.312 12.487 -16.086 1.00 83.00 362 HIS A C 1
ATOM 2812 O O . HIS A 1 362 ? 16.462 12.371 -16.509 1.00 83.00 362 HIS A O 1
ATOM 2818 N N . ASP A 1 363 ? 14.983 13.358 -15.132 1.00 81.50 363 ASP A N 1
ATOM 2819 C CA . ASP A 1 363 ? 15.954 14.182 -14.414 1.00 81.50 363 ASP A CA 1
ATOM 2820 C C . ASP A 1 363 ? 16.223 13.616 -13.009 1.00 81.50 363 ASP A C 1
ATOM 2822 O O . ASP A 1 363 ? 15.356 13.624 -12.127 1.00 81.50 363 ASP A O 1
ATOM 2826 N N . LEU A 1 364 ? 17.452 13.132 -12.798 1.00 82.75 364 LEU A N 1
ATOM 2827 C CA . LEU A 1 364 ? 17.915 12.552 -11.530 1.00 82.75 364 LEU A CA 1
ATOM 2828 C C . LEU A 1 364 ? 18.660 13.552 -10.636 1.00 82.75 364 LEU A C 1
ATOM 2830 O O . LEU A 1 364 ? 19.125 13.177 -9.559 1.00 82.75 364 LEU A O 1
ATOM 2834 N N . SER A 1 365 ? 18.778 14.821 -11.040 1.00 79.50 365 SER A N 1
ATOM 2835 C CA . SER A 1 365 ? 19.518 15.841 -10.284 1.00 79.50 365 SER A CA 1
ATOM 2836 C C . SER A 1 365 ? 18.974 16.051 -8.862 1.00 79.50 365 SER A C 1
ATOM 2838 O O . SER A 1 365 ? 19.744 16.314 -7.936 1.00 79.50 365 SER A O 1
ATOM 2840 N N . GLY A 1 366 ? 17.667 15.842 -8.665 1.00 72.81 366 GLY A N 1
ATOM 2841 C CA . GLY A 1 366 ? 16.992 15.925 -7.365 1.00 72.81 366 GLY A CA 1
ATOM 2842 C C . GLY A 1 366 ? 17.366 14.832 -6.355 1.00 72.81 366 GLY A C 1
ATOM 2843 O O . GLY A 1 366 ? 17.077 14.990 -5.173 1.00 72.81 366 GLY A O 1
ATOM 2844 N N . LEU A 1 367 ? 18.043 13.757 -6.777 1.00 74.25 367 LEU A N 1
ATOM 2845 C CA . LEU A 1 367 ? 18.525 12.687 -5.886 1.00 74.25 367 LEU A CA 1
ATOM 2846 C C . LEU A 1 367 ? 19.917 12.974 -5.307 1.00 74.25 367 LEU A C 1
ATOM 2848 O O . LEU A 1 367 ? 20.477 12.151 -4.584 1.00 74.25 367 LEU A O 1
ATOM 2852 N N . LYS A 1 368 ? 20.516 14.129 -5.620 1.00 71.88 368 LYS A N 1
ATOM 2853 C CA . LYS A 1 368 ? 21.869 14.455 -5.170 1.00 71.88 368 LYS A CA 1
ATOM 2854 C C . LYS A 1 368 ? 21.956 14.426 -3.638 1.00 71.88 368 LYS A C 1
ATOM 2856 O O . LYS A 1 368 ? 21.307 15.212 -2.956 1.00 71.88 368 LYS A O 1
ATOM 2861 N N . GLY A 1 369 ? 22.808 13.543 -3.117 1.00 74.25 369 GLY A N 1
ATOM 2862 C CA . GLY A 1 369 ? 23.039 13.377 -1.678 1.00 74.25 369 GLY A CA 1
ATOM 2863 C C . GLY A 1 369 ? 22.155 12.329 -0.994 1.00 74.25 369 GLY A C 1
ATOM 2864 O O . GLY A 1 369 ? 22.352 12.089 0.193 1.00 74.25 369 GLY A O 1
ATOM 2865 N N . PHE A 1 370 ? 21.243 11.672 -1.718 1.00 82.00 370 PHE A N 1
ATOM 2866 C CA . PHE A 1 370 ? 20.394 10.604 -1.187 1.00 82.00 370 PHE A CA 1
ATOM 2867 C C . PHE A 1 370 ? 20.496 9.341 -2.042 1.00 82.00 370 PHE A C 1
ATOM 2869 O O . PHE A 1 370 ? 20.626 9.403 -3.263 1.00 82.00 370 PHE A O 1
ATOM 2876 N N . ARG A 1 371 ? 20.408 8.177 -1.392 1.00 91.12 371 ARG A N 1
ATOM 2877 C CA . ARG A 1 371 ? 20.218 6.898 -2.086 1.00 91.12 371 ARG A CA 1
ATOM 2878 C C . ARG A 1 371 ? 18.768 6.826 -2.564 1.00 91.12 371 ARG A C 1
ATOM 2880 O O . ARG A 1 371 ? 17.861 7.151 -1.799 1.00 91.12 371 ARG A O 1
ATOM 2887 N N . LEU A 1 372 ? 18.543 6.400 -3.806 1.00 92.69 372 LEU A N 1
ATOM 2888 C CA . LEU A 1 372 ? 17.196 6.175 -4.322 1.00 92.69 372 LEU A CA 1
ATOM 2889 C C . LEU A 1 372 ? 16.548 5.019 -3.558 1.00 92.69 372 LEU A C 1
ATOM 2891 O O . LEU A 1 372 ? 17.070 3.906 -3.558 1.00 92.69 372 LEU A O 1
ATOM 2895 N N . ARG A 1 373 ? 15.381 5.260 -2.966 1.00 93.62 373 ARG A N 1
ATOM 2896 C CA . ARG A 1 373 ? 14.501 4.210 -2.445 1.00 93.62 373 ARG A CA 1
ATOM 2897 C C . ARG A 1 373 ? 13.178 4.288 -3.186 1.00 93.62 373 ARG A C 1
ATOM 2899 O O . ARG A 1 373 ? 12.686 5.386 -3.432 1.00 93.62 373 ARG A O 1
ATOM 2906 N N . SER A 1 374 ? 12.650 3.144 -3.596 1.00 95.12 374 SER A N 1
ATOM 2907 C CA . SER A 1 374 ? 11.403 3.069 -4.361 1.00 95.12 374 SER A CA 1
ATOM 2908 C C . SER A 1 374 ? 10.751 1.695 -4.206 1.00 95.12 374 SER A C 1
ATOM 2910 O O . SER A 1 374 ? 11.279 0.806 -3.527 1.00 95.12 374 SER A O 1
ATOM 2912 N N . HIS A 1 375 ? 9.611 1.526 -4.861 1.00 96.62 375 HIS A N 1
ATOM 2913 C CA . HIS A 1 375 ? 8.735 0.369 -4.754 1.00 96.62 375 HIS A CA 1
ATOM 2914 C C . HIS A 1 375 ? 8.120 -0.007 -6.115 1.00 96.62 375 HIS A C 1
ATOM 2916 O O . HIS A 1 375 ? 8.653 0.351 -7.171 1.00 96.62 375 HIS A O 1
ATOM 2922 N N . GLY A 1 376 ? 7.042 -0.795 -6.114 1.00 95.94 376 GLY A N 1
ATOM 2923 C CA . GLY A 1 376 ? 6.291 -1.211 -7.303 1.00 95.94 376 GLY A CA 1
ATOM 2924 C C . GLY A 1 376 ? 6.412 -2.693 -7.653 1.00 95.94 376 GLY A C 1
ATOM 2925 O O . GLY A 1 376 ? 5.496 -3.242 -8.263 1.00 95.94 376 GLY A O 1
ATOM 2926 N N . GLY A 1 377 ? 7.506 -3.347 -7.260 1.00 96.75 377 GLY A N 1
ATOM 2927 C CA . GLY A 1 377 ? 7.845 -4.708 -7.680 1.00 96.75 377 GLY A CA 1
ATOM 2928 C C . GLY A 1 377 ? 7.629 -5.759 -6.593 1.00 96.75 377 GLY A C 1
ATOM 2929 O O . GLY A 1 377 ? 7.175 -5.468 -5.490 1.00 96.75 377 GLY A O 1
ATOM 2930 N N . LEU A 1 378 ? 8.011 -7.003 -6.894 1.00 97.44 378 LEU A N 1
ATOM 2931 C CA . LEU A 1 378 ? 7.822 -8.148 -5.987 1.00 97.44 378 LEU A CA 1
ATOM 2932 C C . LEU A 1 378 ? 8.616 -8.035 -4.680 1.00 97.44 378 LEU A C 1
ATOM 2934 O O . LEU A 1 378 ? 8.212 -8.581 -3.656 1.00 97.44 378 LEU A O 1
ATOM 2938 N N . SER A 1 379 ? 9.746 -7.329 -4.701 1.00 96.62 379 SER A N 1
ATOM 2939 C CA . SER A 1 379 ? 10.569 -7.111 -3.510 1.00 96.62 379 SER A CA 1
ATOM 2940 C C . SER A 1 379 ? 9.917 -6.196 -2.477 1.00 96.62 379 SER A C 1
ATOM 2942 O O . SER A 1 379 ? 10.320 -6.242 -1.323 1.00 96.62 379 SER A O 1
ATOM 2944 N N . GLU A 1 380 ? 8.905 -5.417 -2.868 1.00 98.19 380 GLU A N 1
ATOM 2945 C CA . GLU A 1 380 ? 8.128 -4.544 -1.980 1.00 98.19 380 GLU A CA 1
ATOM 2946 C C . GLU A 1 380 ? 6.715 -5.087 -1.734 1.00 98.19 380 GLU A C 1
ATOM 2948 O O . GLU A 1 380 ? 5.847 -4.368 -1.249 1.00 98.19 380 GLU A O 1
ATOM 2953 N N . GLN A 1 381 ? 6.455 -6.351 -2.081 1.00 97.38 381 GLN A N 1
ATOM 2954 C CA . GLN A 1 381 ? 5.128 -6.932 -1.907 1.00 97.38 381 GLN A CA 1
ATOM 2955 C C . GLN A 1 381 ? 4.852 -7.340 -0.455 1.00 97.38 381 GLN A C 1
ATOM 2957 O O . GLN A 1 381 ? 3.710 -7.284 -0.008 1.00 97.38 381 GLN A O 1
ATOM 2962 N N . HIS A 1 382 ? 5.880 -7.772 0.278 1.00 97.44 382 HIS A N 1
ATOM 2963 C CA . HIS A 1 382 ? 5.734 -8.188 1.670 1.00 97.44 382 HIS A CA 1
ATOM 2964 C C . HIS A 1 382 ? 5.585 -6.968 2.570 1.00 97.44 382 HIS A C 1
ATOM 2966 O O . HIS A 1 382 ? 6.412 -6.062 2.529 1.00 97.44 382 HIS A O 1
ATOM 2972 N N . ILE A 1 383 ? 4.546 -6.974 3.397 1.00 98.31 383 ILE A N 1
ATOM 2973 C CA . ILE A 1 383 ? 4.184 -5.867 4.278 1.00 98.31 383 ILE A CA 1
ATOM 2974 C C . ILE A 1 383 ? 3.746 -6.400 5.647 1.00 98.31 383 ILE A C 1
ATOM 2976 O O . ILE A 1 383 ? 3.300 -7.548 5.748 1.00 98.31 383 ILE A O 1
ATOM 2980 N N . PRO A 1 384 ? 3.860 -5.614 6.725 1.00 98.25 384 PRO A N 1
ATOM 2981 C CA . PRO A 1 384 ? 3.266 -5.974 8.002 1.00 98.25 384 PRO A CA 1
ATOM 2982 C C . PRO A 1 384 ? 1.740 -5.896 7.952 1.00 98.25 384 PRO A C 1
ATOM 2984 O O . PRO A 1 384 ? 1.198 -4.947 7.398 1.00 98.25 384 PRO A O 1
ATOM 2987 N N . LEU A 1 385 ? 1.058 -6.850 8.585 1.00 98.06 385 LEU A N 1
ATOM 2988 C CA . LEU A 1 385 ? -0.365 -6.779 8.909 1.00 98.06 385 LEU A CA 1
ATOM 2989 C C . LEU A 1 385 ? -0.539 -7.115 10.390 1.00 98.06 385 LEU A C 1
ATOM 2991 O O . LEU A 1 385 ? -0.238 -8.229 10.823 1.00 98.06 385 LEU A O 1
ATOM 2995 N N . LEU A 1 386 ? -1.000 -6.140 11.169 1.00 97.62 386 LEU A N 1
ATOM 2996 C CA . LEU A 1 386 ? -1.127 -6.233 12.619 1.00 97.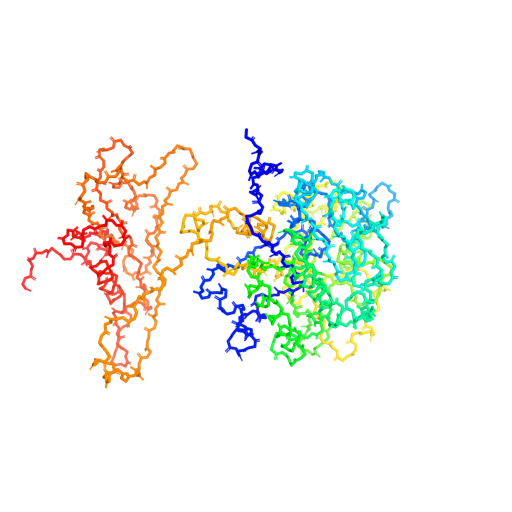62 386 LEU A CA 1
ATOM 2997 C C . LEU A 1 386 ? -2.528 -5.880 13.094 1.00 97.62 386 LEU A C 1
ATOM 2999 O O . LEU A 1 386 ? -3.253 -5.132 12.440 1.00 97.62 386 LEU A O 1
ATOM 3003 N N . ARG A 1 387 ? -2.862 -6.355 14.292 1.00 96.75 387 ARG A N 1
ATOM 3004 C CA . ARG A 1 387 ? -4.040 -5.954 15.058 1.00 96.75 387 ARG A CA 1
ATOM 3005 C C . ARG A 1 387 ? -3.684 -5.827 16.533 1.00 96.75 387 ARG A C 1
ATOM 3007 O O . ARG A 1 387 ? -2.993 -6.689 17.069 1.00 96.75 387 ARG A O 1
ATOM 3014 N N . SER A 1 388 ? -4.216 -4.805 17.197 1.00 97.12 388 SER A N 1
ATOM 3015 C CA . SER A 1 388 ? -4.004 -4.552 18.628 1.00 97.12 388 SER A CA 1
ATOM 3016 C C . SER A 1 388 ? -4.591 -5.624 19.545 1.00 97.12 388 SER A C 1
ATOM 3018 O O . SER A 1 388 ? -4.146 -5.775 20.676 1.00 97.12 388 SER A O 1
ATOM 3020 N N . ALA A 1 389 ? -5.584 -6.371 19.064 1.00 92.44 389 ALA A N 1
ATOM 3021 C CA . ALA A 1 389 ? -6.243 -7.443 19.795 1.00 92.44 389 ALA A CA 1
ATOM 3022 C C . ALA A 1 389 ? -5.994 -8.803 19.120 1.00 92.44 389 ALA A C 1
ATOM 3024 O O . ALA A 1 389 ? -5.949 -8.877 17.884 1.00 92.44 389 ALA A O 1
ATOM 3025 N N . PRO A 1 390 ? -5.894 -9.894 19.898 1.00 89.06 390 PRO A N 1
ATOM 3026 C CA . PRO A 1 390 ? -5.612 -11.217 19.361 1.00 89.06 390 PRO A CA 1
ATOM 3027 C C . PRO A 1 390 ? -6.756 -11.708 18.478 1.00 89.06 390 PRO A C 1
ATOM 3029 O O . PRO A 1 390 ? -7.932 -11.419 18.727 1.00 89.06 390 PRO A O 1
ATOM 3032 N N . LEU A 1 391 ? -6.411 -12.472 17.444 1.00 84.44 391 LEU A N 1
ATOM 3033 C CA . LEU A 1 391 ? -7.389 -13.239 16.681 1.00 84.44 391 LEU A CA 1
ATOM 3034 C C . LEU A 1 391 ? -7.599 -14.613 17.342 1.00 84.44 391 LEU A C 1
ATOM 3036 O O . LEU A 1 391 ? -6.646 -15.169 17.893 1.00 84.44 391 LEU A O 1
ATOM 3040 N N . PRO A 1 392 ? -8.810 -15.201 17.286 1.00 71.00 392 PRO A N 1
ATOM 3041 C CA . PRO A 1 392 ? -9.011 -16.587 17.698 1.00 71.00 392 PRO A CA 1
ATOM 3042 C C . PRO A 1 392 ? -8.064 -17.525 16.943 1.00 71.00 392 PRO A C 1
ATOM 3044 O O . PRO A 1 392 ? -7.779 -17.297 15.768 1.00 71.00 392 PRO A O 1
ATOM 3047 N N . VAL A 1 393 ? -7.650 -18.631 17.567 1.00 57.81 393 VAL A N 1
ATOM 3048 C CA . VAL A 1 393 ? -6.778 -19.640 16.927 1.00 57.81 393 VAL A CA 1
ATOM 3049 C C . VAL A 1 393 ? -7.362 -20.114 15.586 1.00 57.81 393 VAL A C 1
ATOM 3051 O O . VAL A 1 393 ? -6.630 -20.306 14.622 1.00 57.81 393 VAL A O 1
ATOM 3054 N N . THR A 1 394 ? -8.691 -20.173 15.453 1.00 55.66 394 THR A N 1
ATOM 3055 C CA . THR A 1 394 ? -9.380 -20.523 14.198 1.00 55.66 394 THR A CA 1
ATOM 3056 C C . THR A 1 394 ? -9.149 -19.537 13.045 1.00 55.66 394 THR A C 1
ATOM 3058 O O . THR A 1 394 ? -9.268 -19.929 11.889 1.00 55.66 394 THR A O 1
ATOM 3061 N N . ALA A 1 395 ? -8.808 -18.276 13.328 1.00 53.78 395 ALA A N 1
ATOM 3062 C CA . ALA A 1 395 ? -8.462 -17.274 12.318 1.00 53.78 395 ALA A CA 1
ATOM 3063 C C . ALA A 1 395 ? -7.083 -17.528 11.694 1.00 53.78 395 ALA A C 1
ATOM 3065 O O . ALA A 1 395 ? -6.870 -17.222 10.524 1.00 53.78 395 ALA A O 1
ATOM 3066 N N . SER A 1 396 ? -6.160 -18.136 12.451 1.00 48.19 396 SER A N 1
ATOM 3067 C CA . SER A 1 396 ? -4.825 -18.509 11.959 1.00 48.19 396 SER A CA 1
ATOM 3068 C C . SER A 1 396 ? -4.857 -19.628 10.906 1.00 48.19 396 SER A C 1
ATOM 3070 O O . SER A 1 396 ? -3.872 -19.846 10.208 1.00 48.19 396 SER A O 1
ATOM 3072 N N . HIS A 1 397 ? -6.014 -20.283 10.740 1.00 44.59 397 HIS A N 1
ATOM 3073 C CA . HIS A 1 397 ? -6.277 -21.305 9.728 1.00 44.59 397 HIS A CA 1
ATOM 3074 C C . HIS A 1 397 ? -6.948 -20.764 8.457 1.00 44.59 397 HIS A C 1
ATOM 3076 O O . HIS A 1 397 ? -7.418 -21.567 7.648 1.00 44.59 397 HIS A O 1
ATOM 3082 N N . LYS A 1 398 ? -7.021 -19.437 8.246 1.00 48.66 398 LYS A N 1
ATOM 3083 C CA . LYS A 1 398 ? -7.424 -18.896 6.938 1.00 48.66 398 LYS A CA 1
ATOM 3084 C C . LYS A 1 398 ? -6.415 -19.405 5.898 1.00 48.66 398 LYS A C 1
ATOM 3086 O O . LYS A 1 398 ? -5.289 -18.929 5.814 1.00 48.66 398 LYS A O 1
ATOM 3091 N N . MET A 1 399 ? -6.812 -20.444 5.161 1.00 45.19 399 MET A N 1
ATOM 3092 C CA . MET A 1 399 ? -6.110 -20.975 3.998 1.00 45.19 399 MET A CA 1
ATOM 3093 C C . MET A 1 399 ? -6.101 -19.872 2.946 1.00 45.19 399 MET A C 1
ATOM 3095 O O . MET A 1 399 ? -7.098 -19.714 2.255 1.00 45.19 399 MET A O 1
ATOM 3099 N N . ASN A 1 400 ? -5.066 -19.037 2.936 1.00 51.75 400 ASN A N 1
ATOM 3100 C CA . ASN A 1 400 ? -4.531 -18.252 1.822 1.00 51.75 400 ASN A CA 1
ATOM 3101 C C . ASN A 1 400 ? -3.559 -17.232 2.418 1.00 51.75 400 ASN A C 1
ATOM 3103 O O . ASN A 1 400 ? -3.769 -16.710 3.508 1.00 51.75 400 ASN A O 1
ATOM 3107 N N . GLU A 1 401 ? -2.471 -16.977 1.709 1.00 81.38 401 GLU A N 1
ATOM 3108 C CA . GLU A 1 401 ? -1.517 -15.925 2.034 1.00 81.38 401 GLU A CA 1
ATOM 3109 C C . GLU A 1 401 ? -2.233 -14.601 2.352 1.00 81.38 401 GLU A C 1
ATOM 3111 O O . GLU A 1 401 ? -2.962 -14.079 1.506 1.00 81.38 401 GLU A O 1
ATOM 3116 N N . TRP A 1 402 ? -2.055 -14.087 3.576 1.00 90.88 402 TRP A N 1
ATOM 3117 C CA . TRP A 1 402 ? -2.692 -12.846 4.020 1.00 90.88 402 TRP A CA 1
ATOM 3118 C C . TRP A 1 402 ? -2.363 -11.704 3.069 1.00 90.88 402 TRP A C 1
ATOM 3120 O O . TRP A 1 402 ? -1.224 -11.571 2.613 1.00 90.88 402 TRP A O 1
ATOM 3130 N N . ARG A 1 403 ? -3.349 -10.852 2.802 1.00 96.75 403 ARG A N 1
ATOM 3131 C CA . ARG A 1 403 ? -3.214 -9.688 1.929 1.00 96.75 403 ARG A CA 1
ATOM 3132 C C . ARG A 1 403 ? -3.365 -8.400 2.723 1.00 96.75 403 ARG A C 1
ATOM 3134 O O . ARG A 1 403 ? -4.059 -8.373 3.737 1.00 96.75 403 ARG A O 1
ATOM 3141 N N . ASN A 1 404 ? -2.768 -7.302 2.260 1.00 98.00 404 ASN A N 1
ATOM 3142 C CA . ASN A 1 404 ? -3.023 -5.992 2.882 1.00 98.00 404 ASN A CA 1
ATOM 3143 C C . ASN A 1 404 ? -4.522 -5.638 2.865 1.00 98.00 404 ASN A C 1
ATOM 3145 O O . ASN A 1 404 ? -5.047 -5.080 3.825 1.00 98.00 404 ASN A O 1
ATOM 3149 N N . PHE A 1 405 ? -5.241 -6.059 1.824 1.00 97.75 405 PHE A N 1
ATOM 3150 C CA . PHE A 1 405 ? -6.688 -5.908 1.709 1.00 97.75 405 PHE A CA 1
ATOM 3151 C C . PHE A 1 405 ? -7.522 -6.878 2.558 1.00 97.75 405 PHE A C 1
ATOM 3153 O O . PHE A 1 405 ? -8.748 -6.911 2.458 1.00 97.75 405 PHE A O 1
ATOM 3160 N N . ASP A 1 406 ? -6.881 -7.615 3.465 1.00 97.12 406 ASP A N 1
ATOM 3161 C CA . ASP A 1 406 ? -7.547 -8.276 4.583 1.00 97.12 406 ASP A CA 1
ATOM 3162 C C . ASP A 1 406 ? -7.607 -7.396 5.841 1.00 97.12 406 ASP A C 1
ATOM 3164 O O . ASP A 1 406 ? -8.212 -7.805 6.827 1.00 97.12 406 ASP A O 1
ATOM 3168 N N . ALA A 1 407 ? -7.049 -6.178 5.831 1.00 97.94 407 ALA A N 1
ATOM 3169 C CA . ALA A 1 407 ? -6.982 -5.319 7.016 1.00 97.94 407 ALA A CA 1
ATOM 3170 C C . ALA A 1 407 ? -8.350 -5.043 7.668 1.00 97.94 407 ALA A C 1
ATOM 3172 O O . ALA A 1 407 ? -8.476 -5.155 8.886 1.00 97.94 407 ALA A O 1
ATOM 3173 N N . PHE A 1 408 ? -9.397 -4.764 6.882 1.00 98.19 408 PHE A N 1
ATOM 3174 C CA . PHE A 1 408 ? -10.755 -4.596 7.419 1.00 98.19 408 PHE A CA 1
ATOM 3175 C C . PHE A 1 408 ? -11.361 -5.904 7.935 1.00 98.19 408 PHE A C 1
ATOM 3177 O O . PHE A 1 408 ? -12.082 -5.888 8.927 1.00 98.19 408 PHE A O 1
ATOM 3184 N N . ASP A 1 409 ? -11.056 -7.041 7.307 1.00 95.06 409 ASP A N 1
ATOM 3185 C CA . ASP A 1 409 ? -11.488 -8.353 7.803 1.00 95.06 409 ASP A CA 1
ATOM 3186 C C . ASP A 1 409 ? -10.847 -8.652 9.163 1.00 95.06 409 ASP A C 1
ATOM 3188 O O . ASP A 1 409 ? -11.548 -8.994 10.114 1.00 95.06 409 ASP A O 1
ATOM 3192 N N . VAL A 1 410 ? -9.536 -8.428 9.279 1.00 93.94 410 VAL A N 1
ATOM 3193 C CA . VAL A 1 410 ? -8.780 -8.539 10.531 1.00 93.94 410 VAL A CA 1
ATOM 3194 C C . VAL A 1 410 ? -9.335 -7.588 11.594 1.00 93.94 410 VAL A C 1
ATOM 3196 O O . VAL A 1 410 ? -9.506 -7.986 12.745 1.00 93.94 410 VAL A O 1
ATOM 3199 N N . ALA A 1 411 ? -9.667 -6.351 11.230 1.00 96.25 411 ALA A N 1
ATOM 3200 C CA . ALA A 1 411 ? -10.181 -5.365 12.172 1.00 96.25 411 ALA A CA 1
ATOM 3201 C C . ALA A 1 411 ? -11.598 -5.694 12.684 1.00 96.25 411 ALA A C 1
ATOM 3203 O O . ALA A 1 411 ? -11.846 -5.585 13.886 1.00 96.25 411 ALA A O 1
ATOM 3204 N N . LEU A 1 412 ? -12.507 -6.117 11.797 1.00 95.50 412 LEU A N 1
ATOM 3205 C CA . LEU A 1 412 ? -13.952 -6.154 12.062 1.00 95.50 412 LEU A CA 1
ATOM 3206 C C . LEU A 1 412 ? -14.506 -7.536 12.424 1.00 95.50 412 LEU A C 1
ATOM 3208 O O . LEU A 1 412 ? -15.405 -7.642 13.259 1.00 95.50 412 LEU A O 1
ATOM 3212 N N . ASN A 1 413 ? -14.020 -8.606 11.791 1.00 91.44 413 ASN A N 1
ATOM 3213 C CA . ASN A 1 413 ? -14.717 -9.899 11.822 1.00 91.44 413 ASN A CA 1
ATOM 3214 C C . ASN A 1 413 ? -14.445 -10.732 13.074 1.00 91.44 413 ASN A C 1
ATOM 3216 O O . ASN A 1 413 ? -15.129 -11.729 13.322 1.00 91.44 413 ASN A O 1
ATOM 3220 N N . TRP A 1 414 ? -13.470 -10.328 13.880 1.00 86.25 414 TRP A N 1
ATOM 3221 C CA . TRP A 1 414 ? -12.951 -11.157 14.953 1.00 86.25 414 TRP A CA 1
ATOM 3222 C C . TRP A 1 414 ? -13.287 -10.567 16.323 1.00 86.25 414 TRP A C 1
ATOM 3224 O O . TRP A 1 414 ? -13.101 -9.369 16.547 1.00 86.25 414 TRP A O 1
ATOM 3234 N N . PRO A 1 415 ? -13.799 -11.381 17.265 1.00 74.00 415 PRO A N 1
ATOM 3235 C CA . PRO A 1 415 ? -14.084 -10.906 18.609 1.00 74.00 415 PRO A CA 1
ATOM 3236 C C . PRO A 1 415 ? -12.785 -10.545 19.336 1.00 74.00 415 PRO A C 1
ATOM 3238 O O . PRO A 1 415 ? -11.743 -11.165 19.127 1.00 74.00 415 PRO A O 1
ATOM 3241 N N . ASN A 1 416 ? -12.862 -9.575 20.246 1.00 68.38 416 ASN A N 1
ATOM 3242 C CA . ASN A 1 416 ? -11.787 -9.325 21.199 1.00 68.38 416 ASN A CA 1
ATOM 3243 C C . ASN A 1 416 ? -11.780 -10.467 22.216 1.00 68.38 416 ASN A C 1
ATOM 3245 O O . ASN A 1 416 ? -12.646 -10.535 23.088 1.00 68.38 416 ASN A O 1
ATOM 3249 N N . VAL A 1 417 ? -10.835 -11.395 22.074 1.00 57.41 417 VAL A N 1
ATOM 3250 C CA . VAL A 1 417 ? -10.610 -12.425 23.088 1.00 57.41 417 VAL A CA 1
ATOM 3251 C C . VAL A 1 417 ? -9.921 -11.737 24.261 1.00 57.41 417 VAL A C 1
ATOM 3253 O O . VAL A 1 417 ? -8.798 -11.255 24.124 1.00 57.41 417 VAL A O 1
ATOM 3256 N N . LYS A 1 418 ? -10.600 -11.644 25.409 1.00 43.78 418 LYS A N 1
ATOM 3257 C CA . LYS A 1 418 ? -9.929 -11.246 26.646 1.00 43.78 418 LYS A CA 1
ATOM 3258 C C . LYS A 1 418 ? -8.953 -12.359 27.006 1.00 43.78 418 LYS A C 1
ATOM 3260 O O . LYS A 1 418 ? -9.376 -13.483 27.260 1.00 43.78 418 LYS A O 1
ATOM 3265 N N . VAL A 1 419 ? -7.665 -12.043 27.026 1.00 39.69 419 VAL A N 1
ATOM 3266 C CA . VAL A 1 419 ? -6.704 -12.846 27.778 1.00 39.69 419 VAL A CA 1
ATOM 3267 C C . VAL A 1 419 ? -7.081 -12.632 29.240 1.00 39.69 419 VAL A C 1
ATOM 3269 O O . VAL A 1 419 ? -6.918 -11.530 29.760 1.00 39.69 419 VAL A O 1
ATOM 3272 N N . GLU A 1 420 ? -7.697 -13.625 29.879 1.00 28.23 420 GLU A N 1
ATOM 3273 C CA . GLU A 1 420 ? -7.907 -13.573 31.323 1.00 28.23 420 GLU A CA 1
ATOM 3274 C C . GLU A 1 420 ? -6.529 -13.469 31.980 1.00 28.23 420 GLU A C 1
ATOM 3276 O O . GLU A 1 420 ? -5.668 -14.333 31.805 1.00 28.23 420 GLU A O 1
ATOM 3281 N N . SER A 1 421 ? -6.293 -12.358 32.677 1.00 26.52 421 SER A N 1
ATOM 3282 C CA . SER A 1 421 ? -5.117 -12.175 33.514 1.00 26.52 421 SER A CA 1
ATOM 3283 C C . SER A 1 421 ? -5.062 -13.330 34.507 1.00 26.52 421 SER A C 1
ATOM 3285 O O . SER A 1 421 ? -6.003 -13.508 35.280 1.00 26.52 421 SER A O 1
ATOM 3287 N N . MET A 1 422 ? -3.974 -14.103 34.490 1.00 30.02 422 MET A N 1
ATOM 3288 C CA . MET A 1 422 ? -3.655 -15.014 35.584 1.00 30.02 422 MET A CA 1
ATOM 3289 C C . MET A 1 422 ? -3.651 -14.203 36.877 1.00 30.02 422 MET A C 1
ATOM 3291 O O . MET A 1 422 ? -2.805 -13.330 37.070 1.00 30.02 422 MET A O 1
ATOM 3295 N N . ASP A 1 423 ? -4.639 -14.468 37.721 1.00 25.11 423 ASP A N 1
ATOM 3296 C CA . ASP A 1 423 ? -4.770 -13.870 39.036 1.00 25.11 423 ASP A CA 1
ATOM 3297 C C . ASP A 1 423 ? -3.494 -14.190 39.830 1.00 25.11 423 ASP A C 1
ATOM 3299 O O . ASP A 1 423 ? -3.130 -15.353 40.031 1.00 25.11 423 ASP A O 1
ATOM 3303 N N . SER A 1 424 ? -2.758 -13.149 40.208 1.00 28.28 424 SER A N 1
ATOM 3304 C CA . SER A 1 424 ? -1.421 -13.215 40.800 1.00 28.28 424 SER A CA 1
ATOM 3305 C C . SER A 1 424 ? -1.474 -13.604 42.281 1.00 28.28 424 SER A C 1
ATOM 3307 O O . SER A 1 424 ? -0.979 -12.885 43.147 1.00 28.28 424 SER A O 1
ATOM 3309 N N . THR A 1 425 ? -2.093 -14.741 42.597 1.00 27.28 425 THR A N 1
ATOM 3310 C CA . THR A 1 425 ? -2.211 -15.259 43.968 1.00 27.28 425 THR A CA 1
ATOM 3311 C C . THR A 1 425 ? -1.616 -16.657 44.114 1.00 27.28 425 THR A C 1
ATOM 3313 O O . THR A 1 425 ? -2.196 -17.535 44.744 1.00 27.28 425 THR A O 1
ATOM 3316 N N . HIS A 1 426 ? -0.397 -16.868 43.613 1.00 29.48 426 HIS A N 1
ATOM 3317 C CA . HIS A 1 426 ? 0.452 -17.966 44.082 1.00 29.48 426 HIS A CA 1
ATOM 3318 C C . HIS A 1 426 ? 1.824 -17.452 44.533 1.00 29.48 426 HIS A C 1
ATOM 3320 O O . HIS A 1 426 ? 2.675 -17.084 43.735 1.00 29.48 426 HIS A O 1
ATOM 3326 N N . ASN A 1 427 ? 1.946 -17.403 45.865 1.00 26.34 427 ASN A N 1
ATOM 3327 C CA . ASN A 1 427 ? 3.117 -17.228 46.722 1.00 26.34 427 ASN A CA 1
ATOM 3328 C C . ASN A 1 427 ? 4.472 -16.956 46.047 1.00 26.34 427 ASN A C 1
ATOM 3330 O O . ASN A 1 427 ? 5.150 -17.834 45.518 1.00 26.34 427 ASN A O 1
ATOM 3334 N N . GLU A 1 428 ? 4.916 -15.727 46.274 1.00 27.42 428 GLU A N 1
ATOM 3335 C CA . GLU A 1 428 ? 6.207 -15.114 45.986 1.00 27.42 428 GLU A CA 1
ATOM 3336 C C . GLU A 1 428 ? 7.351 -15.695 46.857 1.00 27.42 428 GLU A C 1
ATOM 3338 O O . GLU A 1 428 ? 8.013 -14.979 47.608 1.00 27.42 428 GLU A O 1
ATOM 3343 N N . LYS A 1 429 ? 7.571 -17.021 46.821 1.00 26.31 429 LYS A N 1
ATOM 3344 C CA . LYS A 1 429 ? 8.669 -17.667 47.576 1.00 26.31 429 LYS A CA 1
ATOM 3345 C C . LYS A 1 429 ? 9.604 -18.602 46.809 1.00 26.31 429 LYS A C 1
ATOM 3347 O O . LYS A 1 429 ? 10.639 -18.934 47.374 1.00 26.31 429 LYS A O 1
ATOM 3352 N N . ASP A 1 430 ? 9.357 -18.903 45.535 1.00 27.67 430 ASP A N 1
ATOM 3353 C CA . ASP A 1 430 ? 10.278 -19.735 44.729 1.00 27.67 430 ASP A CA 1
ATOM 3354 C C . ASP A 1 430 ? 10.998 -18.977 43.593 1.00 27.67 430 ASP A C 1
ATOM 3356 O O . ASP A 1 430 ? 11.738 -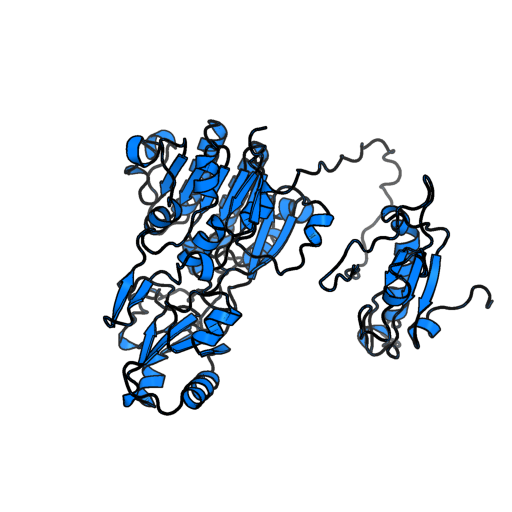19.563 42.805 1.00 27.67 430 ASP A O 1
ATOM 3360 N N . ALA A 1 431 ? 10.864 -17.648 43.525 1.00 27.48 431 ALA A N 1
ATOM 3361 C CA . ALA A 1 431 ? 11.439 -16.815 42.460 1.00 27.48 431 ALA A CA 1
ATOM 3362 C C . ALA A 1 431 ? 12.896 -16.350 42.702 1.00 27.48 431 ALA A C 1
ATOM 3364 O O . ALA A 1 431 ? 13.326 -15.351 42.130 1.00 27.48 431 ALA A O 1
ATOM 3365 N N . SER A 1 432 ? 13.675 -17.043 43.542 1.00 26.41 432 SER A N 1
ATOM 3366 C CA . SER A 1 432 ? 15.067 -16.662 43.861 1.00 26.41 432 SER A CA 1
ATOM 3367 C C . SER A 1 432 ? 16.137 -17.677 43.435 1.00 26.41 432 SER A C 1
ATOM 3369 O O . SER A 1 432 ? 17.287 -17.564 43.853 1.00 26.41 432 SER A O 1
ATOM 3371 N N . SER A 1 433 ? 15.819 -18.631 42.551 1.00 27.03 433 SER A N 1
ATOM 3372 C CA . SER A 1 433 ? 16.815 -19.584 42.025 1.00 27.03 433 SER A CA 1
ATOM 3373 C C . SER A 1 433 ? 16.707 -19.858 40.522 1.00 27.03 433 SER A C 1
ATOM 3375 O O . SER A 1 433 ? 16.743 -20.999 40.080 1.00 27.03 433 SER A O 1
ATOM 3377 N N . LEU A 1 434 ? 16.623 -18.812 39.697 1.00 24.67 434 LEU A N 1
ATOM 3378 C CA . LEU A 1 434 ? 16.825 -18.949 38.250 1.00 24.67 434 LEU A CA 1
ATOM 3379 C C . LEU A 1 434 ? 17.780 -17.865 37.750 1.00 24.67 434 LEU A C 1
ATOM 3381 O O . LEU A 1 434 ? 17.384 -16.793 37.299 1.00 24.67 434 LEU A O 1
ATOM 3385 N N . SER A 1 435 ? 19.076 -18.160 37.850 1.00 22.86 435 SER A N 1
ATOM 3386 C CA . SER A 1 435 ? 20.104 -17.476 37.076 1.00 22.86 435 SER A CA 1
ATOM 3387 C C . SER A 1 435 ? 19.935 -17.846 35.603 1.00 22.86 435 SER A C 1
ATOM 3389 O O . SER A 1 435 ? 20.079 -19.011 35.231 1.00 22.86 435 SER A O 1
ATOM 3391 N N . PHE A 1 436 ? 19.640 -16.851 34.770 1.00 29.38 436 PHE A N 1
ATOM 3392 C CA . PHE A 1 436 ? 19.708 -16.960 33.318 1.00 29.38 436 PHE A CA 1
ATOM 3393 C C . PHE A 1 436 ? 21.166 -17.102 32.881 1.00 29.38 436 PHE A C 1
ATOM 3395 O O . PHE A 1 436 ? 21.888 -16.110 32.806 1.00 29.38 436 PHE A O 1
ATOM 3402 N N . THR A 1 437 ? 21.578 -18.320 32.545 1.00 25.89 437 THR A N 1
ATOM 3403 C CA . THR A 1 437 ? 22.732 -18.572 31.680 1.00 25.89 437 THR A CA 1
ATOM 3404 C C . THR A 1 437 ? 22.456 -19.782 30.784 1.00 25.89 437 THR A C 1
ATOM 3406 O O . THR A 1 437 ? 21.858 -20.766 31.207 1.00 25.89 437 THR A O 1
ATOM 3409 N N . ASP A 1 438 ? 22.910 -19.660 29.536 1.00 24.17 438 ASP A N 1
ATOM 3410 C CA . ASP A 1 438 ? 22.911 -20.625 28.428 1.00 24.17 438 ASP A CA 1
ATOM 3411 C C . ASP A 1 438 ? 21.662 -20.743 27.532 1.00 24.17 438 ASP A C 1
ATOM 3413 O O . ASP A 1 438 ? 20.772 -21.578 27.662 1.00 24.17 438 ASP A O 1
ATOM 3417 N N . SER A 1 439 ? 21.712 -19.904 26.497 1.00 34.34 439 SER A N 1
ATOM 3418 C CA . SER A 1 439 ? 21.078 -20.022 25.185 1.00 34.34 439 SER A CA 1
ATOM 3419 C C . SER A 1 439 ? 21.100 -21.432 24.570 1.00 34.34 439 SER A C 1
ATOM 3421 O O . SER A 1 439 ? 22.176 -22.032 24.494 1.00 34.34 439 SER A O 1
ATOM 3423 N N . LYS A 1 440 ? 19.964 -21.865 23.986 1.00 25.02 440 LYS A N 1
ATOM 3424 C CA . LYS A 1 440 ? 19.854 -22.513 22.653 1.00 25.02 440 LYS A CA 1
ATOM 3425 C C . LYS A 1 440 ? 18.388 -22.793 22.249 1.00 25.02 440 LYS A C 1
ATOM 3427 O O . LYS A 1 440 ? 17.717 -23.602 22.871 1.00 25.02 440 LYS A O 1
ATOM 3432 N N . GLU A 1 441 ? 17.957 -22.117 21.179 1.00 30.78 441 GLU A N 1
ATOM 3433 C CA . GLU A 1 441 ? 16.981 -22.546 20.152 1.00 30.78 441 GLU A CA 1
ATOM 3434 C C . GLU A 1 441 ? 15.604 -23.089 20.598 1.00 30.78 441 GLU A C 1
ATOM 3436 O O . GLU A 1 441 ? 15.416 -24.288 20.781 1.00 30.78 441 GLU A O 1
ATOM 3441 N N . ALA A 1 442 ? 14.587 -22.220 20.622 1.00 25.98 442 ALA A N 1
ATOM 3442 C CA . ALA A 1 442 ? 13.194 -22.644 20.465 1.00 25.98 442 ALA A CA 1
ATOM 3443 C C . ALA A 1 442 ? 12.872 -22.749 18.960 1.00 25.98 442 ALA A C 1
ATOM 3445 O O . ALA A 1 442 ? 12.835 -21.736 18.261 1.00 25.98 442 ALA A O 1
ATOM 3446 N N . LEU A 1 443 ? 12.689 -23.971 18.452 1.00 28.34 443 LEU A N 1
ATOM 3447 C CA . LEU A 1 443 ? 12.235 -24.243 17.082 1.00 28.34 443 LEU A CA 1
ATOM 3448 C C . LEU A 1 443 ? 10.690 -24.258 17.004 1.00 28.34 443 LEU A C 1
ATOM 3450 O O . LEU A 1 443 ? 10.040 -24.642 17.979 1.00 28.34 443 LEU A O 1
ATOM 3454 N N . PRO A 1 444 ? 10.089 -23.873 15.861 1.00 28.09 444 PRO A N 1
ATOM 3455 C CA . PRO A 1 444 ? 8.639 -23.843 15.676 1.00 28.09 444 PRO A CA 1
ATOM 3456 C C . PRO A 1 444 ? 8.063 -25.260 15.518 1.00 28.09 444 PRO A C 1
ATOM 3458 O O . PRO A 1 444 ? 8.475 -26.020 14.641 1.00 28.09 444 PRO A O 1
ATOM 3461 N N . LEU A 1 445 ? 7.084 -25.609 16.354 1.00 29.89 445 LEU A N 1
ATOM 3462 C CA . LEU A 1 445 ? 6.248 -26.801 16.192 1.00 29.89 445 LEU A CA 1
ATOM 3463 C C . LEU A 1 445 ? 5.146 -26.499 15.163 1.00 29.89 445 LEU A C 1
ATOM 3465 O O . LEU A 1 445 ? 4.312 -25.624 15.387 1.00 29.89 445 LEU A O 1
ATOM 3469 N N . TYR A 1 446 ? 5.138 -27.219 14.040 1.00 30.14 446 TYR A N 1
ATOM 3470 C CA . TYR A 1 446 ? 4.059 -27.170 13.050 1.00 30.14 446 TYR A CA 1
ATOM 3471 C C . TYR A 1 446 ? 2.957 -28.160 13.445 1.00 30.14 446 TYR A C 1
ATOM 3473 O O . TYR A 1 446 ? 3.219 -29.351 13.587 1.00 30.14 446 TYR A O 1
ATOM 3481 N N . SER A 1 447 ? 1.720 -27.681 13.585 1.00 29.88 447 SER A N 1
ATOM 3482 C CA . SER A 1 447 ? 0.526 -28.533 13.580 1.00 29.88 447 SER A CA 1
ATOM 3483 C C . SER A 1 447 ? -0.210 -28.303 12.262 1.00 29.88 447 SER A C 1
ATOM 3485 O O . SER A 1 447 ? -0.485 -27.162 11.895 1.00 29.88 447 SER A O 1
ATOM 3487 N N . HIS A 1 448 ? -0.481 -29.373 11.514 1.00 31.00 448 HIS A N 1
ATOM 3488 C CA . HIS A 1 448 ? -1.285 -29.313 10.297 1.00 31.00 448 HIS A CA 1
ATOM 3489 C C . HIS A 1 448 ? -2.607 -30.051 10.505 1.00 31.00 448 HIS A C 1
ATOM 3491 O O . HIS A 1 448 ? -2.628 -31.205 10.920 1.00 31.00 448 HIS A O 1
ATOM 3497 N N . SER A 1 449 ? -3.692 -29.373 10.138 1.00 28.83 449 SER A N 1
ATOM 3498 C CA . SER A 1 449 ? -4.947 -29.969 9.686 1.00 28.83 449 SER A CA 1
ATOM 3499 C C . SER A 1 449 ? -4.945 -29.858 8.160 1.00 28.83 449 SER A C 1
ATOM 3501 O O . SER A 1 449 ? -4.874 -28.746 7.637 1.00 28.83 449 SER A O 1
ATOM 3503 N N . ILE A 1 450 ? -4.974 -30.983 7.444 1.00 26.36 450 ILE A N 1
ATOM 3504 C CA . ILE A 1 450 ? -5.137 -31.004 5.983 1.00 26.36 450 ILE A CA 1
ATOM 3505 C C . ILE A 1 450 ? -6.624 -30.800 5.667 1.00 26.36 450 ILE A C 1
ATOM 3507 O O . ILE A 1 450 ? -7.446 -31.591 6.122 1.00 26.36 450 ILE A O 1
ATOM 3511 N N . ASP A 1 451 ? -6.967 -29.790 4.864 1.00 28.91 451 ASP A N 1
ATOM 3512 C CA . ASP A 1 451 ? -8.245 -29.753 4.141 1.00 28.91 451 ASP A CA 1
ATOM 3513 C C . ASP A 1 451 ? -7.962 -29.640 2.637 1.00 28.91 451 ASP A C 1
ATOM 3515 O O . ASP A 1 451 ? -7.510 -28.611 2.129 1.00 28.91 451 ASP A O 1
ATOM 3519 N N . ASN A 1 452 ? -8.170 -30.756 1.938 1.00 27.72 452 ASN A N 1
ATOM 3520 C CA . ASN A 1 452 ? -8.266 -30.807 0.490 1.00 27.72 452 ASN A CA 1
ATOM 3521 C C . ASN A 1 452 ? -9.730 -30.543 0.142 1.00 27.72 452 ASN A C 1
ATOM 3523 O O . ASN A 1 452 ? -10.608 -31.299 0.540 1.00 27.72 452 ASN A O 1
ATOM 3527 N N . LYS A 1 453 ? -9.953 -29.474 -0.628 1.00 32.84 453 LYS A N 1
ATOM 3528 C CA . 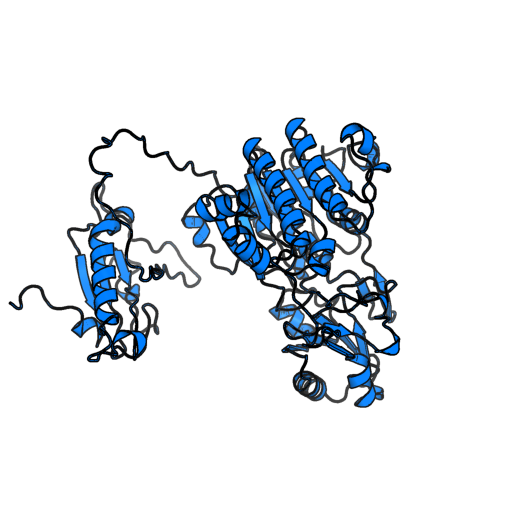LYS A 1 453 ? -11.228 -29.036 -1.210 1.00 32.84 453 LYS A CA 1
ATOM 3529 C C . LYS A 1 453 ? -12.282 -30.153 -1.293 1.00 32.84 453 LYS A C 1
ATOM 3531 O O . LYS A 1 453 ? -12.142 -31.082 -2.082 1.00 32.84 453 LYS A O 1
ATOM 3536 N N . THR A 1 454 ? -13.388 -29.916 -0.584 1.00 31.69 454 THR A N 1
ATOM 3537 C CA . THR A 1 454 ? -14.681 -30.628 -0.531 1.00 31.69 454 THR A CA 1
ATOM 3538 C C . THR A 1 454 ? -14.888 -31.567 0.669 1.00 31.69 454 THR A C 1
ATOM 3540 O O . THR A 1 454 ? -14.386 -32.677 0.703 1.00 31.69 454 THR A O 1
ATOM 3543 N N . ARG A 1 455 ? -15.804 -31.127 1.556 1.00 29.67 455 ARG A N 1
ATOM 3544 C CA . ARG A 1 455 ? -16.481 -31.834 2.671 1.00 29.67 455 ARG A CA 1
ATOM 3545 C C . ARG A 1 455 ? -15.775 -31.830 4.044 1.00 29.67 455 ARG A C 1
ATOM 3547 O O . ARG A 1 455 ? -14.922 -32.645 4.322 1.00 29.67 455 ARG A O 1
ATOM 3554 N N . GLY A 1 456 ? -16.300 -30.972 4.931 1.00 29.62 456 GLY A N 1
ATOM 3555 C CA . GLY A 1 456 ? -16.621 -31.256 6.343 1.00 29.62 456 GLY A CA 1
ATOM 3556 C C . GLY A 1 456 ? -15.509 -31.702 7.307 1.00 29.62 456 GLY A C 1
ATOM 3557 O O . GLY A 1 456 ? -15.083 -32.840 7.258 1.00 29.62 456 GLY A O 1
ATOM 3558 N N . ARG A 1 457 ? -15.180 -30.826 8.276 1.00 31.05 457 ARG A N 1
ATOM 3559 C CA . ARG A 1 457 ? -14.586 -31.087 9.616 1.00 31.05 457 ARG A CA 1
ATOM 3560 C C . ARG A 1 457 ? -13.687 -32.333 9.751 1.00 31.05 457 ARG A C 1
ATOM 3562 O O . ARG A 1 457 ? -14.192 -33.435 9.915 1.00 31.05 457 ARG A O 1
ATOM 3569 N N . ARG A 1 458 ? -12.375 -32.134 9.924 1.00 42.16 458 ARG A N 1
ATOM 3570 C CA . ARG A 1 458 ? -11.453 -33.181 10.409 1.00 42.16 458 ARG A CA 1
ATOM 3571 C C . ARG A 1 458 ? -10.884 -32.860 11.799 1.00 42.16 458 ARG A C 1
ATOM 3573 O O . ARG A 1 458 ? -9.694 -32.642 11.976 1.00 42.16 458 ARG A O 1
ATOM 3580 N N . ILE A 1 459 ? -11.779 -32.835 12.787 1.00 40.38 459 ILE A N 1
ATOM 3581 C CA . ILE A 1 459 ? -11.487 -33.156 14.196 1.00 40.38 459 ILE A CA 1
ATOM 3582 C C . ILE A 1 459 ? -12.320 -34.418 14.475 1.00 40.38 459 ILE A C 1
ATOM 3584 O O . ILE A 1 459 ? -13.473 -34.443 14.031 1.00 40.38 459 ILE A O 1
ATOM 3588 N N . PRO A 1 460 ? -11.799 -35.457 15.156 1.00 43.94 460 PRO A N 1
ATOM 3589 C CA . PRO A 1 460 ? -12.630 -36.573 15.607 1.00 43.94 460 PRO A CA 1
ATOM 3590 C C . PRO A 1 460 ? -13.878 -36.048 16.345 1.00 43.94 460 PRO A C 1
ATOM 3592 O O . PRO A 1 460 ? -13.773 -35.066 17.079 1.00 43.94 460 PRO A O 1
ATOM 3595 N N . ASN A 1 461 ? -15.054 -36.658 16.136 1.00 50.50 461 ASN A N 1
ATOM 3596 C CA . ASN A 1 461 ? -16.289 -36.328 16.875 1.00 50.50 461 ASN A CA 1
ATOM 3597 C C . ASN A 1 461 ? -15.986 -36.134 18.359 1.00 50.50 461 ASN A C 1
ATOM 3599 O O . ASN A 1 461 ? -15.445 -37.084 18.895 1.00 50.50 461 ASN A O 1
ATOM 3603 N N . ASP A 1 462 ? -16.349 -35.005 18.993 1.00 54.69 462 ASP A N 1
ATOM 3604 C CA . ASP A 1 462 ? -16.030 -34.685 20.402 1.00 54.69 462 ASP A CA 1
ATOM 3605 C C . ASP A 1 462 ? -15.910 -35.934 21.296 1.00 54.69 462 ASP A C 1
ATOM 3607 O O . ASP A 1 462 ? -16.817 -36.780 21.276 1.00 54.69 462 ASP A O 1
ATOM 3611 N N . PRO A 1 463 ? -14.831 -36.060 22.097 1.00 56.75 463 PRO A N 1
ATOM 3612 C CA . PRO A 1 463 ? -14.640 -37.242 22.920 1.00 56.75 463 PRO A CA 1
ATOM 3613 C C . PRO A 1 463 ? -15.852 -37.400 23.850 1.00 56.75 463 PRO A C 1
ATOM 3615 O O . PRO A 1 463 ? -16.462 -36.394 24.244 1.00 56.75 463 PRO A O 1
ATOM 3618 N N . PRO A 1 464 ? -16.232 -38.637 24.222 1.00 59.16 464 PRO A N 1
ATOM 3619 C CA . PRO A 1 464 ? -17.331 -38.872 25.152 1.00 59.16 464 PRO A CA 1
ATOM 3620 C C . PRO A 1 464 ? -17.227 -37.935 26.362 1.00 59.16 464 PRO A C 1
ATOM 3622 O O . PRO A 1 464 ? -16.135 -37.753 26.902 1.00 59.16 464 PRO A O 1
ATOM 3625 N N . ARG A 1 465 ? -18.343 -37.305 26.767 1.00 52.38 465 ARG A N 1
ATOM 3626 C CA . ARG A 1 465 ? -18.347 -36.228 27.780 1.00 52.38 465 ARG A CA 1
ATOM 3627 C C . ARG A 1 465 ? -17.456 -36.571 28.979 1.00 52.38 465 ARG A C 1
ATOM 3629 O O . ARG A 1 465 ? -17.747 -37.505 29.721 1.00 52.38 465 ARG A O 1
ATOM 3636 N N . GLY A 1 466 ? -16.416 -35.761 29.180 1.00 59.81 466 GLY A N 1
ATOM 3637 C CA . GLY A 1 466 ? -15.468 -35.891 30.289 1.00 59.81 466 GLY A CA 1
ATOM 3638 C C . GLY A 1 466 ? -14.204 -36.703 29.987 1.00 59.81 466 GLY A C 1
ATOM 3639 O O . GLY A 1 466 ? -13.395 -36.871 30.894 1.00 59.81 466 GLY A O 1
ATOM 3640 N N . GLN A 1 467 ? -14.009 -37.183 28.755 1.00 72.12 467 GLN A N 1
ATOM 3641 C CA . GLN A 1 467 ? -12.807 -37.915 28.343 1.00 72.12 467 GLN A CA 1
ATOM 3642 C C . GLN A 1 467 ? -11.898 -37.066 27.446 1.00 72.12 467 GLN A C 1
ATOM 3644 O O . GLN A 1 467 ? -12.351 -36.148 26.765 1.00 72.12 467 GLN A O 1
ATOM 3649 N N . LYS A 1 468 ? -10.600 -37.375 27.470 1.00 80.94 468 LYS A N 1
ATOM 3650 C CA . LYS A 1 468 ? -9.580 -36.814 26.577 1.00 80.94 468 LYS A CA 1
ATOM 3651 C C . LYS A 1 468 ? -9.191 -37.874 25.542 1.00 80.94 468 LYS A C 1
ATOM 3653 O O . LYS A 1 468 ? -9.318 -39.065 25.814 1.00 80.94 468 LYS A O 1
ATOM 3658 N N . TRP A 1 469 ? -8.736 -37.460 24.364 1.00 82.06 469 TRP A N 1
ATOM 3659 C CA . TRP A 1 469 ? -8.329 -38.387 23.305 1.00 82.06 469 TRP A CA 1
ATOM 3660 C C . TRP A 1 469 ? -6.989 -39.054 23.606 1.00 82.06 469 TRP A C 1
ATOM 3662 O O . TRP A 1 469 ? -6.075 -38.346 24.023 1.00 82.06 469 TRP A O 1
ATOM 3672 N N . PRO A 1 470 ? -6.792 -40.348 23.303 1.00 88.19 470 PRO A N 1
ATOM 3673 C CA . PRO A 1 470 ? -5.444 -40.898 23.236 1.00 88.19 470 PRO A CA 1
ATOM 3674 C C . PRO A 1 470 ? -4.612 -40.128 22.202 1.00 88.19 470 PRO A C 1
ATOM 3676 O O . PRO A 1 470 ? -5.143 -39.517 21.270 1.00 88.19 470 PRO A O 1
ATOM 3679 N N . VAL A 1 471 ? -3.297 -40.126 22.380 1.00 87.38 471 VAL A N 1
ATOM 3680 C CA . VAL A 1 471 ? -2.359 -39.333 21.585 1.00 87.38 471 VAL A CA 1
ATOM 3681 C C . VAL A 1 471 ? -1.411 -40.268 20.849 1.00 87.38 471 VAL A C 1
ATOM 3683 O O . VAL A 1 471 ? -0.807 -41.149 21.452 1.00 87.38 471 VAL A O 1
ATOM 3686 N N . PHE A 1 472 ? -1.232 -40.047 19.553 1.00 86.81 472 PHE A N 1
ATOM 3687 C CA . PHE A 1 472 ? -0.276 -40.766 18.723 1.00 86.81 472 PHE A CA 1
ATOM 3688 C C . PHE A 1 472 ? 0.821 -39.814 18.234 1.00 86.81 472 PHE A C 1
ATOM 3690 O O . PHE A 1 472 ? 0.593 -38.964 17.372 1.00 86.81 472 PHE A O 1
ATOM 3697 N N . ALA A 1 473 ? 2.017 -39.930 18.802 1.00 89.06 473 ALA A N 1
ATOM 3698 C CA . ALA A 1 473 ? 3.191 -39.163 18.413 1.00 89.06 473 ALA A CA 1
ATOM 3699 C C . ALA A 1 473 ? 3.883 -39.839 17.221 1.00 89.06 473 ALA A C 1
ATOM 3701 O O . ALA A 1 473 ? 4.453 -40.919 17.359 1.00 89.06 473 ALA A O 1
ATOM 3702 N N . TRP A 1 474 ? 3.838 -39.199 16.054 1.00 87.31 474 TRP A N 1
ATOM 3703 C CA . TRP A 1 474 ? 4.406 -39.704 14.808 1.00 87.31 474 TRP A CA 1
ATOM 3704 C C . TRP A 1 474 ? 5.778 -39.094 14.514 1.00 87.31 474 TRP A C 1
ATOM 3706 O O . TRP A 1 474 ? 5.905 -37.876 14.377 1.00 87.31 474 TRP A O 1
ATOM 3716 N N . ILE A 1 475 ? 6.795 -39.938 14.336 1.00 88.50 475 ILE A N 1
ATOM 3717 C CA . ILE A 1 475 ? 8.139 -39.541 13.899 1.00 88.50 475 ILE A CA 1
ATOM 3718 C C . ILE A 1 475 ? 8.334 -39.963 12.438 1.00 88.50 475 ILE A C 1
ATOM 3720 O O . ILE A 1 475 ? 8.247 -41.144 12.089 1.00 88.50 475 ILE A O 1
ATOM 3724 N N . HIS A 1 476 ? 8.608 -38.994 11.561 1.00 86.25 476 HIS A N 1
ATOM 3725 C CA . HIS A 1 476 ? 8.773 -39.265 10.132 1.00 86.25 476 HIS A CA 1
ATOM 3726 C C . HIS A 1 476 ? 10.080 -40.017 9.814 1.00 86.25 476 HIS A C 1
ATOM 3728 O O . HIS A 1 476 ? 11.047 -39.982 10.571 1.00 86.25 476 HIS A O 1
ATOM 3734 N N . GLY A 1 477 ? 10.113 -40.699 8.664 1.00 82.88 477 GLY A N 1
ATOM 3735 C CA . GLY A 1 477 ? 11.299 -41.399 8.157 1.00 82.88 477 GLY A CA 1
ATOM 3736 C C . GLY A 1 477 ? 12.263 -40.503 7.370 1.00 82.88 477 GLY A C 1
ATOM 3737 O O . GLY A 1 477 ? 12.202 -39.279 7.453 1.00 82.88 477 GLY A O 1
ATOM 3738 N N . GLY A 1 478 ? 13.139 -41.126 6.569 1.00 85.62 478 GLY A N 1
ATOM 3739 C CA . GLY A 1 478 ? 14.097 -40.425 5.694 1.00 85.62 478 GLY A CA 1
ATOM 3740 C C . GLY A 1 478 ? 15.565 -40.539 6.123 1.00 85.62 478 GLY A C 1
ATOM 3741 O O . GLY A 1 478 ? 16.348 -39.603 5.964 1.00 85.62 478 GLY A O 1
ATOM 3742 N N . PHE A 1 479 ? 15.944 -41.700 6.673 1.00 86.62 479 PHE A N 1
ATOM 3743 C CA . PHE A 1 479 ? 17.328 -42.065 7.028 1.00 86.62 479 PHE A CA 1
ATOM 3744 C C . PHE A 1 479 ? 18.026 -41.115 8.013 1.00 86.62 479 PHE A C 1
ATOM 3746 O O . PHE A 1 479 ? 19.248 -41.137 8.101 1.00 86.62 479 PHE A O 1
ATOM 3753 N N . LEU A 1 480 ? 17.272 -40.267 8.727 1.00 85.88 480 LEU A N 1
ATOM 3754 C CA . LEU A 1 480 ? 17.802 -39.147 9.523 1.00 85.88 480 LEU A CA 1
ATOM 3755 C C . LEU A 1 480 ? 18.545 -38.079 8.687 1.00 85.88 480 LEU A C 1
ATOM 3757 O O . LEU A 1 480 ? 19.156 -37.167 9.239 1.00 85.88 480 LEU A O 1
ATOM 3761 N N . GLN A 1 481 ? 18.482 -38.165 7.357 1.00 82.31 481 GLN A N 1
ATOM 3762 C CA . GLN A 1 481 ? 19.208 -37.309 6.411 1.00 82.31 481 GLN A CA 1
ATOM 3763 C C . GLN A 1 481 ? 18.290 -36.321 5.687 1.00 82.31 481 GLN A C 1
ATOM 3765 O O . GLN A 1 481 ? 18.722 -35.236 5.307 1.00 82.31 481 GLN A O 1
ATOM 3770 N N . MET A 1 482 ? 17.032 -36.698 5.477 1.00 80.12 482 MET A N 1
ATOM 3771 C CA . MET A 1 482 ? 16.051 -35.939 4.707 1.00 80.12 482 MET A CA 1
ATOM 3772 C C . MET A 1 482 ? 14.636 -36.226 5.215 1.00 80.12 482 MET A C 1
ATOM 3774 O O . MET A 1 482 ? 14.433 -37.140 6.009 1.00 80.12 482 MET A O 1
ATOM 3778 N N . GLY A 1 483 ? 13.660 -35.456 4.743 1.00 78.00 483 GLY A N 1
ATOM 3779 C CA . GLY A 1 483 ? 12.258 -35.606 5.121 1.00 78.00 483 GLY A CA 1
ATOM 3780 C C . GLY A 1 483 ? 11.739 -34.424 5.928 1.00 78.00 483 GLY A C 1
ATOM 3781 O O . GLY A 1 483 ? 12.450 -33.461 6.199 1.00 78.00 483 GLY A O 1
ATOM 3782 N N . ASN A 1 484 ? 10.457 -34.487 6.245 1.00 78.31 484 ASN A N 1
ATOM 3783 C CA . ASN A 1 484 ? 9.765 -33.576 7.142 1.00 78.31 484 ASN A CA 1
ATOM 3784 C C . ASN A 1 484 ? 8.466 -34.270 7.602 1.00 78.31 484 ASN A C 1
ATOM 3786 O O . ASN A 1 484 ? 8.086 -35.289 7.011 1.00 78.31 484 ASN A O 1
ATOM 3790 N N . PRO A 1 485 ? 7.757 -33.730 8.607 1.00 72.19 485 PRO A N 1
ATOM 3791 C CA . PRO A 1 485 ? 6.518 -34.323 9.121 1.00 72.19 485 PRO A CA 1
ATOM 3792 C C . PRO A 1 485 ? 5.379 -34.461 8.091 1.00 72.19 485 PRO A C 1
ATOM 3794 O O . PRO A 1 485 ? 4.395 -35.134 8.375 1.00 72.19 485 PRO A O 1
ATOM 3797 N N . CYS A 1 486 ? 5.507 -33.831 6.916 1.00 65.25 486 CYS A N 1
ATOM 3798 C CA . CYS A 1 486 ? 4.484 -33.670 5.877 1.00 65.25 486 CYS A CA 1
ATOM 3799 C C . CYS A 1 486 ? 4.909 -34.224 4.495 1.00 65.25 486 CYS A C 1
ATOM 3801 O O . CYS A 1 486 ? 4.370 -33.810 3.469 1.00 65.25 486 CYS A O 1
ATOM 3803 N N . HIS A 1 487 ? 5.906 -35.114 4.419 1.00 58.69 487 HIS A N 1
ATOM 3804 C CA . HIS A 1 487 ? 6.369 -35.662 3.133 1.00 58.69 487 HIS A CA 1
ATOM 3805 C C . HIS A 1 487 ? 5.282 -36.539 2.457 1.00 58.69 487 HIS A C 1
ATOM 3807 O O . HIS A 1 487 ? 4.431 -37.062 3.162 1.00 58.69 487 HIS A O 1
ATOM 3813 N N . LYS A 1 488 ? 5.322 -36.649 1.111 1.00 53.62 488 LYS A N 1
ATOM 3814 C CA . LYS A 1 488 ? 4.423 -37.363 0.152 1.00 53.62 488 LYS A CA 1
ATOM 3815 C C . LYS A 1 488 ? 3.344 -38.316 0.721 1.00 53.62 488 LYS A C 1
ATOM 3817 O O . LYS A 1 488 ? 3.650 -39.130 1.585 1.00 53.62 488 LYS A O 1
ATOM 3822 N N . ASP A 1 489 ? 2.160 -38.289 0.096 1.00 53.00 489 ASP A N 1
ATOM 3823 C CA . ASP A 1 489 ? 0.907 -39.015 0.410 1.00 53.00 489 ASP A CA 1
ATOM 3824 C C . ASP A 1 489 ? 1.060 -40.404 1.070 1.00 53.00 489 ASP A C 1
ATOM 3826 O O . ASP A 1 489 ? 0.389 -40.685 2.054 1.00 53.00 489 ASP A O 1
ATOM 3830 N N . GLU A 1 490 ? 1.998 -41.241 0.622 1.00 52.09 490 GLU A N 1
ATOM 3831 C CA . GLU A 1 490 ? 2.195 -42.618 1.114 1.00 52.09 490 GLU A CA 1
ATOM 3832 C C . GLU A 1 490 ? 2.801 -42.744 2.535 1.00 52.09 490 GLU A C 1
ATOM 3834 O O . GLU A 1 490 ? 2.904 -43.849 3.064 1.00 52.09 490 GLU A O 1
ATOM 3839 N N . ALA A 1 491 ? 3.256 -41.648 3.156 1.00 54.41 491 ALA A N 1
ATOM 3840 C CA . ALA A 1 491 ? 3.964 -41.669 4.447 1.00 54.41 491 ALA A CA 1
ATOM 3841 C C . ALA A 1 491 ? 3.400 -40.692 5.496 1.00 54.41 491 ALA A C 1
ATOM 3843 O O . ALA A 1 491 ? 4.047 -40.441 6.522 1.00 54.41 491 ALA A O 1
ATOM 3844 N N . GLN A 1 492 ? 2.220 -40.119 5.246 1.00 63.38 492 GLN A N 1
ATOM 3845 C CA . GLN A 1 492 ? 1.580 -39.185 6.167 1.00 63.38 492 GLN A CA 1
ATOM 3846 C C . GLN A 1 492 ? 0.754 -39.931 7.220 1.00 63.38 492 GLN A C 1
ATOM 3848 O O . GLN A 1 492 ? -0.018 -40.824 6.877 1.00 63.38 492 GLN A O 1
ATOM 3853 N N . PRO A 1 493 ? 0.807 -39.524 8.501 1.00 61.84 493 PRO A N 1
ATOM 3854 C CA . PRO A 1 493 ? -0.014 -40.149 9.532 1.00 61.84 493 PRO A CA 1
ATOM 3855 C C . PRO A 1 493 ? -1.492 -39.731 9.426 1.00 61.84 493 PRO A C 1
ATOM 3857 O O . PRO A 1 493 ? -2.315 -40.178 10.215 1.00 61.84 493 PRO A O 1
ATOM 3860 N N . VAL A 1 494 ? -1.837 -38.867 8.462 1.00 60.50 494 VAL A N 1
ATOM 3861 C CA . VAL A 1 494 ? -3.198 -38.371 8.219 1.00 60.50 494 VAL A CA 1
ATOM 3862 C C . VAL A 1 494 ? -4.131 -39.492 7.764 1.00 60.50 494 VAL A C 1
ATOM 3864 O O . VAL A 1 494 ? -5.292 -39.477 8.153 1.00 60.50 494 VAL A O 1
ATOM 3867 N N . GLU A 1 495 ? -3.634 -40.501 7.039 1.00 60.34 495 GLU A N 1
ATOM 3868 C CA . GLU A 1 495 ? -4.439 -41.682 6.686 1.00 60.34 495 GLU A CA 1
ATOM 3869 C C . GLU A 1 495 ? -4.779 -42.570 7.892 1.00 60.34 495 GLU A C 1
ATOM 3871 O O . GLU A 1 495 ? -5.721 -43.357 7.829 1.00 60.34 495 GLU A O 1
ATOM 3876 N N . LEU A 1 496 ? -4.074 -42.423 9.023 1.00 58.50 496 LEU A N 1
ATOM 3877 C CA . LEU A 1 496 ? -4.456 -43.109 10.260 1.00 58.50 496 LEU A CA 1
ATOM 3878 C C . LEU A 1 496 ? -5.784 -42.570 10.814 1.00 58.50 496 LEU A C 1
ATOM 3880 O O . LEU A 1 496 ? -6.408 -43.246 11.625 1.00 58.50 496 LEU A O 1
ATOM 3884 N N . ILE A 1 497 ? -6.237 -41.389 10.381 1.00 62.25 497 ILE A N 1
ATOM 3885 C CA . ILE A 1 497 ? -7.502 -40.765 10.782 1.00 62.25 497 ILE A CA 1
ATOM 3886 C C . ILE A 1 497 ? -8.510 -40.951 9.631 1.00 62.25 497 ILE A C 1
ATOM 3888 O O . ILE A 1 497 ? -8.378 -40.316 8.588 1.00 62.25 497 ILE A O 1
ATOM 3892 N N . ALA A 1 498 ? -9.529 -41.805 9.798 1.00 52.47 498 ALA A N 1
ATOM 3893 C CA . ALA A 1 498 ? -10.538 -42.068 8.759 1.00 52.47 498 ALA A CA 1
ATOM 3894 C C . ALA A 1 498 ? -11.829 -41.261 8.975 1.00 52.47 498 ALA A C 1
ATOM 3896 O O . ALA A 1 498 ? -12.240 -41.005 10.108 1.00 52.47 498 ALA A O 1
ATOM 3897 N N . GLU A 1 499 ? -12.482 -40.892 7.871 1.00 48.47 499 GLU A N 1
ATOM 3898 C CA . GLU A 1 499 ? -13.636 -39.978 7.824 1.00 48.47 499 GLU A CA 1
ATOM 3899 C C . GLU A 1 499 ? -14.958 -40.574 8.342 1.00 48.47 499 GLU A C 1
ATOM 3901 O O . GLU A 1 499 ? -15.879 -39.836 8.684 1.00 48.47 499 GLU A O 1
ATOM 3906 N N . ASP A 1 500 ? -15.070 -41.897 8.411 1.00 50.81 500 ASP A N 1
ATOM 3907 C CA . ASP A 1 500 ? -16.297 -42.637 8.733 1.00 50.81 500 ASP A CA 1
ATOM 3908 C C . ASP A 1 500 ? -16.293 -43.249 10.147 1.00 50.81 500 ASP A C 1
ATOM 3910 O O . ASP A 1 500 ? -17.172 -44.036 10.499 1.00 50.81 500 ASP A O 1
ATOM 3914 N N . GLY A 1 501 ? -15.313 -42.879 10.978 1.00 50.38 501 GLY A N 1
ATOM 3915 C CA . GLY A 1 501 ? -15.126 -43.450 12.312 1.00 50.38 501 GLY A CA 1
ATOM 3916 C C . GLY A 1 501 ? -14.438 -44.820 12.323 1.00 50.38 501 GLY A C 1
ATOM 3917 O O . GLY A 1 501 ? -14.279 -45.388 13.403 1.00 50.38 501 GLY A O 1
ATOM 3918 N N . ALA A 1 502 ? -13.995 -45.338 11.169 1.00 51.56 502 ALA A N 1
ATOM 3919 C CA . ALA A 1 502 ? -13.216 -46.577 11.080 1.00 51.56 502 ALA A CA 1
ATOM 3920 C C . ALA A 1 502 ? -11.706 -46.383 11.331 1.00 51.56 502 ALA A C 1
ATOM 3922 O O . ALA A 1 502 ? -10.965 -47.361 11.425 1.00 51.56 502 ALA A O 1
ATOM 3923 N N . GLY A 1 503 ? -11.240 -45.137 11.429 1.00 62.56 503 GLY A N 1
ATOM 3924 C CA . GLY A 1 503 ? -9.836 -44.802 11.660 1.00 62.56 503 GLY A CA 1
ATOM 3925 C C . GLY A 1 503 ? -9.500 -44.590 13.130 1.00 62.56 503 GLY A C 1
ATOM 3926 O O . GLY A 1 503 ? -10.350 -44.672 14.018 1.00 62.56 503 GLY A O 1
ATOM 3927 N N . MET A 1 504 ? -8.232 -44.296 13.393 1.00 68.75 504 MET A N 1
ATOM 3928 C CA . MET A 1 504 ? -7.711 -44.070 14.731 1.00 68.75 504 MET A CA 1
ATOM 3929 C C . MET A 1 504 ? -8.356 -42.832 15.363 1.00 68.75 504 MET A C 1
ATOM 3931 O O . MET A 1 504 ? -8.169 -41.698 14.923 1.00 68.75 504 MET A O 1
ATOM 3935 N N . GLN A 1 505 ? -9.102 -43.063 16.440 1.00 75.44 505 GLN A N 1
ATOM 3936 C CA . GLN A 1 505 ? -9.712 -42.023 17.261 1.00 75.44 505 GLN A CA 1
ATOM 3937 C C . GLN A 1 505 ? -8.691 -41.481 18.267 1.00 75.44 505 GLN A C 1
ATOM 3939 O O . GLN A 1 505 ? -8.731 -41.802 19.453 1.00 75.44 505 GLN A O 1
ATOM 3944 N N . ALA A 1 506 ? -7.733 -40.704 17.769 1.00 78.75 506 ALA A N 1
ATOM 3945 C CA . ALA A 1 506 ? -6.643 -40.145 18.557 1.00 78.75 506 ALA A CA 1
ATOM 3946 C C . ALA A 1 506 ? -6.243 -38.757 18.047 1.00 78.75 506 ALA A C 1
ATOM 3948 O O . ALA A 1 506 ? -6.486 -38.404 16.892 1.00 78.75 506 ALA A O 1
ATOM 3949 N N . ILE A 1 507 ? -5.562 -37.987 18.895 1.00 81.12 507 ILE A N 1
ATOM 3950 C CA . ILE A 1 507 ? -4.809 -36.814 18.451 1.00 81.12 507 ILE A CA 1
ATOM 3951 C C . ILE A 1 507 ? -3.478 -37.293 17.888 1.00 81.12 507 ILE A C 1
ATOM 3953 O O . ILE A 1 507 ? -2.666 -37.863 18.611 1.00 81.12 507 ILE A O 1
ATOM 3957 N N . VAL A 1 508 ? -3.228 -37.024 16.612 1.00 83.25 508 VAL A N 1
ATOM 3958 C CA . VAL A 1 508 ? -1.949 -37.328 15.966 1.00 83.25 508 VAL A CA 1
ATOM 3959 C C . VAL A 1 508 ? -1.034 -36.107 16.035 1.00 83.25 508 VAL A C 1
ATOM 3961 O O . VAL A 1 508 ? -1.397 -35.030 15.568 1.00 83.25 508 VAL A O 1
ATOM 3964 N N . VAL A 1 509 ? 0.170 -36.272 16.585 1.00 84.88 509 VAL A N 1
ATOM 3965 C CA . VAL A 1 509 ? 1.195 -35.220 16.669 1.00 84.88 509 VAL A CA 1
ATOM 3966 C C . VAL A 1 509 ? 2.387 -35.606 15.801 1.00 84.88 509 VAL A C 1
ATOM 3968 O O . VAL A 1 509 ? 3.145 -36.502 16.157 1.00 84.88 509 VAL A O 1
ATOM 3971 N N . ALA A 1 510 ? 2.574 -34.930 14.667 1.00 86.44 510 ALA A N 1
ATOM 3972 C CA . ALA A 1 510 ? 3.693 -35.188 13.762 1.00 86.44 510 ALA A CA 1
ATOM 3973 C C . ALA A 1 510 ? 4.937 -34.374 14.172 1.00 86.44 510 ALA A C 1
ATOM 3975 O O . ALA A 1 510 ? 4.917 -33.144 14.181 1.00 86.44 510 ALA A O 1
ATOM 3976 N N . ILE A 1 511 ? 6.026 -35.058 14.522 1.00 87.44 511 ILE A N 1
ATOM 3977 C CA . ILE A 1 511 ? 7.232 -34.463 15.113 1.00 87.44 511 ILE A CA 1
ATOM 3978 C C . ILE A 1 511 ? 8.240 -34.087 14.024 1.00 87.44 511 ILE A C 1
ATOM 3980 O O . ILE A 1 511 ? 8.715 -34.948 13.284 1.00 87.44 511 ILE A O 1
ATOM 3984 N N . GLY A 1 512 ? 8.613 -32.804 13.969 1.00 87.44 512 GLY A N 1
ATOM 3985 C CA . GLY A 1 512 ? 9.755 -32.314 13.190 1.00 87.44 512 GLY A CA 1
ATOM 3986 C C . GLY A 1 512 ? 11.042 -32.325 14.011 1.00 87.44 512 GLY A C 1
ATOM 3987 O O . GLY A 1 512 ? 11.034 -31.943 15.178 1.00 87.44 512 GLY A O 1
ATOM 3988 N N . TYR A 1 513 ? 12.148 -32.752 13.404 1.00 88.50 513 TYR A N 1
ATOM 3989 C CA . TYR A 1 513 ? 13.461 -32.804 14.049 1.00 88.50 513 TYR A CA 1
ATOM 3990 C C . TYR A 1 513 ? 14.576 -32.445 13.060 1.00 88.50 513 TYR A C 1
ATOM 3992 O O . TYR A 1 513 ? 14.404 -32.584 11.847 1.00 88.50 513 TYR A O 1
ATOM 4000 N N . ARG A 1 514 ? 15.720 -31.957 13.558 1.00 91.31 514 ARG A N 1
ATOM 4001 C CA . ARG A 1 514 ? 16.876 -31.632 12.708 1.00 91.31 514 ARG A CA 1
ATOM 4002 C C . ARG A 1 514 ? 17.446 -32.884 12.041 1.00 91.31 514 ARG A C 1
ATOM 4004 O O . ARG A 1 514 ? 17.542 -33.947 12.650 1.00 91.31 514 ARG A O 1
ATOM 4011 N N . LEU A 1 515 ? 17.871 -32.726 10.789 1.00 89.50 515 LEU A N 1
ATOM 4012 C CA . LEU A 1 515 ? 18.322 -33.801 9.902 1.00 89.50 515 LEU A CA 1
ATOM 4013 C C . LEU A 1 515 ? 19.763 -33.574 9.428 1.00 89.50 515 LEU A C 1
ATOM 4015 O O . LEU A 1 515 ? 20.295 -32.465 9.514 1.00 89.50 515 LEU A O 1
ATOM 4019 N N . ASN A 1 516 ? 20.377 -34.625 8.882 1.00 90.25 516 ASN A N 1
ATOM 4020 C CA . ASN A 1 516 ? 21.710 -34.596 8.272 1.00 90.25 516 ASN A CA 1
ATOM 4021 C C . ASN A 1 516 ? 22.768 -34.043 9.253 1.00 90.25 516 ASN A C 1
ATOM 4023 O O . ASN A 1 516 ? 22.685 -34.265 10.462 1.00 90.25 516 ASN A O 1
ATOM 4027 N N . ILE A 1 517 ? 23.760 -33.312 8.748 1.00 89.56 517 ILE A N 1
ATOM 4028 C CA . ILE A 1 517 ? 24.864 -32.714 9.492 1.00 89.56 517 ILE A CA 1
ATOM 4029 C C . ILE A 1 517 ? 24.376 -31.786 10.613 1.00 89.56 517 ILE A C 1
ATOM 4031 O O . ILE A 1 517 ? 25.016 -31.707 11.656 1.00 89.56 517 ILE A O 1
ATOM 4035 N N . PHE A 1 518 ? 23.210 -31.153 10.450 1.00 86.44 518 PHE A N 1
ATOM 4036 C CA . PHE A 1 518 ? 22.610 -30.286 11.467 1.00 86.44 518 PHE A CA 1
ATOM 4037 C C . PHE A 1 518 ? 21.978 -31.067 12.624 1.00 86.44 518 PHE A C 1
ATOM 4039 O O . PHE A 1 518 ? 21.893 -30.554 13.737 1.00 86.44 518 PHE A O 1
ATOM 4046 N N . GLY A 1 519 ? 21.524 -32.295 12.370 1.00 86.88 519 GLY A N 1
ATOM 4047 C CA . GLY A 1 519 ? 20.924 -33.161 13.382 1.00 86.88 519 GLY A CA 1
ATOM 4048 C C . GLY A 1 519 ? 21.922 -34.106 14.048 1.00 86.88 519 GLY A C 1
ATOM 4049 O O . GLY A 1 519 ? 21.827 -34.348 15.246 1.00 86.88 519 GLY A O 1
ATOM 4050 N N . PHE A 1 520 ? 22.878 -34.660 13.300 1.00 86.94 520 PHE A N 1
ATOM 4051 C CA . PHE A 1 520 ? 23.587 -35.874 13.729 1.00 86.94 520 PHE A CA 1
ATOM 4052 C C . PHE A 1 520 ? 25.114 -35.792 13.657 1.00 86.94 520 PHE A C 1
ATOM 4054 O O . PHE A 1 520 ? 25.778 -36.756 14.032 1.00 86.94 520 PHE A O 1
ATOM 4061 N N . LEU A 1 521 ? 25.698 -34.660 13.247 1.00 85.94 521 LEU A N 1
ATOM 4062 C CA . LEU A 1 521 ? 27.149 -34.492 13.325 1.00 85.94 521 LEU A CA 1
ATOM 4063 C C . LEU A 1 521 ? 27.600 -34.465 14.790 1.00 85.94 521 LEU A C 1
ATOM 4065 O O . LEU A 1 521 ? 27.198 -33.586 15.549 1.00 85.94 521 LEU A O 1
ATOM 4069 N N . ALA A 1 522 ? 28.448 -35.416 15.175 1.00 83.12 522 ALA A N 1
ATOM 4070 C CA . ALA A 1 522 ? 29.052 -35.509 16.500 1.00 83.12 522 ALA A CA 1
ATOM 4071 C C . ALA A 1 522 ? 30.576 -35.624 16.377 1.00 83.12 522 ALA A C 1
ATOM 4073 O O . ALA A 1 522 ? 31.077 -36.297 15.476 1.00 83.12 522 ALA A O 1
ATOM 4074 N N . GLY A 1 523 ? 31.313 -35.002 17.295 1.00 79.88 523 GLY A N 1
ATOM 4075 C CA . GLY A 1 523 ? 32.771 -35.109 17.368 1.00 79.88 523 GLY A CA 1
ATOM 4076 C C . GLY A 1 523 ? 33.304 -34.659 18.726 1.00 79.88 523 GLY A C 1
ATOM 4077 O O . GLY A 1 523 ? 32.551 -34.155 19.553 1.00 79.88 523 GLY A O 1
ATOM 4078 N N . ASN A 1 524 ? 34.610 -34.803 18.961 1.00 77.44 524 ASN A N 1
ATOM 4079 C CA . ASN A 1 524 ? 35.222 -34.463 20.257 1.00 77.44 524 ASN A CA 1
ATOM 4080 C C . ASN A 1 524 ? 35.007 -32.994 20.674 1.00 77.44 524 ASN A C 1
ATOM 4082 O O . ASN A 1 524 ? 34.946 -32.703 21.864 1.00 77.44 524 ASN A O 1
ATOM 4086 N N . GLU A 1 525 ? 34.853 -32.085 19.706 1.00 76.62 525 GLU A N 1
ATOM 4087 C CA . GLU A 1 525 ? 34.618 -30.651 19.939 1.00 76.62 525 GLU A CA 1
ATOM 4088 C C . GLU A 1 525 ? 33.143 -30.236 19.799 1.00 76.62 525 GLU A C 1
ATOM 4090 O O . GLU A 1 525 ? 32.786 -29.098 20.096 1.00 76.62 525 GLU A O 1
ATOM 4095 N N . MET A 1 526 ? 32.258 -31.143 19.367 1.00 67.44 526 MET A N 1
ATOM 4096 C CA . MET A 1 526 ? 30.842 -30.847 19.141 1.00 67.44 526 MET A CA 1
ATOM 4097 C C . MET A 1 526 ? 29.943 -31.923 19.740 1.00 67.44 526 MET A C 1
ATOM 4099 O O . MET A 1 526 ? 29.927 -33.072 19.293 1.00 67.44 526 MET A O 1
ATOM 4103 N N . LYS A 1 527 ? 29.116 -31.514 20.711 1.00 68.50 527 LYS A N 1
ATOM 4104 C CA . LYS A 1 527 ? 27.975 -32.315 21.166 1.00 68.50 527 LYS A CA 1
ATOM 4105 C C . LYS A 1 527 ? 27.061 -32.525 19.959 1.00 68.50 527 LYS A C 1
ATOM 4107 O O . LYS A 1 527 ? 26.488 -31.556 19.483 1.00 68.50 527 LYS A O 1
ATOM 4112 N N . GLY A 1 528 ? 26.990 -33.743 19.435 1.00 76.25 528 GLY A N 1
ATOM 4113 C CA . GLY A 1 528 ? 26.113 -34.071 18.315 1.00 76.25 528 GLY A CA 1
ATOM 4114 C C . GLY A 1 528 ? 24.784 -34.656 18.761 1.00 76.25 528 GLY A C 1
ATOM 4115 O O . GLY A 1 528 ? 24.401 -34.556 19.928 1.00 76.25 528 GLY A O 1
ATOM 4116 N N . ASN A 1 529 ? 24.114 -35.334 17.829 1.00 84.00 529 ASN A N 1
ATOM 4117 C CA . ASN A 1 529 ? 22.872 -36.071 18.077 1.00 84.00 529 ASN A CA 1
ATOM 4118 C C . ASN A 1 529 ? 21.636 -35.203 18.388 1.00 84.00 529 ASN A C 1
ATOM 4120 O O . ASN A 1 529 ? 20.656 -35.663 18.975 1.00 84.00 529 ASN A O 1
ATOM 4124 N N . PHE A 1 530 ? 21.686 -33.933 17.998 1.00 85.62 530 PHE A N 1
ATOM 4125 C CA . PHE A 1 530 ? 20.615 -32.951 18.129 1.00 85.62 530 PHE A CA 1
ATOM 4126 C C . PHE A 1 530 ? 19.268 -33.402 17.557 1.00 85.62 530 PHE A C 1
ATOM 4128 O O . PHE A 1 530 ? 18.242 -33.084 18.144 1.00 85.62 530 PHE A O 1
ATOM 4135 N N . GLY A 1 531 ? 19.250 -34.199 16.488 1.00 85.94 531 GLY A N 1
ATOM 4136 C CA . GLY A 1 531 ? 18.006 -34.738 15.939 1.00 85.94 531 GLY A CA 1
ATOM 4137 C C . GLY A 1 531 ? 17.255 -35.644 16.926 1.00 85.94 531 GLY A C 1
ATOM 4138 O O . GLY A 1 531 ? 16.037 -35.538 17.037 1.00 85.94 531 GLY A O 1
ATOM 4139 N N . PHE A 1 532 ? 17.951 -36.469 17.723 1.00 87.56 532 PHE A N 1
ATOM 4140 C CA . PHE A 1 532 ? 17.298 -37.247 18.791 1.00 87.56 532 PHE A CA 1
ATOM 4141 C C . PHE A 1 532 ? 16.933 -36.384 20.007 1.00 87.56 532 PHE A C 1
ATOM 4143 O O . PHE A 1 532 ? 15.930 -36.650 20.671 1.00 87.56 532 PHE A O 1
ATOM 4150 N N . TRP A 1 533 ? 17.690 -35.318 20.287 1.00 84.25 533 TRP A N 1
ATOM 4151 C CA . TRP A 1 533 ? 17.304 -34.345 21.316 1.00 84.25 533 TRP A CA 1
ATOM 4152 C C . TRP A 1 533 ? 16.020 -33.601 20.957 1.00 84.25 533 TRP A C 1
ATOM 4154 O O . TRP A 1 533 ? 15.182 -33.395 21.833 1.00 84.25 533 TRP A O 1
ATOM 4164 N N . ASP A 1 534 ? 15.831 -33.264 19.684 1.00 88.69 534 ASP A N 1
ATOM 4165 C CA . ASP A 1 534 ? 14.610 -32.630 19.190 1.00 88.69 534 ASP A CA 1
ATOM 4166 C C . ASP A 1 534 ? 13.407 -33.572 19.343 1.00 88.69 534 ASP A C 1
ATOM 4168 O O . ASP A 1 534 ? 12.370 -33.164 19.865 1.00 88.69 534 ASP A O 1
ATOM 4172 N N . GLN A 1 535 ? 13.564 -34.856 18.995 1.00 89.62 535 GLN A N 1
ATOM 4173 C CA . GLN A 1 535 ? 12.526 -35.876 19.201 1.00 89.62 535 GLN A CA 1
ATOM 4174 C C . GLN A 1 535 ? 12.155 -36.019 20.686 1.00 89.62 535 GLN A C 1
ATOM 4176 O O . GLN A 1 535 ? 10.977 -35.980 21.042 1.00 89.62 535 GLN A O 1
ATOM 4181 N N . ARG A 1 536 ? 13.149 -36.098 21.583 1.00 88.12 536 ARG A N 1
ATOM 4182 C CA . ARG A 1 536 ? 12.919 -36.136 23.039 1.00 88.12 536 ARG A CA 1
ATOM 4183 C C . ARG A 1 536 ? 12.237 -34.863 23.545 1.00 88.12 536 ARG A C 1
ATOM 4185 O O . ARG A 1 536 ? 11.363 -34.938 24.408 1.00 88.12 536 ARG A O 1
ATOM 4192 N N . CYS A 1 537 ? 12.634 -33.699 23.033 1.00 87.38 537 CYS A N 1
ATOM 4193 C CA . CYS A 1 537 ? 12.034 -32.416 23.388 1.00 87.38 537 CYS A CA 1
ATOM 4194 C C . CYS A 1 537 ? 10.553 -32.376 22.994 1.00 87.38 537 CYS A C 1
ATOM 4196 O O . CYS A 1 537 ? 9.713 -32.011 23.818 1.00 87.38 537 CYS A O 1
ATOM 4198 N N . ALA A 1 538 ? 10.225 -32.833 21.783 1.00 84.75 538 ALA A N 1
ATOM 4199 C CA . ALA A 1 538 ? 8.856 -32.919 21.291 1.00 84.75 538 ALA A CA 1
ATOM 4200 C C . ALA A 1 538 ? 7.993 -33.869 22.138 1.00 84.75 538 ALA A C 1
ATOM 4202 O O . ALA A 1 538 ? 6.888 -33.499 22.527 1.00 84.75 538 ALA A O 1
ATOM 4203 N N . LEU A 1 539 ? 8.507 -35.042 22.519 1.00 87.12 539 LEU A N 1
ATOM 4204 C CA . LEU A 1 539 ? 7.799 -35.951 23.432 1.00 87.12 539 LEU A CA 1
ATOM 4205 C C . LEU A 1 539 ? 7.578 -35.322 24.817 1.00 87.12 539 LEU A C 1
ATOM 4207 O O . LEU A 1 539 ? 6.487 -35.409 25.377 1.00 87.12 539 LEU A O 1
ATOM 4211 N N . GLY A 1 540 ? 8.574 -34.608 25.350 1.00 84.31 540 GLY A N 1
ATOM 4212 C CA . GLY A 1 540 ? 8.424 -33.855 26.598 1.00 84.31 540 GLY A CA 1
ATOM 4213 C C . GLY A 1 540 ? 7.408 -32.712 26.494 1.00 84.31 540 GLY A C 1
ATOM 4214 O O . GLY A 1 540 ? 6.719 -32.399 27.465 1.00 84.31 540 GLY A O 1
ATOM 4215 N N . TRP A 1 541 ? 7.291 -32.089 25.320 1.00 91.19 541 TRP A N 1
ATOM 4216 C CA . TRP A 1 541 ? 6.249 -31.108 25.036 1.00 91.19 541 TRP A CA 1
ATOM 4217 C C . TRP A 1 541 ? 4.865 -31.766 25.014 1.00 91.19 541 TRP A C 1
ATOM 4219 O O . TRP A 1 541 ? 3.971 -31.283 25.704 1.00 91.19 541 TRP A O 1
ATOM 4229 N N . ILE A 1 542 ? 4.704 -32.900 24.324 1.00 87.81 542 ILE A N 1
ATOM 4230 C CA . ILE A 1 542 ? 3.445 -33.660 24.294 1.00 87.81 542 ILE A CA 1
ATOM 4231 C C . ILE A 1 542 ? 3.015 -33.999 25.726 1.00 87.81 542 ILE A C 1
ATOM 4233 O O . ILE A 1 542 ? 1.915 -33.634 26.136 1.00 87.81 542 ILE A O 1
ATOM 4237 N N . GLN A 1 543 ? 3.917 -34.564 26.532 1.00 87.56 543 GLN A N 1
ATOM 4238 C CA . GLN A 1 543 ? 3.616 -34.940 27.916 1.00 87.56 543 GLN A CA 1
ATOM 4239 C C . GLN A 1 543 ? 3.134 -33.758 28.770 1.00 87.56 543 GLN A C 1
ATOM 4241 O O . GLN A 1 543 ? 2.251 -33.905 29.618 1.00 87.56 543 GLN A O 1
ATOM 4246 N N . ARG A 1 544 ? 3.711 -32.569 28.559 1.00 82.94 544 ARG A N 1
ATOM 4247 C CA . ARG A 1 544 ? 3.376 -31.370 29.335 1.00 82.94 544 ARG A CA 1
ATOM 4248 C C . ARG A 1 544 ? 2.135 -30.652 28.831 1.00 82.94 544 ARG A C 1
ATOM 4250 O O . ARG A 1 544 ? 1.408 -30.112 29.654 1.00 82.94 544 ARG A O 1
ATOM 4257 N N . TYR A 1 545 ? 1.885 -30.633 27.525 1.00 85.06 545 TYR A N 1
ATOM 4258 C CA . TYR A 1 545 ? 0.967 -29.661 26.926 1.00 85.06 545 TYR A CA 1
ATOM 4259 C C . TYR A 1 545 ? -0.181 -30.274 26.125 1.00 85.06 545 TYR A C 1
ATOM 4261 O O . TYR A 1 545 ? -1.136 -29.561 25.827 1.00 85.06 545 TYR A O 1
ATOM 4269 N N . ILE A 1 546 ? -0.169 -31.576 25.817 1.00 81.38 546 ILE A N 1
ATOM 4270 C CA . ILE A 1 546 ? -1.183 -32.150 24.915 1.00 81.38 546 ILE A CA 1
ATOM 4271 C C . ILE A 1 546 ? -2.615 -32.078 25.467 1.00 81.38 546 ILE A C 1
ATOM 4273 O O . ILE A 1 546 ? -3.584 -32.021 24.712 1.00 81.38 546 IL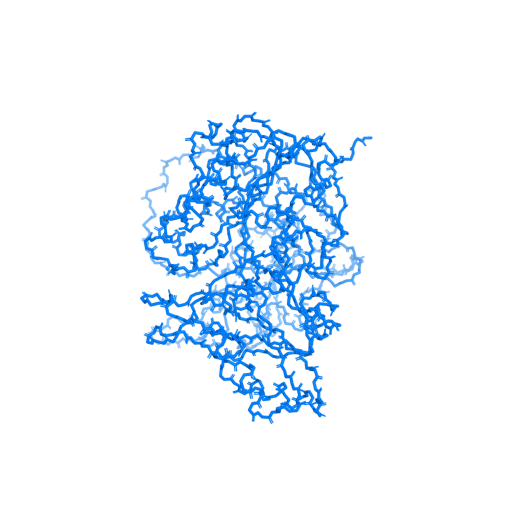E A O 1
ATOM 4277 N N . HIS A 1 547 ? -2.757 -31.966 26.788 1.00 78.69 547 HIS A N 1
ATOM 4278 C CA . HIS A 1 547 ? -4.045 -31.775 27.445 1.00 78.69 547 HIS A CA 1
ATOM 4279 C C . HIS A 1 547 ? -4.741 -30.455 27.097 1.00 78.69 547 HIS A C 1
ATOM 4281 O O . HIS A 1 547 ? -5.968 -30.407 27.157 1.00 78.69 547 HIS A O 1
ATOM 4287 N N . PHE A 1 548 ? -3.999 -29.423 26.682 1.00 73.50 548 PHE A N 1
ATOM 4288 C CA . PHE A 1 548 ? -4.582 -28.181 26.164 1.00 73.50 548 PHE A CA 1
ATOM 4289 C C . PHE A 1 548 ? -5.258 -28.369 24.797 1.00 73.50 548 PHE A C 1
ATOM 4291 O O . PHE A 1 548 ? -6.111 -27.572 24.425 1.00 73.50 548 PHE A O 1
ATOM 4298 N N . PHE A 1 549 ? -4.925 -29.445 24.078 1.00 73.81 549 PHE A N 1
ATOM 4299 C CA . PHE A 1 549 ? -5.489 -29.801 22.771 1.00 73.81 549 PHE A CA 1
ATOM 4300 C C . PHE A 1 549 ? -6.586 -30.873 22.879 1.00 73.81 549 PHE A C 1
ATOM 4302 O O . PHE A 1 549 ? -7.040 -31.399 21.869 1.00 73.81 549 PHE A O 1
ATOM 4309 N N . GLY A 1 550 ? -7.009 -31.217 24.102 1.00 78.94 550 GLY A N 1
ATOM 4310 C CA . GLY A 1 550 ? -7.979 -32.285 24.356 1.00 78.94 550 GLY A CA 1
ATOM 4311 C C . GLY A 1 550 ? -7.379 -33.694 24.385 1.00 78.94 550 GLY A C 1
ATOM 4312 O O . GLY A 1 550 ? -8.135 -34.662 24.411 1.00 78.94 550 GLY A O 1
ATOM 4313 N N . GLY A 1 551 ? -6.047 -33.825 24.394 1.00 83.31 551 GLY A N 1
ATOM 4314 C CA . GLY A 1 551 ? -5.349 -35.109 24.457 1.00 83.31 551 GLY A CA 1
ATOM 4315 C C . GLY A 1 551 ? -5.070 -35.580 25.878 1.00 83.31 551 GLY A C 1
ATOM 4316 O O . GLY A 1 551 ? -4.822 -34.787 26.787 1.00 83.31 551 GLY A O 1
ATOM 4317 N N . ASP A 1 552 ? -5.097 -36.883 26.086 1.00 88.56 552 ASP A N 1
ATOM 4318 C CA . ASP A 1 552 ? -4.723 -37.508 27.336 1.00 88.56 552 ASP A CA 1
ATOM 4319 C C . ASP A 1 552 ? -3.206 -37.706 27.364 1.00 88.56 552 ASP A C 1
ATOM 4321 O O . ASP A 1 552 ? -2.646 -38.548 26.663 1.00 88.56 552 ASP A O 1
ATOM 4325 N N . LYS A 1 553 ? -2.529 -36.900 28.187 1.00 88.94 553 LYS A N 1
ATOM 4326 C CA . LYS A 1 553 ? -1.076 -36.986 28.385 1.00 88.94 553 LYS A CA 1
ATOM 4327 C C . LYS A 1 553 ? -0.637 -38.328 28.982 1.00 88.94 553 LYS A C 1
ATOM 4329 O O . LYS A 1 553 ? 0.545 -38.639 28.936 1.00 88.94 553 LYS A O 1
ATOM 4334 N N . ASP A 1 554 ? -1.556 -39.084 29.579 1.00 90.31 554 ASP A N 1
ATOM 4335 C CA . ASP A 1 554 ? -1.270 -40.382 30.187 1.00 90.31 554 ASP A CA 1
ATOM 4336 C C . ASP A 1 554 ? -1.556 -41.544 29.207 1.00 90.31 554 ASP A C 1
ATOM 4338 O O . ASP A 1 554 ? -1.329 -42.703 29.542 1.00 90.31 554 ASP A O 1
ATOM 4342 N N . GLN A 1 555 ? -1.996 -41.242 27.975 1.00 89.56 555 GLN A N 1
ATOM 4343 C CA . GLN A 1 555 ? -2.227 -42.195 26.880 1.00 89.56 555 GLN A CA 1
ATOM 4344 C C . GLN A 1 555 ? -1.488 -41.749 25.608 1.00 89.56 555 GLN A C 1
ATOM 4346 O O . GLN A 1 555 ? -2.107 -41.392 24.604 1.00 89.56 555 GLN A O 1
ATOM 4351 N N . VAL A 1 556 ? -0.154 -41.749 25.647 1.00 88.38 556 VAL A N 1
ATOM 4352 C CA . VAL A 1 556 ? 0.693 -41.372 24.504 1.00 88.38 556 VAL A CA 1
ATOM 4353 C C . VAL A 1 556 ? 1.337 -42.617 23.898 1.00 88.38 556 VAL A C 1
ATOM 4355 O O . VAL A 1 556 ? 2.131 -43.289 24.544 1.00 88.38 556 VAL A O 1
ATOM 4358 N N . THR A 1 557 ? 1.031 -42.900 22.634 1.00 88.50 557 THR A N 1
ATOM 4359 C CA . THR A 1 557 ? 1.702 -43.929 21.828 1.00 88.50 557 THR A CA 1
ATOM 4360 C C . THR A 1 557 ? 2.701 -43.263 20.890 1.00 88.50 557 THR A C 1
ATOM 4362 O O . THR A 1 557 ? 2.338 -42.333 20.173 1.00 88.50 557 THR A O 1
ATOM 4365 N N . VAL A 1 558 ? 3.950 -43.732 20.867 1.00 88.69 558 VAL A N 1
ATOM 4366 C CA . VAL A 1 558 ? 4.981 -43.241 19.938 1.00 88.69 558 VAL A CA 1
ATOM 4367 C C . VAL A 1 558 ? 5.141 -44.236 18.795 1.00 88.69 558 VAL A C 1
ATOM 4369 O O . VAL A 1 558 ? 5.299 -45.432 19.024 1.00 88.69 558 VAL A O 1
ATOM 4372 N N . GLY A 1 559 ? 5.103 -43.746 17.561 1.00 85.75 559 GLY A N 1
ATOM 4373 C CA . GLY A 1 559 ? 5.302 -44.555 16.366 1.00 85.75 559 GLY A CA 1
ATOM 4374 C C . GLY A 1 559 ? 5.978 -43.764 15.254 1.00 85.75 559 GLY A C 1
ATOM 4375 O O . GLY A 1 559 ? 6.101 -42.541 15.306 1.00 85.75 559 GLY A O 1
ATOM 4376 N N . GLY A 1 560 ? 6.413 -44.458 14.209 1.00 84.50 560 GLY A N 1
ATOM 4377 C CA . GLY A 1 560 ? 7.068 -43.804 13.086 1.00 84.50 560 GLY A CA 1
ATOM 4378 C C . GLY A 1 560 ? 7.315 -44.733 11.911 1.00 84.50 560 GLY A C 1
ATOM 4379 O O . GLY A 1 560 ? 7.017 -45.925 11.961 1.00 84.50 560 GLY A O 1
ATOM 4380 N N . LEU A 1 561 ? 7.897 -44.177 10.851 1.00 79.88 561 LEU A N 1
ATOM 4381 C CA . LEU A 1 561 ? 8.269 -44.899 9.633 1.00 79.88 561 LEU A CA 1
ATOM 4382 C C . LEU A 1 561 ? 9.791 -44.945 9.483 1.00 79.88 561 LEU A C 1
ATOM 4384 O O . LEU A 1 561 ? 10.454 -43.917 9.611 1.00 79.88 561 LEU A O 1
ATOM 4388 N N . SER A 1 562 ? 10.361 -46.098 9.114 1.00 84.31 562 SER A N 1
ATOM 4389 C CA . SER A 1 562 ? 11.796 -46.228 8.796 1.00 84.31 562 SER A CA 1
ATOM 4390 C C . SER A 1 562 ? 12.681 -45.697 9.942 1.00 84.31 562 SER A C 1
ATOM 4392 O O . SER A 1 562 ? 12.590 -46.199 11.056 1.00 84.31 562 SER A O 1
ATOM 4394 N N . ALA A 1 563 ? 13.508 -44.673 9.715 1.00 77.88 563 ALA A N 1
ATOM 4395 C CA . ALA A 1 563 ? 14.298 -44.023 10.762 1.00 77.88 563 ALA A CA 1
ATOM 4396 C C . ALA A 1 563 ? 13.450 -43.529 11.954 1.00 77.88 563 ALA A C 1
ATOM 4398 O O . ALA A 1 563 ? 13.909 -43.600 13.087 1.00 77.88 563 ALA A O 1
ATOM 4399 N N . GLY A 1 564 ? 12.206 -43.102 11.719 1.00 78.25 564 GLY A N 1
ATOM 4400 C CA . GLY A 1 564 ? 11.270 -42.747 12.783 1.00 78.25 564 GLY A CA 1
ATOM 4401 C C . GLY A 1 564 ? 10.780 -43.953 13.591 1.00 78.25 564 GLY A C 1
ATOM 4402 O O . GLY A 1 564 ? 10.608 -43.842 14.801 1.00 78.25 564 GLY A O 1
ATOM 4403 N N . ALA A 1 565 ? 10.634 -45.129 12.965 1.00 79.19 565 ALA A N 1
ATOM 4404 C CA . ALA A 1 565 ? 10.362 -46.377 13.687 1.00 79.19 565 ALA A CA 1
ATOM 4405 C C . ALA A 1 565 ? 11.564 -46.793 14.549 1.00 79.19 565 ALA A C 1
ATOM 4407 O O . ALA A 1 565 ? 11.392 -47.159 15.705 1.00 79.19 565 ALA A O 1
ATOM 4408 N N . TYR A 1 566 ? 12.789 -46.657 14.027 1.00 79.25 566 TYR A N 1
ATOM 4409 C CA . TYR A 1 566 ? 14.014 -46.874 14.811 1.00 79.25 566 TYR A CA 1
ATOM 4410 C C . TYR A 1 566 ? 14.129 -45.930 16.019 1.00 79.25 566 TYR A C 1
ATOM 4412 O O . TYR A 1 566 ? 14.690 -46.312 17.041 1.00 79.25 566 TYR A O 1
ATOM 4420 N N . SER A 1 567 ? 13.583 -44.717 15.913 1.00 79.00 567 SER A N 1
ATOM 4421 C CA . SER A 1 567 ? 13.496 -43.733 16.998 1.00 79.00 567 SER A CA 1
ATOM 4422 C C . SER A 1 567 ? 12.407 -44.020 18.045 1.00 79.00 567 SER A C 1
ATOM 4424 O O . SER A 1 567 ? 12.323 -43.286 19.028 1.00 79.00 567 SER A O 1
ATOM 4426 N N . SER A 1 568 ? 11.567 -45.040 17.842 1.00 71.94 568 SER A N 1
ATOM 4427 C CA . SER A 1 568 ? 10.380 -45.332 18.659 1.00 71.94 568 SER A CA 1
ATOM 4428 C C . SER A 1 568 ? 10.547 -46.671 19.400 1.00 71.94 568 SER A C 1
ATOM 4430 O O . SER A 1 568 ? 9.967 -47.671 18.972 1.00 71.94 568 SER A O 1
ATOM 4432 N N . PRO A 1 569 ? 11.383 -46.758 20.456 1.00 55.75 569 PRO A N 1
ATOM 4433 C CA . PRO A 1 569 ? 11.615 -48.026 21.142 1.00 55.75 569 PRO A CA 1
ATOM 4434 C C . PRO A 1 569 ? 10.318 -48.542 21.794 1.00 55.75 569 PRO A C 1
ATOM 4436 O O . PRO A 1 569 ? 9.550 -47.731 22.319 1.00 55.75 569 PRO A O 1
ATOM 4439 N N . PRO A 1 570 ? 10.057 -49.863 21.778 1.00 46.22 570 PRO A N 1
ATOM 4440 C CA . PRO A 1 570 ? 8.946 -50.439 22.528 1.00 46.22 570 PRO A CA 1
ATOM 4441 C C . PRO A 1 570 ? 9.153 -50.209 24.032 1.00 46.22 570 PRO A C 1
ATOM 4443 O O . PRO A 1 570 ? 10.289 -50.218 24.512 1.00 46.22 570 PRO A O 1
ATOM 4446 N N . GLU A 1 571 ? 8.062 -50.018 24.778 1.00 47.25 571 GLU A N 1
ATOM 4447 C CA . GLU A 1 571 ? 8.111 -50.190 26.233 1.00 47.25 571 GLU A CA 1
ATOM 4448 C C . GLU A 1 571 ? 8.631 -51.613 26.517 1.00 47.25 571 GLU A C 1
ATOM 4450 O O . GLU A 1 571 ? 8.137 -52.582 25.943 1.00 47.25 571 GLU A O 1
ATOM 4455 N N . ASP A 1 572 ? 9.673 -51.698 27.347 1.00 46.31 572 ASP A N 1
ATOM 4456 C CA . ASP A 1 572 ? 10.507 -52.868 27.665 1.00 46.31 572 ASP A CA 1
ATOM 4457 C C . ASP A 1 572 ? 11.572 -53.292 26.633 1.00 46.31 572 ASP A C 1
ATOM 4459 O O . ASP A 1 572 ? 11.527 -54.354 26.009 1.00 46.31 572 ASP A O 1
ATOM 4463 N N . SER A 1 573 ? 12.673 -52.536 26.608 1.00 31.14 573 SER A N 1
ATOM 4464 C CA . SER A 1 573 ? 14.008 -53.130 26.474 1.00 31.14 573 SER A CA 1
ATOM 4465 C C . SER A 1 573 ? 15.006 -52.426 27.403 1.00 31.14 573 SER A C 1
ATOM 4467 O O . SER A 1 573 ? 15.649 -51.457 27.000 1.00 31.14 573 SER A O 1
ATOM 4469 N N . SER A 1 574 ? 15.083 -52.975 28.626 1.00 32.28 574 SER A N 1
ATOM 4470 C CA . SER A 1 574 ? 16.050 -52.782 29.732 1.00 32.28 574 SER A CA 1
ATOM 4471 C C . SER A 1 574 ? 16.223 -51.393 30.340 1.00 32.28 574 SER A C 1
ATOM 4473 O O . SER A 1 574 ? 16.831 -50.530 29.668 1.00 32.28 574 SER A O 1
#

Foldseek 3Di:
DQDQWDDAPNDTFGQFPFAAAEEAEAQFAVLQVVLCLVVVLQVLVVLLVVFNDKDWFFAFFQLADQQRLQLQFRLHHQQAFVPHFQWFQDPVVRDIGGQQAQPRTHGATNQLRSLVSLFQEEEEELDQSSQRNSCGNPALVSNYATDFLQPQQVDDCHHGVDHPRCVLLVHDRDDSQDLVSLLSQLSSVLSCLVVVSGRYYYGYGDCSQVQFAPRPDPSSSVSVSSVSVSQVSCVVSVYKYKYKHSWHKFFQADPVLHGAEDQLQVVCCVPCVQQVKFKAQRRDDLVCLELRSWEQKIAIATPGDDPDPVVVQVVLVPDQFWDHKDQLVVCCVVRVHNSSRGHRMMTGTDRRHTYHHHPVSHDHVVCVPGGGMHYRHPNTGTMMITISAYAPPVVVPPPDRHYSSCRSVSRGVGDRDDPPPPDPPDDPDPPPPDDDDDDDDDDDFDDDDDDDPDDDDDDQDPDDPPAFFFEEEEEEDDPLADDFQDPDPVFHCVVQRDPPPPHRRHHYGRFGFHGDCRQADDDPVDDHNRRLVSVVVVLVCCLVPVVVVRYDSVRYQYDYDHVSNVSRDDPDDD

pLDDT: mean 84.9, std 20.29, range [22.86, 98.94]

Radius of gyration: 27.52 Å; chains: 1; bounding box: 68×79×83 Å

Secondary structure (DSSP, 8-state):
---SEEEETTEEEEPPSS-EEEEE-TT--HHHHHHHHHTTS-HHHHHHHHHSEEEEEEPPSSB-HHHHHHHHHHTS-HHHH---SSEEE-TTT--EEE--SGGG--S--HHHHHHHTT--EEEEESSHHHHHHHTTT--GGGT-EEEEGGGGGG--HHHHS---HHHHHT-PPPPSSSTHHHHHHHHHHHHHHHTT--SEEEEE--TTTTTTS-TT-HHHHHHHHHHHHHHHHHHHTT-EEEEE-S---EE-B-TTS-B-EEEHHHHHHHH-GGG-EEEE-TTS-TT--BS-S-BSEEEEEE-S--S-HHHHHHHHHHSTTEEEEEEHHHHHHHHT--GGG--SEEEEE-TT-EEES-GGG-B-GGGTTS--EE-BSGGG-EEEEEESSPPPGGGGG-SS--BGGGHHHHHHSS-----------S-TTSTT----------PPPP------SSS---S-S--STT--EEEEEEE--STTTS--TT--GGG-GGGGS-TTS-S--SEEEEEP---HHHHH--BTTB---HHHHHHHHHHHHHHHHGGGGTEEEEEEEEEESTHHHHTSPPS---

Organism: NCBI:txid1194566

Sequence (574 aa):
MAPTYIELHGRKYALPRQPTVVVCVDGFDPEYLQRGCKDGILPNLSSFIQSGFHVTAKCAMPAVTNPNNVSIITGGPTAVHGISGNYYLDRETGEERMILDDTLMRGSTILAEMADHGVRVAAITAKDKLRNIINHGLSPKKGSIFFSSERAYMCTEEVNGISDVEKWLGRTTPPKYSADLSLFVLDAGLKLLEEERIDLFYLTLSDFILHKYPPGSPEANDFLHQVDARLGQFVERGAVVAVTADHGMSDKSNADGSPNVLWLEDELLARWPESQPRVICPIADPYVRHHGALGSFVRVYFFGQVANMDEIMQFCQTLPQVCVTYTGEKAAEIYEMPLDREGDLVVISKKHAVIGSKRSDHDLSGLKGFRLRSHGGLSEQHIPLLRSAPLPVTASHKMNEWRNFDAFDVALNWPNVKVESMDSTHNEKDASSLSFTDSKEALPLYSHSIDNKTRGRRIPNDPPRGQKWPVFAWIHGGFLQMGNPCHKDEAQPVELIAEDGAGMQAIVVAIGYRLNIFGFLAGNEMKGNFGFWDQRCALGWIQRYIHFFGGDKDQVTVGGLSAGAYSSPPEDSS

InterPro domains:
  IPR002018 Carboxylesterase, type B [PF00135] (463-567)
  IPR002591 Type I phosphodiesterase/nucleotide pyrophosphatase/phosphate transferase [PF01663] (20-362)
  IPR012710 Phosphonoacetate hydrolase [TIGR02335] (6-413)
  IPR017850 Alkaline-phosphatase-like, core domain superfamily [G3DSA:3.40.720.10] (6-411)
  IPR017850 Alkaline-phosphatase-like, core domain superfamily [SSF53649] (6-408)
  IPR019826 Carboxylesterase type B, active site [PS00122] (549-564)
  IPR023116 Phosphonoacetate hydrolase, insert domain superfamily [G3DSA:3.30.1360.110] (258-370)
  IPR029058 Alpha/Beta hydrolase fold [G3DSA:3.40.50.1820] (458-568)
  IPR029058 Alpha/Beta hydrolase fold [SSF53474] (459-567)